Protein AF-A0A3R8QWD3-F1 (afdb_monomer)

Structure (mmCIF, N/CA/C/O backbone):
data_AF-A0A3R8QWD3-F1
#
_entry.id   AF-A0A3R8QWD3-F1
#
loop_
_atom_site.group_PDB
_atom_site.id
_atom_site.type_symbol
_atom_site.label_atom_id
_atom_site.label_alt_id
_atom_site.label_comp_id
_atom_site.label_asym_id
_atom_site.label_entity_id
_atom_site.label_seq_id
_atom_site.pdbx_PDB_ins_code
_atom_site.Cartn_x
_atom_site.Cartn_y
_atom_site.Cartn_z
_atom_site.occupancy
_atom_site.B_iso_or_equiv
_atom_site.auth_seq_id
_atom_site.auth_comp_id
_atom_site.auth_asym_id
_atom_site.auth_atom_id
_atom_site.pdbx_PDB_model_num
ATOM 1 N N . MET A 1 1 ? -27.410 17.628 16.481 1.00 37.88 1 MET A N 1
ATOM 2 C CA . MET A 1 1 ? -26.713 18.348 15.396 1.00 37.88 1 MET A CA 1
ATOM 3 C C . MET A 1 1 ? -25.545 17.469 14.973 1.00 37.88 1 MET A C 1
ATOM 5 O O . MET A 1 1 ? -24.601 17.346 15.736 1.00 37.88 1 MET A O 1
ATOM 9 N N . SER A 1 2 ? -25.669 16.734 13.866 1.00 39.56 2 SER A N 1
ATOM 10 C CA . SER A 1 2 ? -24.595 15.855 13.386 1.00 39.56 2 SER A CA 1
ATOM 11 C C . SER A 1 2 ? -23.488 16.720 12.789 1.00 39.56 2 SER A C 1
ATOM 13 O O . SER A 1 2 ? -23.710 17.340 11.748 1.00 39.56 2 SER A O 1
ATOM 15 N N . GLU A 1 3 ? -22.331 16.803 13.450 1.00 46.38 3 GLU A N 1
ATOM 16 C CA . GLU A 1 3 ? -21.135 17.422 12.872 1.00 46.38 3 GLU A CA 1
ATOM 17 C C . GLU A 1 3 ? -20.794 16.689 11.570 1.00 46.38 3 GLU A C 1
ATOM 19 O O . GLU A 1 3 ? -20.419 15.515 11.561 1.00 46.38 3 GLU A O 1
ATOM 24 N N . LYS A 1 4 ? -21.006 17.366 10.437 1.00 49.78 4 LYS A N 1
ATOM 25 C CA . LYS A 1 4 ? -20.623 16.860 9.121 1.00 49.78 4 LYS A CA 1
ATOM 26 C C . LYS A 1 4 ? -19.101 16.894 9.046 1.00 49.78 4 LYS A C 1
ATOM 28 O O . LYS A 1 4 ? -18.512 17.964 8.930 1.00 49.78 4 LYS A O 1
ATOM 33 N N . ILE A 1 5 ? -18.475 15.724 9.110 1.00 55.06 5 ILE A N 1
ATOM 34 C CA . ILE A 1 5 ? -17.041 15.576 8.864 1.00 55.06 5 ILE A CA 1
ATOM 35 C C . ILE A 1 5 ? -16.792 15.910 7.387 1.00 55.06 5 ILE A C 1
ATOM 37 O O . ILE A 1 5 ? -17.203 15.161 6.496 1.00 55.06 5 ILE A O 1
ATOM 41 N N . ASN A 1 6 ? -16.155 17.050 7.126 1.00 56.53 6 ASN A N 1
ATOM 42 C CA . ASN A 1 6 ? -15.721 17.444 5.790 1.00 56.53 6 ASN A CA 1
ATOM 43 C C . ASN A 1 6 ? -14.471 16.638 5.423 1.00 56.53 6 ASN A C 1
ATOM 45 O O . ASN A 1 6 ? -13.476 16.678 6.142 1.00 56.53 6 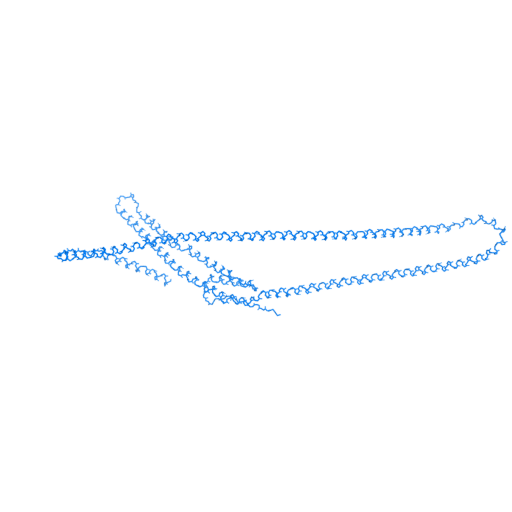ASN A O 1
ATOM 49 N N . ILE A 1 7 ? -14.519 15.901 4.313 1.00 62.47 7 ILE A N 1
ATOM 50 C CA . ILE A 1 7 ? -13.370 15.153 3.791 1.00 62.47 7 ILE A CA 1
ATOM 51 C C . ILE A 1 7 ? -12.936 15.798 2.491 1.00 62.47 7 ILE A C 1
ATOM 53 O O . ILE A 1 7 ? -13.730 15.917 1.559 1.00 62.47 7 ILE A O 1
ATOM 57 N N . SER A 1 8 ? -11.671 16.196 2.446 1.00 66.88 8 SER A N 1
ATOM 58 C CA . SER A 1 8 ? -11.039 16.704 1.238 1.00 66.88 8 SER A CA 1
ATOM 59 C C . SER A 1 8 ? -10.810 15.544 0.272 1.00 66.88 8 SER A C 1
ATOM 61 O O . SER A 1 8 ? -10.037 14.632 0.564 1.00 66.88 8 SER A O 1
ATOM 63 N N . LEU A 1 9 ? -11.512 15.570 -0.859 1.00 75.69 9 LEU A N 1
ATOM 64 C CA . LEU A 1 9 ? -11.272 14.666 -1.980 1.00 75.69 9 LEU A CA 1
ATOM 65 C C . LEU A 1 9 ? -10.290 15.309 -2.951 1.00 75.69 9 LEU A C 1
ATOM 67 O O . LEU A 1 9 ? -10.220 16.534 -3.059 1.00 75.69 9 LEU A O 1
ATOM 71 N N . ILE A 1 10 ? -9.541 14.471 -3.656 1.00 80.56 10 ILE A N 1
ATOM 72 C CA . ILE A 1 10 ? -8.599 14.917 -4.673 1.00 80.56 10 ILE A CA 1
ATOM 73 C C . ILE A 1 10 ? -9.356 15.042 -5.990 1.00 80.56 10 ILE A C 1
ATOM 75 O O . ILE A 1 10 ? -9.962 14.073 -6.454 1.00 80.56 10 ILE A O 1
ATOM 79 N N . ASP A 1 11 ? -9.286 16.212 -6.611 1.00 79.06 11 ASP A N 1
ATOM 80 C CA . ASP A 1 11 ? -9.734 16.409 -7.985 1.00 79.06 11 ASP A CA 1
ATOM 81 C C . ASP A 1 11 ? -8.614 17.017 -8.831 1.00 79.06 11 ASP A C 1
ATOM 83 O O . ASP A 1 11 ? -7.692 17.655 -8.320 1.00 79.06 11 ASP A O 1
ATOM 87 N N . TYR A 1 12 ? -8.683 16.771 -10.134 1.00 81.50 12 TYR A N 1
ATOM 88 C CA . TYR A 1 12 ? -7.717 17.237 -11.118 1.00 81.50 12 TYR A CA 1
ATOM 89 C C . TYR A 1 12 ? -8.445 17.993 -12.229 1.00 81.50 12 TYR A C 1
ATOM 91 O O . TYR A 1 12 ? -9.277 17.413 -12.920 1.00 81.50 12 TYR A O 1
ATOM 99 N N . ASP A 1 13 ? -8.106 19.266 -12.421 1.00 70.06 13 ASP A N 1
ATOM 100 C CA . ASP A 1 13 ? -8.791 20.179 -13.355 1.00 70.06 13 ASP A CA 1
ATOM 101 C C . ASP A 1 13 ? -8.291 20.065 -14.817 1.00 70.06 13 ASP A C 1
ATOM 103 O O . ASP A 1 13 ? -8.786 20.711 -15.735 1.00 70.06 13 ASP A O 1
ATOM 107 N N . GLY A 1 14 ? -7.280 19.227 -15.073 1.00 73.12 14 GLY A N 1
ATOM 108 C CA . GLY A 1 14 ? -6.708 19.031 -16.409 1.00 73.12 14 GLY A CA 1
ATOM 109 C C . GLY A 1 14 ? -7.304 17.855 -17.196 1.00 73.12 14 GLY A C 1
ATOM 110 O O . GLY A 1 14 ? -8.236 17.170 -16.771 1.00 73.12 14 GLY A O 1
ATOM 111 N N . LYS A 1 15 ? -6.706 17.551 -18.360 1.00 72.12 15 LYS A N 1
ATOM 112 C CA . LYS A 1 15 ? -7.054 16.356 -19.154 1.00 72.12 15 LYS A CA 1
ATOM 113 C C . LYS A 1 15 ? -6.765 15.079 -18.358 1.00 72.12 15 LYS A C 1
ATOM 115 O O . LYS A 1 15 ? -5.609 14.738 -18.119 1.00 72.12 15 LYS A O 1
ATOM 120 N N . LYS A 1 16 ? -7.824 14.352 -17.994 1.00 71.06 16 LYS A N 1
ATOM 121 C CA . LYS A 1 16 ? -7.737 13.084 -17.262 1.00 71.06 16 LYS A CA 1
ATOM 122 C C . LYS A 1 16 ? -7.499 11.920 -18.227 1.00 71.06 16 LYS A C 1
ATOM 124 O O . LYS A 1 16 ? -8.411 11.553 -18.966 1.00 71.06 16 LYS A O 1
ATOM 129 N N . ASN A 1 17 ? -6.297 11.341 -18.195 1.00 79.50 17 ASN A N 1
ATOM 130 C CA . ASN A 1 17 ? -6.043 10.024 -18.790 1.00 79.50 17 ASN A CA 1
ATOM 131 C C . ASN A 1 17 ? -6.867 8.949 -18.045 1.00 79.50 17 ASN A C 1
ATOM 133 O O . ASN A 1 17 ? -7.193 9.149 -16.873 1.00 79.50 17 ASN A O 1
ATOM 137 N N . GLU A 1 18 ? -7.204 7.831 -18.687 1.00 83.56 18 GLU A N 1
ATOM 138 C CA . GLU A 1 18 ? -7.970 6.735 -18.067 1.00 83.56 18 GLU A CA 1
ATOM 139 C C . GLU A 1 18 ? -7.281 6.222 -16.798 1.00 83.56 18 GLU A C 1
ATOM 141 O O . GLU A 1 18 ? -7.889 6.223 -15.731 1.00 83.56 18 GLU A O 1
ATOM 146 N N . THR A 1 19 ? -5.968 5.981 -16.863 1.00 83.94 19 THR A N 1
ATOM 147 C CA . THR A 1 19 ? -5.148 5.599 -15.700 1.00 83.94 19 THR A CA 1
ATOM 148 C C . THR A 1 19 ? -5.240 6.614 -14.556 1.00 83.94 19 THR A C 1
ATOM 150 O O . THR A 1 19 ? -5.299 6.240 -13.388 1.00 83.94 19 THR A O 1
ATOM 153 N N . LEU A 1 20 ? -5.299 7.916 -14.865 1.00 85.62 20 LEU A N 1
ATOM 154 C CA . LEU A 1 20 ? -5.424 8.957 -13.840 1.00 85.62 20 LEU A CA 1
ATOM 155 C C . LEU A 1 20 ? -6.810 8.933 -13.180 1.00 85.62 20 LEU A C 1
ATOM 157 O O . LEU A 1 20 ? -6.913 9.175 -11.979 1.00 85.62 20 LEU A O 1
ATOM 161 N N . LYS A 1 21 ? -7.875 8.628 -13.933 1.00 86.25 21 LYS A N 1
ATOM 162 C CA . LYS A 1 21 ? -9.224 8.467 -13.363 1.00 86.25 21 LYS A CA 1
ATOM 163 C C . LYS A 1 21 ? -9.279 7.273 -12.417 1.00 86.25 21 LYS A C 1
ATOM 165 O O . LYS A 1 21 ? -9.848 7.406 -11.335 1.00 86.25 21 LYS A O 1
ATOM 170 N N . ASP A 1 22 ? -8.656 6.160 -12.789 1.00 86.88 22 ASP A N 1
ATOM 171 C CA . ASP A 1 22 ? -8.615 4.948 -11.966 1.00 86.88 22 ASP A CA 1
ATOM 172 C C . ASP A 1 22 ? -7.825 5.166 -10.674 1.00 86.88 22 ASP A C 1
ATOM 174 O O . ASP A 1 22 ? -8.285 4.781 -9.592 1.00 86.88 22 ASP A O 1
ATOM 178 N N . ILE A 1 23 ? -6.685 5.861 -10.763 1.00 88.06 23 ILE A N 1
ATOM 179 C CA . ILE A 1 23 ? -5.898 6.278 -9.596 1.00 88.06 23 ILE A CA 1
ATOM 180 C C . ILE A 1 23 ? -6.734 7.190 -8.691 1.00 88.06 23 ILE A C 1
ATOM 182 O O . ILE A 1 23 ? -6.871 6.903 -7.503 1.00 88.06 23 ILE A O 1
ATOM 186 N N . LEU A 1 24 ? -7.340 8.254 -9.231 1.00 87.19 24 LEU A N 1
ATOM 187 C CA . LEU A 1 24 ? -8.145 9.195 -8.443 1.00 87.19 24 LEU A CA 1
ATOM 188 C C . LEU A 1 24 ? -9.355 8.514 -7.797 1.00 87.19 24 LEU A C 1
ATOM 190 O O . LEU A 1 24 ? -9.628 8.752 -6.625 1.00 87.19 24 LEU A O 1
ATOM 194 N N . SER A 1 25 ? -10.060 7.648 -8.526 1.00 87.50 25 SER A N 1
ATOM 195 C CA . SER A 1 25 ? -11.191 6.873 -8.003 1.00 87.50 25 SER A CA 1
ATOM 196 C C . SER A 1 25 ? -10.759 5.944 -6.865 1.00 87.50 25 SER A C 1
ATOM 198 O O . SER A 1 25 ? -11.381 5.933 -5.802 1.00 87.50 25 SER A O 1
ATOM 200 N N . SER A 1 26 ? -9.644 5.227 -7.039 1.00 86.81 26 SER A N 1
ATOM 201 C CA . SER A 1 26 ? -9.110 4.302 -6.031 1.00 86.81 26 SER A CA 1
ATOM 202 C C . SER A 1 26 ? -8.630 5.032 -4.774 1.00 86.81 26 SER A C 1
ATOM 204 O O . SER A 1 26 ? -8.964 4.630 -3.657 1.00 86.81 26 SER A O 1
ATOM 206 N N . VAL A 1 27 ? -7.895 6.136 -4.943 1.00 86.88 27 VAL A N 1
ATOM 207 C CA . VAL A 1 27 ? -7.398 6.957 -3.830 1.00 86.88 27 VAL A CA 1
ATOM 208 C C . VAL A 1 27 ? -8.557 7.652 -3.114 1.00 86.88 27 VAL A C 1
ATOM 210 O O . VAL A 1 27 ? -8.663 7.554 -1.894 1.00 86.88 27 VAL A O 1
ATOM 213 N N . ASN A 1 28 ? -9.489 8.280 -3.836 1.00 86.12 28 ASN A N 1
ATOM 214 C CA . ASN A 1 28 ? -10.659 8.915 -3.223 1.00 86.12 28 ASN A CA 1
ATOM 215 C C . ASN A 1 28 ? -11.575 7.895 -2.537 1.00 86.12 28 ASN A C 1
ATOM 217 O O . ASN A 1 28 ? -12.098 8.176 -1.460 1.00 86.12 28 ASN A O 1
ATOM 221 N N . GLY A 1 29 ? -11.740 6.699 -3.108 1.00 84.12 29 GLY A N 1
ATOM 222 C CA . GLY A 1 29 ? -12.458 5.593 -2.475 1.00 84.12 29 GLY A CA 1
ATOM 223 C C . GLY A 1 29 ? -11.803 5.155 -1.163 1.00 84.12 29 GLY A C 1
ATOM 224 O O . GLY A 1 29 ? -12.496 4.978 -0.158 1.00 84.12 29 GLY A O 1
ATOM 225 N N . TYR A 1 30 ? -10.471 5.053 -1.134 1.00 82.38 30 TYR A N 1
ATOM 226 C CA . TYR A 1 30 ? -9.716 4.779 0.090 1.00 82.38 30 TYR A CA 1
ATOM 227 C C . TYR A 1 30 ? -9.913 5.877 1.147 1.00 82.38 30 TYR A C 1
ATOM 229 O O . TYR A 1 30 ? -10.262 5.565 2.290 1.00 82.38 30 TYR A O 1
ATOM 237 N N . LEU A 1 31 ? -9.779 7.148 0.763 1.00 78.75 31 LEU A N 1
ATOM 238 C CA . LEU A 1 31 ? -9.976 8.296 1.657 1.00 78.75 31 LEU A CA 1
ATOM 239 C C . LEU A 1 31 ? -11.417 8.370 2.198 1.00 78.75 31 LEU A C 1
ATOM 241 O O . LEU A 1 31 ? -11.635 8.682 3.369 1.00 78.75 31 LEU A O 1
ATOM 245 N N . LEU A 1 32 ? -12.417 8.026 1.378 1.00 76.12 32 LEU A N 1
ATOM 246 C CA . LEU A 1 32 ? -13.829 7.973 1.773 1.00 76.12 32 LEU A CA 1
ATOM 247 C C . LEU A 1 32 ? -14.169 6.794 2.685 1.00 76.12 32 LEU A C 1
ATOM 249 O O . LEU A 1 32 ? -15.133 6.891 3.446 1.00 76.12 32 LEU A O 1
ATOM 253 N N . ARG A 1 33 ? -13.445 5.677 2.601 1.00 74.44 33 ARG A N 1
ATOM 254 C CA . ARG A 1 33 ? -13.712 4.505 3.447 1.00 74.44 33 ARG A CA 1
ATOM 255 C C . ARG A 1 33 ? -12.985 4.578 4.788 1.00 74.44 33 ARG A C 1
ATOM 257 O O . ARG A 1 33 ? -13.484 4.035 5.765 1.00 74.44 33 ARG A O 1
ATOM 264 N N . ASN A 1 34 ? -11.868 5.302 4.850 1.00 67.62 34 ASN A N 1
ATOM 265 C CA . ASN A 1 34 ? -11.041 5.466 6.051 1.00 67.62 34 ASN A CA 1
ATOM 266 C C . ASN A 1 34 ? -11.271 6.817 6.754 1.00 67.62 34 ASN A C 1
ATOM 268 O O . ASN A 1 34 ? -10.369 7.384 7.369 1.00 67.62 34 ASN A O 1
ATOM 272 N N . LYS A 1 35 ? -12.502 7.342 6.676 1.00 61.44 35 LYS A N 1
ATOM 273 C CA . LYS A 1 35 ? -12.907 8.586 7.348 1.00 61.44 35 LYS A CA 1
ATOM 274 C C . LYS A 1 35 ? -12.679 8.466 8.854 1.00 61.44 35 LYS A C 1
ATOM 276 O O . LYS A 1 35 ? -13.271 7.604 9.494 1.00 61.44 35 LYS A O 1
ATOM 281 N N . GLY A 1 36 ? -11.863 9.355 9.417 1.00 53.22 36 GLY A N 1
ATOM 282 C CA . GLY A 1 36 ? -11.575 9.358 10.853 1.00 53.22 36 GLY A CA 1
ATOM 283 C C . GLY A 1 36 ? -10.543 8.315 11.299 1.00 53.22 36 GLY A C 1
ATOM 284 O O . GLY A 1 36 ? -10.444 8.049 12.489 1.00 53.22 36 GLY A O 1
ATOM 285 N N . ALA A 1 37 ? -9.757 7.745 10.385 1.00 55.16 37 ALA A N 1
ATOM 286 C CA . ALA A 1 37 ? -8.545 6.995 10.711 1.00 55.16 37 ALA A CA 1
ATOM 287 C C . ALA A 1 37 ? -7.306 7.741 10.188 1.00 55.16 37 ALA A C 1
ATOM 289 O O . ALA A 1 37 ? -7.417 8.617 9.328 1.00 55.16 37 ALA A O 1
ATOM 290 N N . VAL A 1 38 ? -6.126 7.416 10.722 1.00 55.09 38 VAL A N 1
ATOM 291 C CA . VAL A 1 38 ? -4.853 7.913 10.180 1.00 55.09 38 VAL A CA 1
ATOM 292 C C . VAL A 1 38 ? -4.728 7.379 8.751 1.00 55.09 38 VAL A C 1
ATOM 294 O O . VAL A 1 38 ? -4.668 6.170 8.548 1.00 55.09 38 VAL A O 1
ATOM 297 N N . SER A 1 39 ? -4.737 8.266 7.757 1.00 65.12 39 SER A N 1
ATOM 298 C CA . SER A 1 39 ? -4.500 7.874 6.366 1.00 65.12 39 SER A CA 1
ATOM 299 C C . SER A 1 39 ? -3.052 7.420 6.215 1.00 65.12 39 SER A C 1
ATOM 301 O O . SER A 1 39 ? -2.137 8.203 6.473 1.00 65.12 39 SER A O 1
ATOM 303 N N . ASP A 1 40 ? -2.845 6.182 5.770 1.00 73.69 40 ASP A N 1
ATOM 304 C CA . ASP A 1 40 ? -1.510 5.640 5.529 1.00 73.69 40 ASP A CA 1
ATOM 305 C C . ASP A 1 40 ? -1.019 6.071 4.142 1.00 73.69 40 ASP A C 1
ATOM 307 O O . ASP A 1 40 ? -1.612 5.734 3.113 1.00 73.69 40 ASP A O 1
ATOM 311 N N . PHE A 1 41 ? 0.070 6.839 4.118 1.00 80.94 41 PHE A N 1
ATOM 312 C CA . PHE A 1 41 ? 0.729 7.240 2.879 1.00 80.94 41 PHE A CA 1
ATOM 313 C C . PHE A 1 41 ? 1.176 6.035 2.054 1.00 80.94 41 PHE A C 1
ATOM 315 O O . PHE A 1 41 ? 1.052 6.074 0.832 1.00 80.94 41 PHE A O 1
ATOM 322 N N . ASN A 1 42 ? 1.662 4.974 2.704 1.00 82.00 42 ASN A N 1
ATOM 323 C CA . ASN A 1 42 ? 2.177 3.801 2.006 1.00 82.00 42 ASN A CA 1
ATOM 324 C C . ASN A 1 42 ? 1.074 3.132 1.192 1.00 82.00 42 ASN A C 1
ATOM 326 O O . ASN A 1 42 ? 1.302 2.784 0.043 1.00 82.00 42 ASN A O 1
ATOM 330 N N . LEU A 1 43 ? -0.155 3.070 1.711 1.00 84.31 43 LEU A N 1
ATOM 331 C CA . LEU A 1 43 ? -1.258 2.489 0.953 1.00 84.31 43 LEU A CA 1
ATOM 332 C C . LEU A 1 43 ? -1.665 3.355 -0.249 1.00 84.31 43 LEU A C 1
ATOM 334 O O . LEU A 1 43 ? -1.955 2.830 -1.323 1.00 84.31 43 LEU A O 1
ATOM 338 N N . VAL A 1 44 ? -1.681 4.684 -0.095 1.00 86.00 44 VAL A N 1
ATOM 339 C CA . VAL A 1 44 ? -1.942 5.602 -1.221 1.00 86.00 44 VAL A CA 1
ATOM 340 C C . VAL A 1 44 ? -0.849 5.465 -2.280 1.00 86.00 44 VAL A C 1
ATOM 342 O O . VAL A 1 44 ? -1.157 5.390 -3.470 1.00 86.00 44 VAL A O 1
ATOM 345 N N . LYS A 1 45 ? 0.411 5.388 -1.846 1.00 89.56 45 LYS A N 1
ATOM 346 C CA . LYS A 1 45 ? 1.568 5.150 -2.705 1.00 89.56 45 LYS A CA 1
ATOM 347 C C . LYS A 1 45 ? 1.437 3.824 -3.454 1.00 89.56 45 LYS A C 1
ATOM 349 O O . LYS A 1 45 ? 1.526 3.834 -4.674 1.00 89.56 45 LYS A O 1
ATOM 354 N N . ASP A 1 46 ? 1.128 2.731 -2.764 1.00 89.88 46 ASP A N 1
ATOM 355 C CA . ASP A 1 46 ? 0.984 1.401 -3.363 1.00 89.88 46 ASP A CA 1
ATOM 356 C C . ASP A 1 46 ? -0.149 1.348 -4.396 1.00 89.88 46 ASP A C 1
ATOM 358 O O . ASP A 1 46 ? -0.009 0.731 -5.450 1.00 89.88 46 ASP A O 1
ATOM 362 N N . ILE A 1 47 ? -1.278 2.020 -4.133 1.00 87.56 47 ILE A N 1
ATOM 363 C CA . ILE A 1 47 ? -2.382 2.123 -5.102 1.00 87.56 47 ILE A CA 1
ATOM 364 C C . ILE A 1 47 ? -1.915 2.841 -6.373 1.00 87.56 47 ILE A C 1
ATOM 366 O O . ILE A 1 47 ? -2.256 2.414 -7.478 1.00 87.56 47 ILE A O 1
ATOM 370 N N . VAL A 1 48 ? -1.172 3.938 -6.230 1.00 90.31 48 VAL A N 1
ATOM 371 C CA . VAL A 1 48 ? -0.675 4.734 -7.361 1.00 90.31 48 VAL A CA 1
ATOM 372 C C . VAL A 1 48 ? 0.384 3.958 -8.137 1.00 90.31 48 VAL A C 1
ATOM 374 O O . VAL A 1 48 ? 0.235 3.809 -9.348 1.00 90.31 48 VAL A O 1
ATOM 377 N N . ASP A 1 49 ? 1.391 3.418 -7.445 1.00 91.75 49 ASP A N 1
ATOM 378 C CA . ASP A 1 49 ? 2.477 2.636 -8.041 1.00 91.75 49 ASP A CA 1
ATOM 379 C C . ASP A 1 49 ? 1.907 1.434 -8.801 1.00 91.75 49 ASP A C 1
ATOM 381 O O . ASP A 1 49 ? 2.155 1.307 -9.993 1.00 91.75 49 ASP A O 1
ATOM 385 N N . ARG A 1 50 ? 0.999 0.650 -8.203 1.00 91.25 50 ARG A N 1
ATOM 386 C CA . ARG A 1 50 ? 0.389 -0.508 -8.881 1.00 91.25 50 ARG A CA 1
ATOM 387 C C . ARG A 1 50 ? -0.343 -0.144 -10.177 1.00 91.25 50 ARG A C 1
ATOM 389 O O . ARG A 1 50 ? -0.342 -0.927 -11.123 1.00 91.25 50 ARG A O 1
ATOM 396 N N . ASN A 1 51 ? -1.029 0.999 -10.217 1.00 88.94 51 ASN A N 1
ATOM 397 C CA . ASN A 1 51 ? -1.728 1.436 -11.429 1.00 88.94 51 ASN A CA 1
ATOM 398 C C . ASN A 1 51 ? -0.757 1.930 -12.509 1.00 88.94 51 ASN A C 1
ATOM 400 O O . ASN A 1 51 ? -1.019 1.716 -13.691 1.00 88.94 51 ASN A O 1
ATOM 404 N N . ILE A 1 52 ? 0.342 2.579 -12.116 1.00 90.69 52 ILE A N 1
ATOM 405 C CA . ILE A 1 52 ? 1.383 3.034 -13.043 1.00 90.69 52 ILE A CA 1
ATOM 406 C C . ILE A 1 52 ? 2.169 1.835 -13.579 1.00 9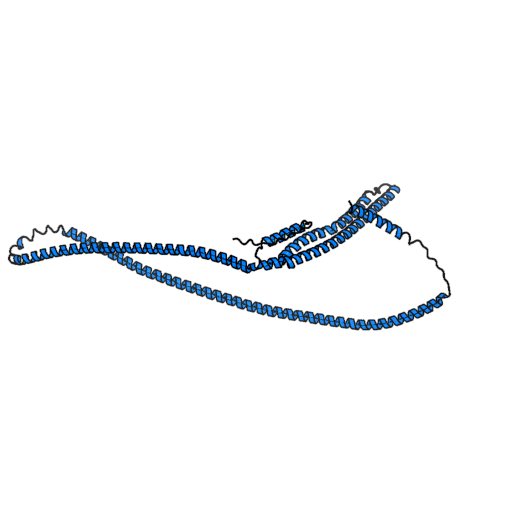0.69 52 ILE A C 1
ATOM 408 O O . ILE A 1 52 ? 2.276 1.696 -14.794 1.00 90.69 52 ILE A O 1
ATOM 412 N N . ASP A 1 53 ? 2.624 0.942 -12.700 1.00 91.62 53 ASP A N 1
ATOM 413 C CA . ASP A 1 53 ? 3.400 -0.253 -13.044 1.00 91.62 53 ASP A CA 1
ATOM 414 C C . ASP A 1 53 ? 2.627 -1.157 -14.006 1.00 91.62 53 ASP A C 1
ATOM 416 O O . ASP A 1 53 ? 3.173 -1.596 -15.010 1.00 91.62 53 ASP A O 1
ATOM 420 N N . LYS A 1 54 ? 1.316 -1.344 -13.787 1.00 91.19 54 LYS A N 1
ATOM 421 C CA . LYS A 1 54 ? 0.463 -2.116 -14.706 1.00 91.19 54 LYS A CA 1
ATOM 422 C C . LYS A 1 54 ? 0.517 -1.583 -16.145 1.00 91.19 54 LYS A C 1
ATOM 424 O O . LYS A 1 54 ? 0.543 -2.370 -17.087 1.00 91.19 54 LYS A O 1
ATOM 429 N N . VAL A 1 55 ? 0.492 -0.261 -16.316 1.00 88.56 55 VAL A N 1
ATOM 430 C CA . VAL A 1 55 ? 0.535 0.378 -17.641 1.00 88.56 55 VAL A CA 1
ATOM 431 C C . VAL A 1 55 ? 1.961 0.381 -18.199 1.00 88.56 55 VAL A C 1
ATOM 433 O O . VAL A 1 55 ? 2.143 0.174 -19.398 1.00 88.56 55 VAL A O 1
ATOM 436 N N . ASP A 1 56 ? 2.971 0.584 -17.350 1.00 90.12 56 ASP A N 1
ATOM 437 C CA . ASP A 1 56 ? 4.386 0.544 -17.743 1.00 90.12 56 ASP A CA 1
ATOM 438 C C . ASP A 1 56 ? 4.766 -0.856 -18.257 1.00 90.12 56 ASP A C 1
ATOM 440 O O . ASP A 1 56 ? 5.380 -0.979 -19.318 1.00 90.12 56 ASP A O 1
ATOM 444 N N . ASP A 1 57 ? 4.304 -1.909 -17.577 1.00 90.19 57 ASP A N 1
ATOM 445 C CA . ASP A 1 57 ? 4.480 -3.307 -17.977 1.00 90.19 57 ASP A CA 1
ATOM 446 C C . ASP A 1 57 ? 3.780 -3.616 -19.307 1.00 90.19 57 ASP A C 1
ATOM 448 O O . ASP A 1 57 ? 4.361 -4.253 -20.189 1.00 90.19 57 ASP A O 1
ATOM 452 N N . GLU A 1 58 ? 2.544 -3.143 -19.495 1.00 88.69 58 GLU A N 1
ATOM 453 C CA . GLU A 1 58 ? 1.804 -3.323 -20.749 1.00 88.69 58 GLU A CA 1
ATOM 454 C C . GLU A 1 58 ? 2.526 -2.666 -21.936 1.00 88.69 58 GLU A C 1
ATOM 456 O O . GLU A 1 58 ? 2.650 -3.267 -23.008 1.00 88.69 58 GLU A O 1
ATOM 461 N N . ILE A 1 59 ? 3.052 -1.452 -21.755 1.00 86.56 59 ILE A N 1
ATOM 462 C CA . ILE A 1 59 ? 3.802 -0.751 -22.804 1.00 86.56 59 ILE A CA 1
ATOM 463 C C . ILE A 1 59 ? 5.157 -1.429 -23.049 1.00 86.56 59 ILE A C 1
ATOM 465 O O . ILE A 1 59 ? 5.545 -1.619 -24.205 1.00 86.56 59 ILE A O 1
ATOM 469 N N . SER A 1 60 ? 5.856 -1.836 -21.988 1.00 88.31 60 SER A N 1
ATOM 470 C CA . SER A 1 60 ? 7.147 -2.532 -22.064 1.00 88.31 60 SER A CA 1
ATOM 471 C C . SER A 1 60 ? 7.040 -3.847 -22.845 1.00 88.31 60 SER A C 1
ATOM 473 O O . SER A 1 60 ? 7.862 -4.120 -23.722 1.00 88.31 60 SER A O 1
ATOM 475 N N . ASN A 1 61 ? 5.966 -4.612 -22.626 1.00 88.44 61 ASN A N 1
ATOM 476 C CA . ASN A 1 61 ? 5.694 -5.852 -23.359 1.00 88.44 61 ASN A CA 1
ATOM 477 C C . ASN A 1 61 ? 5.421 -5.627 -24.856 1.00 88.44 61 ASN A C 1
ATOM 479 O O . ASN A 1 61 ? 5.698 -6.505 -25.671 1.00 88.44 61 ASN A O 1
ATOM 483 N N . ASN A 1 62 ? 4.911 -4.453 -25.236 1.00 85.50 62 ASN A N 1
ATOM 484 C CA . ASN A 1 62 ? 4.613 -4.101 -26.628 1.00 85.50 62 ASN A CA 1
ATOM 485 C C . ASN A 1 62 ? 5.782 -3.416 -27.359 1.00 85.50 62 ASN A C 1
ATOM 487 O O . ASN A 1 62 ? 5.743 -3.248 -28.581 1.00 85.50 62 ASN A O 1
ATOM 491 N N . LEU A 1 63 ? 6.836 -3.029 -26.639 1.00 86.88 63 LEU A N 1
ATOM 492 C CA . LEU A 1 63 ? 8.006 -2.344 -27.190 1.00 86.88 63 LEU A CA 1
ATOM 493 C C . LEU A 1 63 ? 8.766 -3.162 -28.262 1.00 86.88 63 LEU A C 1
ATOM 495 O O . LEU A 1 63 ? 9.226 -2.555 -29.233 1.00 86.88 63 LEU A O 1
ATOM 499 N N . PRO A 1 64 ? 8.888 -4.506 -28.153 1.00 86.25 64 PRO A N 1
ATOM 500 C CA . PRO A 1 64 ? 9.533 -5.346 -29.169 1.00 86.25 64 PRO A CA 1
ATOM 501 C C . PRO A 1 64 ? 8.675 -5.632 -30.412 1.00 86.25 64 PRO A C 1
ATOM 503 O O . PRO A 1 64 ? 9.194 -6.145 -31.404 1.00 86.25 64 PRO A O 1
ATOM 506 N N . THR A 1 65 ? 7.378 -5.310 -30.410 1.00 84.81 65 THR A N 1
ATOM 507 C CA . THR A 1 65 ? 6.452 -5.647 -31.510 1.00 84.81 65 THR A CA 1
ATOM 508 C C . THR A 1 65 ? 6.908 -5.134 -32.889 1.00 84.81 65 THR A C 1
ATOM 510 O O . THR A 1 65 ? 6.874 -5.913 -33.846 1.00 84.81 65 THR A O 1
ATOM 513 N N . PRO A 1 66 ? 7.413 -3.890 -33.044 1.00 85.31 66 PRO A N 1
ATOM 514 C CA . PRO A 1 66 ? 7.982 -3.413 -34.309 1.00 85.31 66 PRO A CA 1
ATOM 515 C C . PRO A 1 66 ? 9.173 -4.235 -34.818 1.00 85.31 66 PRO A C 1
ATOM 517 O O . PRO A 1 66 ? 9.331 -4.410 -36.027 1.00 85.31 66 PRO A O 1
ATOM 520 N N . LEU A 1 67 ? 9.998 -4.762 -33.910 1.00 85.44 67 LEU A N 1
ATOM 521 C CA . LEU A 1 67 ? 11.129 -5.619 -34.258 1.00 85.44 67 LEU A CA 1
ATOM 522 C C . LEU A 1 67 ? 10.640 -6.969 -34.793 1.00 85.44 67 LEU A C 1
ATOM 524 O O . LEU A 1 67 ? 11.146 -7.440 -35.811 1.00 85.44 67 LEU A O 1
ATOM 528 N N . TYR A 1 68 ? 9.624 -7.559 -34.156 1.00 87.88 68 TYR A N 1
ATOM 529 C CA . TYR A 1 68 ? 9.005 -8.801 -34.630 1.00 87.88 68 TYR A CA 1
ATOM 530 C C . TYR A 1 68 ? 8.307 -8.625 -35.982 1.00 87.88 68 TYR A C 1
ATOM 532 O O . TYR A 1 68 ? 8.452 -9.480 -36.853 1.00 87.88 68 TYR A O 1
ATOM 540 N N . LEU A 1 69 ? 7.635 -7.492 -36.206 1.00 82.31 69 LEU A N 1
ATOM 541 C CA . LEU A 1 69 ? 7.085 -7.118 -37.516 1.00 82.31 69 LEU A CA 1
ATOM 542 C C . LEU A 1 69 ? 8.183 -6.971 -38.582 1.00 82.31 69 LEU A C 1
ATOM 544 O O . LEU A 1 69 ? 8.012 -7.447 -39.703 1.00 82.31 69 LEU A O 1
ATOM 548 N N . GLY A 1 70 ? 9.323 -6.366 -38.234 1.00 84.44 70 GLY A N 1
ATOM 549 C CA . GLY A 1 70 ? 10.486 -6.264 -39.120 1.00 84.44 70 GLY A CA 1
ATOM 550 C C . GLY A 1 70 ? 11.064 -7.632 -39.493 1.00 84.44 70 GLY A C 1
ATOM 551 O O . GLY A 1 70 ? 11.31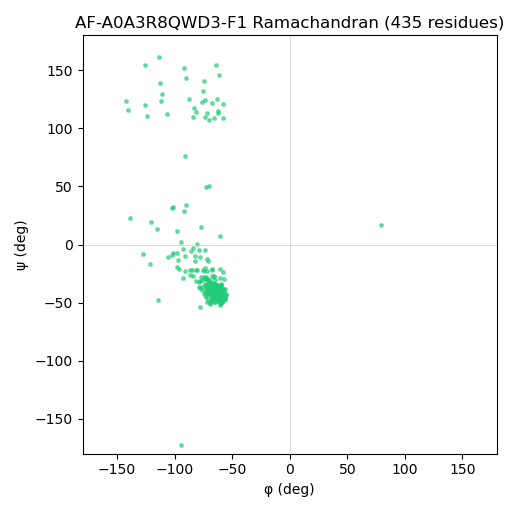2 -7.890 -40.669 1.00 84.44 70 GLY A O 1
ATOM 552 N N . LEU A 1 71 ? 11.208 -8.529 -38.512 1.00 86.31 71 LEU A N 1
ATOM 553 C CA . LEU A 1 71 ? 11.686 -9.903 -38.709 1.00 86.31 71 LEU A CA 1
ATOM 554 C C . LEU A 1 71 ? 10.708 -10.738 -39.548 1.00 86.31 71 LEU A C 1
ATOM 556 O O . LEU A 1 71 ? 11.119 -11.464 -40.449 1.00 86.31 71 LEU A O 1
ATOM 560 N N . MET A 1 72 ? 9.405 -10.603 -39.315 1.00 86.88 72 MET A N 1
ATOM 561 C CA . MET A 1 72 ? 8.393 -11.247 -40.154 1.00 86.88 72 MET A CA 1
ATOM 562 C C . MET A 1 72 ? 8.438 -10.704 -41.592 1.00 86.88 72 MET A C 1
ATOM 564 O O . MET A 1 72 ? 8.327 -11.468 -42.552 1.00 86.88 72 MET A O 1
ATOM 568 N N . GLY A 1 73 ? 8.677 -9.399 -41.753 1.00 81.88 73 GLY A N 1
ATOM 569 C CA . GLY A 1 73 ? 8.891 -8.763 -43.052 1.00 81.88 73 GLY A CA 1
ATOM 570 C C . GLY A 1 73 ? 10.116 -9.301 -43.797 1.00 81.88 73 GLY A C 1
ATOM 571 O O . GLY A 1 73 ? 10.048 -9.479 -45.014 1.00 81.88 73 GLY A O 1
ATOM 572 N N . THR A 1 74 ? 11.211 -9.626 -43.097 1.00 88.38 74 THR A N 1
ATOM 573 C CA . THR A 1 74 ? 12.384 -10.241 -43.741 1.00 88.38 74 THR A CA 1
ATOM 574 C C . THR A 1 74 ? 12.086 -11.652 -44.233 1.00 88.38 74 THR A C 1
ATOM 576 O O . THR A 1 74 ? 12.414 -11.979 -45.374 1.00 88.38 74 THR A O 1
ATOM 579 N N . MET A 1 75 ? 11.405 -12.462 -43.415 1.00 86.69 75 MET A N 1
ATOM 580 C CA . MET A 1 75 ? 10.995 -13.815 -43.793 1.00 86.69 75 MET A CA 1
ATOM 581 C C . MET A 1 75 ? 10.072 -13.797 -45.014 1.00 86.69 75 MET A C 1
ATOM 583 O O . MET A 1 75 ? 10.300 -14.548 -45.960 1.00 86.69 75 MET A O 1
ATOM 587 N N . LEU A 1 76 ? 9.082 -12.900 -45.042 1.00 82.25 76 LEU A N 1
ATOM 588 C CA . LEU A 1 76 ? 8.173 -12.757 -46.183 1.00 82.25 76 LEU A CA 1
ATOM 589 C C . LEU A 1 76 ? 8.880 -12.242 -47.442 1.00 82.25 76 LEU A C 1
ATOM 591 O O . LEU A 1 76 ? 8.586 -12.721 -48.534 1.00 82.25 76 LEU A O 1
ATOM 595 N N . GLY A 1 77 ? 9.828 -11.310 -47.309 1.00 82.19 77 GLY A N 1
ATOM 596 C CA . GLY A 1 77 ? 10.614 -10.809 -48.441 1.00 82.19 77 GLY A CA 1
ATOM 597 C C . GLY A 1 77 ? 11.473 -11.895 -49.094 1.00 82.19 77 GLY A C 1
ATOM 598 O O . GLY A 1 77 ? 11.539 -11.976 -50.320 1.00 82.19 77 GLY A O 1
ATOM 599 N N . ILE A 1 78 ? 12.070 -12.777 -48.285 1.00 84.88 78 ILE A N 1
ATOM 600 C CA . ILE A 1 78 ? 12.859 -13.917 -48.772 1.00 84.88 78 ILE A CA 1
ATOM 601 C C . ILE A 1 78 ? 11.953 -14.980 -49.407 1.00 84.88 78 ILE A C 1
ATOM 603 O O . ILE A 1 78 ? 12.229 -15.425 -50.519 1.00 84.88 78 ILE A O 1
ATOM 607 N N . VAL A 1 79 ? 10.857 -15.364 -48.740 1.00 85.06 79 VAL A N 1
ATOM 608 C CA . VAL A 1 79 ? 9.900 -16.357 -49.267 1.00 85.06 79 VAL A CA 1
ATOM 609 C C . VAL A 1 79 ? 9.265 -15.872 -50.571 1.00 85.06 79 VAL A C 1
ATOM 611 O O . VAL A 1 79 ? 9.179 -16.636 -51.529 1.00 85.06 79 VAL A O 1
ATOM 614 N N . GLY A 1 80 ? 8.884 -14.595 -50.646 1.00 81.00 80 GLY A N 1
ATOM 615 C CA . GLY A 1 80 ? 8.395 -13.980 -51.877 1.00 81.00 80 GLY A CA 1
ATOM 616 C C . GLY A 1 80 ? 9.448 -14.000 -52.987 1.00 81.00 80 GLY A C 1
ATOM 617 O O . GLY A 1 80 ? 9.144 -14.419 -54.098 1.00 81.00 80 GLY A O 1
ATOM 618 N N . GLY A 1 81 ? 10.697 -13.629 -52.680 1.00 79.31 81 GLY A N 1
ATOM 619 C CA . GLY A 1 81 ? 11.807 -13.672 -53.641 1.00 79.31 81 GLY A CA 1
ATOM 620 C C . GLY A 1 81 ? 12.087 -15.072 -54.200 1.00 79.31 81 GLY A C 1
ATOM 621 O O . GLY A 1 81 ? 12.405 -15.201 -55.377 1.00 79.31 81 GLY A O 1
ATOM 622 N N . LEU A 1 82 ? 11.913 -16.117 -53.384 1.00 80.69 82 LEU A N 1
ATOM 623 C CA . LEU A 1 82 ? 12.031 -17.515 -53.816 1.00 80.69 82 LEU A CA 1
ATOM 624 C C . LEU A 1 82 ? 10.839 -17.974 -54.669 1.00 80.69 82 LEU A C 1
ATOM 626 O O . LEU A 1 82 ? 11.023 -18.762 -55.587 1.00 80.69 82 LEU A O 1
ATOM 630 N N . PHE A 1 83 ? 9.627 -17.480 -54.398 1.00 76.88 83 PHE A N 1
ATOM 631 C CA . PHE A 1 83 ? 8.423 -17.855 -55.149 1.00 76.88 83 PHE A CA 1
ATOM 632 C C . PHE A 1 83 ? 8.388 -17.264 -56.567 1.00 76.88 83 PHE A C 1
ATOM 634 O O . PHE A 1 83 ? 7.826 -17.868 -57.476 1.00 76.88 83 PHE A O 1
ATOM 641 N N . PHE A 1 84 ? 9.000 -16.094 -56.770 1.00 70.88 84 PHE A N 1
ATOM 642 C CA . PHE A 1 84 ? 9.140 -15.474 -58.094 1.00 70.88 84 PHE A CA 1
ATOM 643 C C . PHE A 1 84 ? 10.298 -16.051 -58.924 1.00 70.88 84 PHE A C 1
ATOM 645 O O . PHE A 1 84 ? 10.516 -15.607 -60.052 1.00 70.88 84 PHE A O 1
ATOM 652 N N . MET A 1 85 ? 11.035 -17.034 -58.397 1.00 68.62 85 MET A N 1
ATOM 653 C CA . MET A 1 85 ? 12.084 -17.723 -59.141 1.00 68.62 85 MET A CA 1
ATOM 654 C C . MET A 1 85 ? 11.452 -18.678 -60.176 1.00 68.62 85 MET A C 1
ATOM 656 O O . MET A 1 85 ? 10.660 -19.539 -59.790 1.00 68.62 85 MET A O 1
ATOM 660 N N . PRO A 1 86 ? 11.775 -18.562 -61.480 1.00 65.19 86 PRO A N 1
ATOM 661 C CA . PRO A 1 86 ? 11.324 -19.512 -62.495 1.00 65.19 86 PRO A CA 1
ATOM 662 C C . PRO A 1 86 ? 11.856 -20.920 -62.206 1.00 65.19 86 PRO A C 1
ATOM 664 O O . PRO A 1 86 ? 12.974 -21.072 -61.711 1.00 65.19 86 PRO A O 1
ATOM 667 N N . ASP A 1 87 ? 11.070 -21.947 -62.537 1.00 61.34 87 ASP A N 1
ATOM 668 C CA . ASP A 1 87 ? 11.472 -23.342 -62.354 1.00 61.34 87 ASP A CA 1
ATOM 669 C C . ASP A 1 87 ? 12.704 -23.654 -63.222 1.00 61.34 87 ASP A C 1
ATOM 671 O O . ASP A 1 87 ? 12.712 -23.430 -64.434 1.00 61.34 87 ASP A O 1
ATOM 675 N N . VAL A 1 88 ? 13.771 -24.161 -62.601 1.00 58.03 88 VAL A N 1
ATOM 676 C CA . VAL A 1 88 ? 15.101 -24.360 -63.222 1.00 58.03 88 VAL A CA 1
ATOM 677 C C . VAL A 1 88 ? 15.115 -25.602 -64.141 1.00 58.03 88 VAL A C 1
ATOM 679 O O . VAL A 1 88 ? 16.164 -26.105 -64.533 1.00 58.03 88 VAL A O 1
ATOM 682 N N . SER A 1 89 ? 13.939 -26.125 -64.497 1.00 54.34 89 SER A N 1
ATOM 683 C CA . SER A 1 89 ? 13.742 -27.346 -65.283 1.00 54.34 89 SER A CA 1
ATOM 684 C C . SER A 1 89 ? 13.771 -27.129 -66.808 1.00 54.34 89 SER A C 1
ATOM 686 O O . SER A 1 89 ? 13.778 -28.106 -67.557 1.00 54.34 89 SER A O 1
ATOM 688 N N . GLY A 1 90 ? 13.848 -25.880 -67.290 1.00 50.88 90 GLY A N 1
ATOM 689 C CA . GLY A 1 90 ? 13.920 -25.531 -68.716 1.00 50.88 90 GLY A CA 1
ATOM 690 C C . GLY A 1 90 ? 15.276 -24.952 -69.128 1.00 50.88 90 GLY A C 1
ATOM 691 O O . GLY A 1 90 ? 15.782 -24.021 -68.510 1.00 50.88 90 GLY A O 1
ATOM 692 N N . SER A 1 91 ? 15.859 -25.493 -70.195 1.00 50.75 91 SER A N 1
ATOM 693 C CA . SER A 1 91 ? 17.172 -25.173 -70.772 1.00 50.75 91 SER A CA 1
ATOM 694 C C . SER A 1 91 ? 17.263 -23.792 -71.450 1.00 50.75 91 SER A C 1
ATOM 696 O O . SER A 1 91 ? 17.717 -23.698 -72.590 1.00 50.75 91 SER A O 1
ATOM 698 N N . GLU A 1 92 ? 16.834 -22.723 -70.780 1.00 57.25 92 GLU A N 1
ATOM 699 C CA . GLU A 1 92 ? 16.936 -21.347 -71.277 1.00 57.25 92 GLU A CA 1
ATOM 700 C C . GLU A 1 92 ? 17.693 -20.463 -70.278 1.00 57.25 92 GLU A C 1
ATOM 702 O O . GLU A 1 92 ? 17.219 -20.141 -69.188 1.00 57.25 92 GLU A O 1
ATOM 707 N N . THR A 1 93 ? 18.902 -20.049 -70.664 1.00 58.94 93 THR A N 1
ATOM 708 C CA . THR A 1 93 ? 19.811 -19.211 -69.863 1.00 58.94 93 THR A CA 1
ATOM 709 C C . THR A 1 93 ? 19.188 -17.863 -69.460 1.00 58.94 93 THR A C 1
ATOM 711 O O . THR A 1 93 ? 19.581 -17.287 -68.447 1.00 58.94 93 THR A O 1
ATOM 714 N N . GLU A 1 94 ? 18.190 -17.368 -70.202 1.00 59.44 94 GLU A N 1
ATOM 715 C CA . GLU A 1 94 ? 17.475 -16.119 -69.894 1.00 59.44 94 GLU A CA 1
ATOM 716 C C . GLU A 1 94 ? 16.554 -16.241 -68.663 1.00 59.44 94 GLU A C 1
ATOM 718 O O . GLU A 1 94 ? 16.475 -15.305 -67.863 1.00 59.44 94 GLU A O 1
ATOM 723 N N . GLY A 1 95 ? 15.936 -17.407 -68.429 1.00 61.59 95 GLY A N 1
ATOM 724 C CA . GLY A 1 95 ? 15.077 -17.646 -67.260 1.00 61.59 95 GLY A CA 1
ATOM 725 C C . GLY A 1 95 ? 15.853 -17.720 -65.939 1.00 61.59 95 GLY A C 1
ATOM 726 O O . GLY A 1 95 ? 15.386 -17.242 -64.903 1.00 61.59 95 GLY A O 1
ATOM 727 N N . ALA A 1 96 ? 17.082 -18.243 -65.976 1.00 63.94 96 ALA A N 1
ATOM 728 C CA . ALA A 1 96 ? 17.947 -18.344 -64.799 1.00 63.94 96 ALA A CA 1
ATOM 729 C C . ALA A 1 96 ? 18.431 -16.970 -64.295 1.00 63.94 96 ALA A C 1
ATOM 731 O O . ALA A 1 96 ? 18.504 -16.744 -63.086 1.00 63.94 96 ALA A O 1
ATOM 732 N N . ILE A 1 97 ? 18.721 -16.033 -65.206 1.00 67.44 97 ILE A N 1
ATOM 733 C CA . ILE A 1 97 ? 19.154 -14.670 -64.851 1.00 67.44 97 ILE A CA 1
ATOM 734 C C . ILE A 1 97 ? 17.986 -13.876 -64.241 1.00 67.44 97 ILE A C 1
ATOM 736 O O . ILE A 1 97 ? 18.178 -13.192 -63.235 1.00 67.44 97 ILE A O 1
ATOM 740 N N . GLY A 1 98 ? 16.768 -14.028 -64.777 1.00 69.75 98 GLY A N 1
ATOM 741 C CA . GLY A 1 98 ? 15.563 -13.401 -64.218 1.00 69.75 98 GLY A CA 1
ATOM 742 C C . GLY A 1 98 ? 15.207 -13.897 -62.809 1.00 69.75 98 GLY A C 1
ATOM 743 O O . GLY A 1 98 ? 14.817 -13.101 -61.956 1.00 69.75 98 GLY A O 1
ATOM 744 N N . GLY A 1 99 ? 15.411 -15.189 -62.526 1.00 73.19 99 GLY A N 1
ATOM 745 C CA . GLY A 1 99 ? 15.210 -15.754 -61.186 1.00 73.19 99 GLY A CA 1
ATOM 746 C C . GLY A 1 99 ? 16.187 -15.227 -60.135 1.00 73.19 99 GLY A C 1
ATOM 747 O O . GLY A 1 99 ? 15.796 -14.971 -58.996 1.00 73.19 99 GLY A O 1
ATOM 748 N N . ILE A 1 100 ? 17.447 -15.009 -60.520 1.00 79.00 100 ILE A N 1
ATOM 749 C CA . ILE A 1 100 ? 18.461 -14.422 -59.632 1.00 79.00 100 ILE A CA 1
ATOM 750 C C . ILE A 1 100 ? 18.133 -12.956 -59.323 1.00 79.00 100 ILE A C 1
ATOM 752 O O . ILE A 1 100 ? 18.262 -12.539 -58.170 1.00 79.00 100 ILE A O 1
ATOM 756 N N . ASP A 1 101 ? 17.674 -12.185 -60.313 1.00 80.81 101 ASP A N 1
ATOM 757 C CA . ASP A 1 101 ? 17.292 -10.780 -60.119 1.00 80.81 101 ASP A CA 1
ATOM 758 C C . ASP A 1 101 ? 16.040 -10.646 -59.226 1.00 80.81 101 ASP A C 1
ATOM 760 O O . ASP A 1 101 ? 15.997 -9.810 -58.319 1.00 80.81 101 ASP A O 1
ATOM 764 N N . ALA A 1 102 ? 15.062 -11.550 -59.378 1.00 78.12 102 ALA A N 1
ATOM 765 C CA . ALA A 1 102 ? 13.893 -11.635 -58.498 1.00 78.12 102 ALA A CA 1
ATOM 766 C C . ALA A 1 102 ? 14.272 -11.965 -57.038 1.00 78.12 102 ALA A C 1
ATOM 768 O O . ALA A 1 102 ? 13.756 -11.345 -56.099 1.00 78.12 102 ALA A O 1
ATOM 769 N N . LEU A 1 103 ? 15.224 -12.882 -56.835 1.00 80.81 103 LEU A N 1
ATOM 770 C CA . LEU A 1 103 ? 15.722 -13.249 -55.507 1.00 80.81 103 LEU A CA 1
ATOM 771 C C . LEU A 1 103 ? 16.514 -12.104 -54.854 1.00 80.81 103 LEU A C 1
ATOM 773 O O . LEU A 1 103 ? 16.295 -11.790 -53.681 1.00 80.81 103 LEU A O 1
ATOM 777 N N . LEU A 1 104 ? 17.378 -11.422 -55.614 1.00 86.00 104 LEU A N 1
ATOM 778 C CA . LEU A 1 104 ? 18.085 -10.211 -55.171 1.00 86.00 104 LEU A CA 1
ATOM 779 C C . LEU A 1 104 ? 17.113 -9.076 -54.816 1.00 86.00 104 LEU A C 1
ATOM 781 O O . LEU A 1 104 ? 17.310 -8.387 -53.809 1.00 86.00 104 LEU A O 1
ATOM 785 N N . GLY A 1 105 ? 16.037 -8.914 -55.590 1.00 82.19 105 GLY A N 1
ATOM 786 C CA . GLY A 1 105 ? 14.948 -7.984 -55.300 1.00 82.19 105 GLY A CA 1
ATOM 787 C C . GLY A 1 105 ? 14.246 -8.288 -53.972 1.00 82.19 105 GLY A C 1
ATOM 788 O O . GLY A 1 105 ? 14.086 -7.387 -53.141 1.00 82.19 105 GLY A O 1
ATOM 789 N N . GLY A 1 106 ? 13.900 -9.557 -53.727 1.00 80.44 106 GLY A N 1
ATOM 790 C CA . GLY A 1 106 ? 13.289 -10.012 -52.471 1.00 80.44 106 GLY A CA 1
ATOM 791 C C . GLY A 1 106 ? 14.188 -9.799 -51.248 1.00 80.44 106 GLY A C 1
ATOM 792 O O . GLY A 1 106 ? 13.742 -9.269 -50.227 1.00 80.44 106 GLY A O 1
ATOM 793 N N . VAL A 1 107 ? 15.486 -10.104 -51.370 1.00 86.56 107 VAL A N 1
ATOM 794 C CA . VAL A 1 107 ? 16.478 -9.873 -50.302 1.00 86.56 107 VAL A CA 1
ATOM 795 C C . VAL A 1 107 ? 16.671 -8.381 -50.025 1.00 86.56 107 VAL A C 1
ATOM 797 O O . VAL A 1 107 ? 16.758 -7.976 -48.864 1.00 86.56 107 VAL A O 1
ATOM 800 N N . LYS A 1 108 ? 16.686 -7.531 -51.058 1.00 85.31 108 LYS A N 1
ATOM 801 C CA . LYS A 1 108 ? 16.768 -6.074 -50.882 1.00 85.31 108 LYS A CA 1
ATOM 802 C C . LYS A 1 108 ? 15.578 -5.549 -50.076 1.00 85.31 108 LYS A C 1
ATOM 804 O O . LYS A 1 108 ? 15.779 -4.792 -49.127 1.00 85.31 108 LYS A O 1
ATOM 809 N N . ILE A 1 109 ? 14.359 -5.971 -50.413 1.00 80.88 109 ILE A N 1
ATOM 810 C CA . ILE A 1 109 ? 13.138 -5.584 -49.685 1.00 80.88 109 ILE A CA 1
ATOM 811 C C . ILE A 1 109 ? 13.187 -6.092 -48.234 1.00 80.88 109 ILE A C 1
ATOM 813 O O . ILE A 1 109 ? 12.881 -5.331 -47.315 1.00 80.88 109 ILE A O 1
ATOM 817 N N . ALA A 1 110 ? 13.654 -7.325 -48.012 1.00 86.56 110 ALA A N 1
ATOM 818 C CA . ALA A 1 110 ? 13.843 -7.889 -46.675 1.00 86.56 110 ALA A CA 1
ATOM 819 C C . ALA A 1 110 ? 14.834 -7.069 -45.823 1.00 86.56 110 ALA A C 1
ATOM 821 O O . ALA A 1 110 ? 14.550 -6.759 -44.666 1.00 86.56 110 ALA A O 1
ATOM 822 N N . MET A 1 111 ? 15.966 -6.649 -46.394 1.00 88.44 111 MET A N 1
ATOM 823 C CA . MET A 1 111 ? 16.950 -5.816 -45.689 1.00 88.44 111 MET A CA 1
ATOM 824 C C . MET A 1 111 ? 16.370 -4.451 -45.294 1.00 88.44 111 MET A C 1
ATOM 826 O O . MET A 1 111 ? 16.580 -3.998 -44.167 1.00 88.44 111 MET A O 1
ATOM 830 N N . PHE A 1 112 ? 15.580 -3.820 -46.171 1.00 85.38 112 PHE A N 1
ATOM 831 C CA . PHE A 1 112 ? 14.878 -2.576 -45.834 1.00 85.38 112 PHE A CA 1
ATOM 832 C C . PHE A 1 112 ? 13.840 -2.778 -44.723 1.00 85.38 112 PHE A C 1
ATOM 834 O O . PHE A 1 112 ? 13.802 -1.975 -43.792 1.00 85.38 112 PHE A O 1
ATOM 841 N N . ALA A 1 113 ? 13.062 -3.865 -44.757 1.00 82.38 113 ALA A N 1
ATOM 842 C CA . ALA A 1 113 ? 12.091 -4.184 -43.707 1.00 82.38 113 ALA A CA 1
ATOM 843 C C . ALA A 1 113 ? 12.757 -4.349 -42.326 1.00 82.38 113 ALA A C 1
ATOM 845 O O . ALA A 1 113 ? 12.253 -3.822 -41.331 1.00 82.38 113 ALA A O 1
ATOM 846 N N . SER A 1 114 ? 13.927 -4.997 -42.267 1.00 86.56 114 SER A N 1
ATOM 847 C CA . SER A 1 114 ? 14.694 -5.151 -41.022 1.00 86.56 114 SER A CA 1
ATOM 848 C C . SER A 1 114 ? 15.196 -3.816 -40.475 1.00 86.56 114 SER A C 1
ATOM 850 O O . SER A 1 114 ? 15.093 -3.557 -39.274 1.00 86.56 114 SER A O 1
ATOM 852 N N . VAL A 1 115 ? 15.748 -2.964 -41.344 1.00 87.81 115 VAL A N 1
ATOM 853 C CA . VAL A 1 115 ? 16.271 -1.648 -40.949 1.00 87.81 115 VAL A CA 1
ATOM 854 C C . VAL A 1 115 ? 15.136 -0.743 -40.475 1.00 87.81 115 VAL A C 1
ATOM 856 O O . VAL A 1 115 ? 15.274 -0.084 -39.445 1.00 87.81 115 VAL A O 1
ATOM 859 N N . SER A 1 116 ? 13.993 -0.750 -41.166 1.00 84.62 116 SER A N 1
ATOM 860 C CA . SER A 1 116 ? 12.803 -0.003 -40.751 1.00 84.62 116 SER A CA 1
ATOM 861 C C . SER A 1 116 ? 12.239 -0.503 -39.417 1.00 84.62 116 SER A C 1
ATOM 863 O O . SER A 1 116 ? 11.921 0.320 -38.560 1.00 84.62 116 SER A O 1
ATOM 865 N N . GLY A 1 117 ? 12.171 -1.821 -39.198 1.00 85.12 117 GLY A N 1
ATOM 866 C CA . GLY A 1 117 ? 11.730 -2.399 -37.922 1.00 85.12 117 GLY A CA 1
ATOM 867 C C . GLY A 1 117 ? 12.641 -2.017 -36.752 1.00 85.12 117 GLY A C 1
ATOM 868 O O . GLY A 1 117 ? 12.161 -1.606 -35.692 1.00 85.12 117 GLY A O 1
ATOM 869 N N . LEU A 1 118 ? 13.962 -2.058 -36.956 1.00 88.88 118 LEU A N 1
ATOM 870 C CA . LEU A 1 118 ? 14.938 -1.634 -35.949 1.00 88.88 118 LEU A CA 1
ATOM 871 C C . LEU A 1 118 ? 14.851 -0.126 -35.668 1.00 88.88 118 LEU A C 1
ATOM 873 O O . LEU A 1 118 ? 14.813 0.282 -34.507 1.00 88.88 118 LEU A O 1
ATOM 877 N N . ALA A 1 119 ? 14.770 0.703 -36.710 1.00 87.31 119 ALA A N 1
ATOM 878 C CA . ALA A 1 119 ? 14.644 2.152 -36.565 1.00 87.31 119 ALA A CA 1
ATOM 879 C C . ALA A 1 119 ? 13.368 2.539 -35.799 1.00 87.31 119 ALA A C 1
ATOM 881 O O . ALA A 1 119 ? 13.419 3.377 -34.895 1.00 87.31 119 ALA A O 1
ATOM 882 N N . LEU A 1 120 ? 12.240 1.889 -36.104 1.00 86.75 120 LEU A N 1
ATOM 883 C CA . LEU A 1 120 ? 10.973 2.113 -35.408 1.00 86.75 120 LEU A CA 1
ATOM 884 C C . LEU A 1 120 ? 11.039 1.652 -33.944 1.00 86.75 120 LEU A C 1
ATOM 886 O O . LEU A 1 120 ? 10.515 2.330 -33.063 1.00 86.75 120 LEU A O 1
ATOM 890 N N . THR A 1 121 ? 11.749 0.554 -33.669 1.00 89.50 121 THR A N 1
ATOM 891 C CA . THR A 1 121 ? 11.997 0.066 -32.302 1.00 89.50 121 THR A CA 1
ATOM 892 C C . THR A 1 121 ? 12.812 1.073 -31.490 1.00 89.50 121 THR A C 1
ATOM 894 O O . THR A 1 121 ? 12.434 1.400 -30.365 1.00 89.50 121 THR A O 1
ATOM 897 N N . ILE A 1 122 ? 13.894 1.619 -32.057 1.00 89.75 122 ILE A N 1
ATOM 898 C CA . ILE A 1 122 ? 14.732 2.637 -31.399 1.00 89.75 122 ILE A CA 1
ATOM 899 C C . ILE A 1 122 ? 13.917 3.905 -31.115 1.00 89.75 122 ILE A C 1
ATOM 901 O O . ILE A 1 122 ? 13.989 4.455 -30.014 1.00 89.75 122 ILE A O 1
ATOM 905 N N . LEU A 1 123 ? 13.107 4.349 -32.079 1.00 88.31 123 LEU A N 1
ATOM 906 C CA . LEU A 1 123 ? 12.265 5.532 -31.917 1.00 88.31 123 LEU A CA 1
ATOM 907 C C . LEU A 1 123 ? 11.191 5.322 -30.837 1.00 88.31 123 LEU A C 1
ATOM 909 O O . LEU A 1 123 ? 11.013 6.187 -29.980 1.00 88.31 123 LEU A O 1
ATOM 913 N N . SER A 1 124 ? 10.528 4.161 -30.835 1.00 86.62 124 SER A N 1
ATOM 914 C CA . SER A 1 124 ? 9.544 3.775 -29.814 1.00 86.62 124 SER A CA 1
ATOM 915 C C . SER A 1 124 ? 10.163 3.762 -28.413 1.00 86.62 124 SER A C 1
ATOM 917 O O . SER A 1 124 ? 9.645 4.408 -27.501 1.00 86.62 124 SER A O 1
ATOM 919 N N . ASN A 1 125 ? 11.337 3.137 -28.265 1.00 88.56 125 ASN A N 1
ATOM 920 C CA . ASN A 1 125 ? 12.102 3.138 -27.016 1.00 88.56 125 ASN A CA 1
ATOM 921 C C . ASN A 1 125 ? 12.406 4.566 -26.546 1.00 88.56 125 ASN A C 1
ATOM 923 O O . ASN A 1 125 ? 12.179 4.901 -25.385 1.00 88.56 125 ASN A O 1
ATOM 927 N N . TYR A 1 126 ? 12.879 5.434 -27.442 1.00 90.50 126 TYR A N 1
ATOM 928 C CA . TYR A 1 126 ? 13.193 6.820 -27.099 1.00 90.50 126 TYR A CA 1
ATOM 929 C C . TYR A 1 126 ? 11.963 7.597 -26.596 1.00 90.50 126 TYR A C 1
ATOM 931 O O . TYR A 1 126 ? 12.034 8.279 -25.566 1.00 90.50 126 TYR A O 1
ATOM 939 N N . PHE A 1 127 ? 10.823 7.478 -27.284 1.00 89.31 127 PHE A N 1
ATOM 940 C CA . PHE A 1 127 ? 9.571 8.099 -26.840 1.00 89.31 127 PHE A CA 1
ATOM 941 C C . PHE A 1 127 ? 9.091 7.531 -25.504 1.00 89.31 127 PHE A C 1
ATOM 943 O O . PHE A 1 127 ? 8.690 8.310 -24.635 1.00 89.31 127 PHE A O 1
ATOM 950 N N . PHE A 1 128 ? 9.194 6.214 -25.313 1.00 89.94 128 PHE A N 1
ATOM 951 C CA . PHE A 1 128 ? 8.850 5.548 -24.062 1.00 89.94 128 PHE A CA 1
ATOM 952 C C . PHE A 1 128 ? 9.700 6.059 -22.895 1.00 89.94 128 PHE A C 1
ATOM 954 O O . PHE A 1 128 ? 9.144 6.520 -21.904 1.00 89.94 128 PHE A O 1
ATOM 961 N N . PHE A 1 129 ? 11.030 6.110 -23.027 1.00 89.69 129 PHE A N 1
ATOM 962 C CA . PHE A 1 129 ? 11.904 6.650 -21.977 1.00 89.69 129 PHE A CA 1
ATOM 963 C C . PHE A 1 129 ? 11.573 8.105 -21.628 1.00 89.69 129 PHE A C 1
ATOM 965 O O . PHE A 1 129 ? 11.557 8.483 -20.452 1.00 89.69 129 PHE A O 1
ATOM 972 N N . LYS A 1 130 ? 11.274 8.932 -22.636 1.00 91.69 130 LYS A N 1
ATOM 973 C CA . LYS A 1 130 ? 10.870 10.327 -22.420 1.00 91.69 130 LYS A CA 1
ATOM 974 C C . LYS A 1 130 ? 9.531 10.424 -21.682 1.00 91.69 130 LYS A C 1
ATOM 976 O O . LYS A 1 130 ? 9.398 11.254 -20.781 1.00 91.69 130 LYS A O 1
ATOM 981 N N . ALA A 1 131 ? 8.556 9.596 -22.054 1.00 89.25 131 ALA A N 1
ATOM 982 C CA . ALA A 1 131 ? 7.255 9.532 -21.396 1.00 89.25 131 ALA A CA 1
ATOM 983 C C . ALA A 1 131 ? 7.385 9.024 -19.953 1.00 89.25 131 ALA A C 1
ATOM 985 O O . ALA A 1 131 ? 6.905 9.687 -19.037 1.00 89.25 131 ALA A O 1
ATOM 986 N N . ARG A 1 132 ? 8.124 7.933 -19.739 1.00 90.50 132 ARG A N 1
ATOM 987 C CA . ARG A 1 132 ? 8.399 7.340 -18.425 1.00 90.50 132 ARG A CA 1
ATOM 988 C C . ARG A 1 132 ? 9.047 8.339 -17.473 1.00 90.50 132 ARG A C 1
ATOM 990 O O . ARG A 1 132 ? 8.578 8.522 -16.357 1.00 90.50 132 ARG A O 1
ATOM 997 N N . LYS A 1 133 ? 10.048 9.093 -17.943 1.00 91.94 133 LYS A N 1
ATOM 998 C CA . LYS A 1 133 ? 10.667 10.171 -17.154 1.00 91.94 133 LYS A CA 1
ATOM 999 C C . LYS A 1 133 ? 9.657 11.246 -16.733 1.00 91.94 133 LYS A C 1
ATOM 1001 O O . LYS A 1 133 ? 9.733 11.754 -15.617 1.00 91.94 133 LYS A O 1
ATOM 1006 N N . LYS A 1 134 ? 8.720 11.608 -17.617 1.00 91.38 134 LYS A N 1
ATOM 1007 C CA . LYS A 1 134 ? 7.661 12.577 -17.301 1.00 91.38 134 LYS A CA 1
ATOM 1008 C C . LYS A 1 134 ? 6.670 12.014 -16.279 1.00 91.38 134 LYS A C 1
ATOM 1010 O O . LYS A 1 134 ? 6.289 12.745 -15.371 1.00 91.38 134 LYS A O 1
ATOM 1015 N N . VAL A 1 135 ? 6.283 10.745 -16.414 1.00 90.81 135 VAL A N 1
ATOM 1016 C CA . VAL A 1 135 ? 5.396 10.056 -15.464 1.00 90.81 135 VAL A CA 1
ATOM 1017 C C . VAL A 1 135 ? 6.038 9.982 -14.085 1.00 90.81 135 VAL A C 1
ATOM 1019 O O . VAL A 1 135 ? 5.392 10.356 -13.116 1.00 90.81 135 VAL A O 1
ATOM 1022 N N . GLU A 1 136 ? 7.314 9.610 -13.987 1.00 90.88 136 GLU A N 1
ATOM 1023 C CA . GLU A 1 136 ? 8.029 9.568 -12.705 1.00 90.88 136 GLU A CA 1
ATOM 1024 C C . GLU A 1 136 ? 8.099 10.943 -12.026 1.00 90.88 136 GLU A C 1
ATOM 1026 O O . GLU A 1 136 ? 7.871 11.049 -10.822 1.00 90.88 136 GLU A O 1
ATOM 1031 N N . HIS A 1 137 ? 8.321 12.017 -12.792 1.00 92.31 137 HIS A N 1
ATOM 1032 C CA . HIS A 1 137 ? 8.273 13.375 -12.242 1.00 92.31 137 HIS A CA 1
ATOM 1033 C C . HIS A 1 137 ? 6.874 13.728 -11.721 1.00 92.31 137 HIS A C 1
ATOM 1035 O O . HIS A 1 137 ? 6.732 14.210 -10.604 1.00 92.31 137 HIS A O 1
ATOM 1041 N N . GLN A 1 138 ? 5.826 13.443 -12.499 1.00 89.88 138 GLN A N 1
ATOM 1042 C CA . GLN A 1 138 ? 4.441 13.703 -12.092 1.00 89.88 138 GLN A CA 1
ATOM 1043 C C . GLN A 1 138 ? 4.015 12.850 -10.893 1.00 89.88 138 GLN A C 1
ATOM 1045 O O . GLN A 1 138 ? 3.268 13.322 -10.039 1.00 89.88 138 GLN A O 1
ATOM 1050 N N . LYS A 1 139 ? 4.498 11.607 -10.813 1.00 90.88 139 LYS A N 1
ATOM 1051 C CA . LYS A 1 139 ? 4.299 10.705 -9.678 1.00 90.88 139 LYS A CA 1
ATOM 1052 C C . LYS A 1 139 ? 4.939 11.280 -8.422 1.00 90.88 139 LYS A C 1
ATOM 1054 O O . LYS A 1 139 ? 4.295 11.326 -7.377 1.00 90.88 139 LYS A O 1
ATOM 1059 N N . HIS A 1 140 ? 6.174 11.767 -8.537 1.00 91.56 140 HIS A N 1
ATOM 1060 C CA . HIS A 1 140 ? 6.855 12.444 -7.443 1.00 91.56 140 HIS A CA 1
ATOM 1061 C C . HIS A 1 140 ? 6.079 13.685 -6.986 1.00 91.56 140 HIS A C 1
ATOM 1063 O O . HIS A 1 140 ? 5.750 13.777 -5.808 1.00 91.56 140 HIS A O 1
ATOM 1069 N N . ASP A 1 141 ? 5.693 14.569 -7.912 1.00 90.50 141 ASP A N 1
ATOM 1070 C CA . ASP A 1 141 ? 4.899 15.767 -7.605 1.00 90.50 141 ASP A CA 1
ATOM 1071 C C . ASP A 1 141 ? 3.572 15.410 -6.919 1.00 90.50 141 ASP A C 1
ATOM 1073 O O . ASP A 1 141 ? 3.157 16.065 -5.959 1.00 90.50 141 ASP A O 1
ATOM 1077 N N . PHE A 1 142 ? 2.912 14.341 -7.376 1.00 90.19 142 PHE A N 1
ATOM 1078 C CA . PHE A 1 142 ? 1.688 13.838 -6.765 1.00 90.19 142 PHE A CA 1
ATOM 1079 C C . PHE A 1 142 ? 1.935 13.347 -5.336 1.00 90.19 142 PHE A C 1
ATOM 1081 O O . PHE A 1 142 ? 1.206 13.732 -4.424 1.00 90.19 142 PHE A O 1
ATOM 1088 N N . PHE A 1 143 ? 2.980 12.554 -5.098 1.00 90.44 143 PHE A N 1
ATOM 1089 C CA . PHE A 1 143 ? 3.336 12.118 -3.747 1.00 90.44 143 PHE A CA 1
ATOM 1090 C C . PHE A 1 143 ? 3.725 13.285 -2.843 1.00 90.44 143 PHE A C 1
ATOM 1092 O O . PHE A 1 143 ? 3.282 13.324 -1.694 1.00 90.44 143 PHE A O 1
ATOM 1099 N N . THR A 1 144 ? 4.453 14.277 -3.355 1.00 89.06 144 THR A N 1
ATOM 1100 C CA . THR A 1 144 ? 4.736 15.516 -2.629 1.00 89.06 144 THR A CA 1
ATOM 1101 C C . THR A 1 144 ? 3.443 16.248 -2.282 1.00 89.06 144 THR A C 1
ATOM 1103 O O . THR A 1 144 ? 3.287 16.675 -1.141 1.00 89.06 144 THR A O 1
ATOM 1106 N N . PHE A 1 145 ? 2.480 16.354 -3.200 1.00 89.19 145 PHE A N 1
ATOM 1107 C CA . PHE A 1 145 ? 1.163 16.933 -2.916 1.00 89.19 145 PHE A CA 1
ATOM 1108 C C . PHE A 1 145 ? 0.430 16.167 -1.805 1.00 89.19 145 PHE A C 1
ATOM 1110 O O . PHE A 1 145 ? -0.051 16.781 -0.847 1.00 89.19 145 PHE A O 1
ATOM 1117 N N . ILE A 1 146 ? 0.401 14.831 -1.875 1.00 86.12 146 ILE A N 1
ATOM 1118 C CA . ILE A 1 146 ? -0.197 14.002 -0.824 1.00 86.12 146 ILE A CA 1
ATOM 1119 C C . ILE A 1 146 ? 0.485 14.281 0.520 1.00 86.12 146 ILE A C 1
ATOM 1121 O O . ILE A 1 146 ? -0.195 14.530 1.510 1.00 86.12 146 ILE A O 1
ATOM 1125 N N . GLN A 1 147 ? 1.813 14.294 0.574 1.00 83.94 147 GLN A N 1
ATOM 1126 C CA . GLN A 1 147 ? 2.555 14.444 1.826 1.00 83.94 147 GLN A CA 1
ATOM 1127 C C . GLN A 1 147 ? 2.516 15.858 2.411 1.00 83.94 147 GLN A C 1
ATOM 1129 O O . GLN A 1 147 ? 2.456 16.011 3.628 1.00 83.94 147 GLN A O 1
ATOM 1134 N N . THR A 1 148 ? 2.560 16.887 1.568 1.00 82.62 148 THR A N 1
ATOM 1135 C CA . THR A 1 148 ? 2.684 18.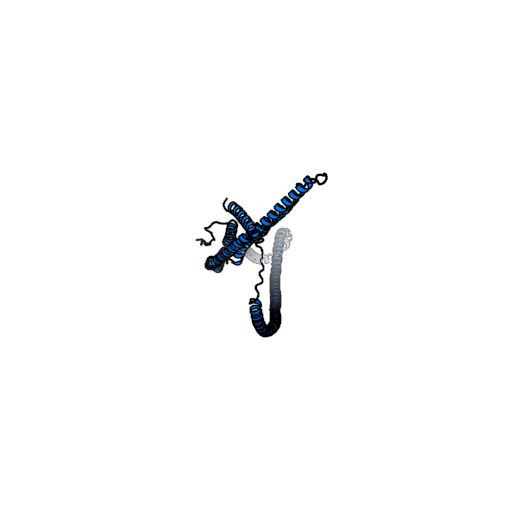286 2.009 1.00 82.62 148 THR A CA 1
ATOM 1136 C C . THR A 1 148 ? 1.340 18.980 2.180 1.00 82.62 148 THR A C 1
ATOM 1138 O O . THR A 1 148 ? 1.226 19.875 3.014 1.00 82.62 148 THR A O 1
ATOM 1141 N N . GLN A 1 149 ? 0.316 18.575 1.422 1.00 79.94 149 GLN A N 1
ATOM 1142 C CA . GLN A 1 149 ? -0.993 19.227 1.438 1.00 79.94 149 GLN A CA 1
ATOM 1143 C C . GLN A 1 149 ? -2.078 18.305 1.988 1.00 79.94 149 GLN A C 1
ATOM 1145 O O . GLN A 1 149 ? -2.824 18.714 2.872 1.00 79.94 149 GLN A O 1
ATOM 1150 N N . LEU A 1 150 ? -2.155 17.051 1.533 1.00 80.56 150 LEU A N 1
ATOM 1151 C CA . LEU A 1 150 ? -3.254 16.165 1.928 1.00 80.56 150 LEU A CA 1
ATOM 1152 C C . LEU A 1 150 ? -3.076 15.581 3.339 1.00 80.56 150 LEU A C 1
ATOM 1154 O O . LEU A 1 150 ? -3.965 15.729 4.178 1.00 80.56 150 LEU A O 1
ATOM 1158 N N . LEU A 1 151 ? -1.940 14.936 3.623 1.00 76.19 151 LEU A N 1
ATOM 1159 C CA . LEU A 1 151 ? -1.672 14.287 4.911 1.00 76.19 151 LEU A CA 1
ATOM 1160 C C . LEU A 1 151 ? -1.724 15.265 6.089 1.00 76.19 151 LEU A C 1
ATOM 1162 O O . LEU A 1 151 ? -2.287 14.875 7.104 1.00 76.19 151 LEU A O 1
ATOM 1166 N N . PRO A 1 152 ? -1.236 16.519 6.002 1.00 71.88 152 PRO A N 1
ATOM 1167 C CA . PRO A 1 152 ? -1.351 17.473 7.102 1.00 71.88 152 PRO A CA 1
ATOM 1168 C C . PRO A 1 152 ? -2.789 17.941 7.355 1.00 71.88 152 PRO A C 1
ATOM 1170 O O . PRO A 1 152 ? -3.158 18.236 8.490 1.00 71.88 152 PRO A O 1
ATOM 1173 N N . ILE A 1 153 ? -3.627 18.007 6.315 1.00 66.81 153 ILE A N 1
ATOM 1174 C CA . ILE A 1 153 ? -5.057 18.326 6.456 1.00 66.81 153 ILE A CA 1
ATOM 1175 C C . ILE A 1 153 ? -5.801 17.132 7.058 1.00 66.81 153 ILE A C 1
ATOM 1177 O O . ILE A 1 153 ? -6.644 17.306 7.939 1.00 66.81 153 ILE A O 1
ATOM 1181 N N . LEU A 1 154 ? -5.466 15.914 6.629 1.00 64.81 154 LEU A N 1
ATOM 1182 C CA . LEU A 1 154 ? -5.977 14.693 7.244 1.00 64.81 154 LEU A CA 1
ATOM 1183 C C . LEU A 1 154 ? -5.511 14.595 8.702 1.00 64.81 154 LEU A C 1
ATOM 1185 O O . LEU A 1 154 ? -6.348 14.354 9.562 1.00 64.81 154 LEU A O 1
ATOM 1189 N N . SER A 1 155 ? -4.240 14.885 9.006 1.00 57.66 155 SER A N 1
ATOM 1190 C CA . SER A 1 155 ? -3.646 14.837 10.351 1.00 57.66 155 SER A CA 1
ATOM 1191 C C . SER A 1 155 ? -4.176 15.924 11.290 1.00 57.66 155 SER A C 1
ATOM 1193 O O . SER A 1 155 ? -4.452 15.636 12.451 1.00 57.66 155 SER A O 1
ATOM 1195 N N . LYS A 1 156 ? -4.453 17.139 10.796 1.00 52.44 156 LYS A N 1
ATOM 1196 C CA . LYS A 1 156 ? -5.202 18.162 11.553 1.00 52.44 156 LYS A CA 1
ATOM 1197 C C . LYS A 1 156 ? -6.634 17.726 11.864 1.00 52.44 156 LYS A C 1
ATOM 1199 O O . LYS A 1 156 ? -7.133 18.014 12.945 1.00 52.44 156 LYS A O 1
ATOM 1204 N N . ASN A 1 157 ? -7.272 16.986 10.957 1.00 50.19 157 ASN A N 1
ATOM 1205 C CA . ASN A 1 157 ? -8.539 16.300 11.230 1.00 50.19 157 ASN A CA 1
ATOM 1206 C C . ASN A 1 157 ? -8.350 14.987 12.032 1.00 50.19 157 ASN A C 1
ATOM 1208 O O . ASN A 1 157 ? -9.323 14.373 12.463 1.00 50.19 157 ASN A O 1
ATOM 1212 N N . THR A 1 158 ? -7.102 14.571 12.291 1.00 47.47 158 THR A N 1
ATOM 1213 C CA . THR A 1 158 ? -6.695 13.403 13.096 1.00 47.47 158 THR A CA 1
ATOM 1214 C C . THR A 1 158 ? -6.512 13.776 14.577 1.00 47.47 158 THR A C 1
ATOM 1216 O O . THR A 1 158 ? -5.820 13.104 15.330 1.00 47.47 158 THR A O 1
ATOM 1219 N N . SER A 1 159 ? -7.333 14.710 15.068 1.00 50.34 159 SER A N 1
ATOM 1220 C CA . SER A 1 159 ? -7.952 14.547 16.397 1.00 50.34 159 SER A CA 1
ATOM 1221 C C . SER A 1 159 ? -8.838 13.284 16.462 1.00 50.34 159 SER A C 1
ATOM 1223 O O . SER A 1 159 ? -9.543 13.071 17.436 1.00 50.34 159 SER A O 1
ATOM 1225 N N . SER A 1 160 ? -8.824 12.435 15.431 1.00 52.03 160 SER A N 1
ATOM 1226 C CA . SER A 1 160 ? -9.601 11.221 15.237 1.00 52.03 160 SER A CA 1
ATOM 1227 C C . SER A 1 160 ? -9.444 10.165 16.327 1.00 52.03 160 SER A C 1
ATOM 1229 O O . SER A 1 160 ? -10.425 9.497 16.617 1.00 52.03 160 SER A O 1
ATOM 1231 N N . SER A 1 161 ? -8.303 10.054 17.015 1.00 53.59 161 SER A N 1
ATOM 1232 C CA . SER A 1 161 ? -8.226 9.221 18.226 1.00 53.59 161 SER A CA 1
ATOM 1233 C C . SER A 1 161 ? -9.086 9.800 19.350 1.00 53.59 161 SER A C 1
ATOM 1235 O O . SER A 1 161 ? -9.789 9.050 20.017 1.00 53.59 161 SER A O 1
ATOM 1237 N N . ILE A 1 162 ? -9.108 11.129 19.512 1.00 53.53 162 ILE A N 1
ATOM 1238 C CA . ILE A 1 162 ? -9.990 11.823 20.463 1.00 53.53 162 ILE A CA 1
ATOM 1239 C C . ILE A 1 162 ? -11.443 11.762 19.994 1.00 53.53 162 ILE A C 1
ATOM 1241 O O . ILE A 1 162 ? -12.309 11.503 20.813 1.00 53.53 162 ILE A O 1
ATOM 1245 N N . TYR A 1 163 ? -11.733 11.915 18.701 1.00 59.03 163 TYR A N 1
ATOM 1246 C CA . TYR A 1 163 ? -13.090 11.789 18.159 1.00 59.03 163 TYR A CA 1
ATOM 1247 C C . TYR A 1 163 ? -13.608 10.349 18.202 1.00 59.03 163 TYR A C 1
ATOM 1249 O O . TYR A 1 163 ? -14.789 10.136 18.449 1.00 59.03 163 TYR A O 1
ATOM 1257 N N . SER A 1 164 ? -12.750 9.352 17.990 1.00 57.72 164 SER A N 1
ATOM 1258 C CA . SER A 1 164 ? -13.076 7.930 18.115 1.00 57.72 164 SER A CA 1
ATOM 1259 C C . SER A 1 164 ? -13.278 7.569 19.583 1.00 57.72 164 SER A C 1
ATOM 1261 O O . SER A 1 164 ? -14.281 6.946 19.918 1.00 57.72 164 SER A O 1
ATOM 1263 N N . LEU A 1 165 ? -12.422 8.065 20.486 1.00 65.19 165 LEU A N 1
ATOM 1264 C CA . LEU A 1 165 ? -12.626 7.969 21.933 1.00 65.19 165 LEU A CA 1
ATOM 1265 C C . LEU A 1 165 ? -13.929 8.658 22.352 1.00 65.19 165 LEU A C 1
ATOM 1267 O O . LEU A 1 165 ? -14.727 8.060 23.055 1.00 65.19 165 LEU A O 1
ATOM 1271 N N . GLN A 1 166 ? -14.194 9.874 21.879 1.00 69.94 166 GLN A N 1
ATOM 1272 C CA . GLN A 1 166 ? -15.414 10.633 22.150 1.00 69.94 166 GLN A CA 1
ATOM 1273 C C . GLN A 1 166 ? -16.642 9.904 21.609 1.00 69.94 166 GLN A C 1
ATOM 1275 O O . GLN A 1 166 ? -17.644 9.801 22.304 1.00 69.94 166 GLN A O 1
ATOM 1280 N N . THR A 1 167 ? -16.574 9.358 20.397 1.00 74.56 167 THR A N 1
ATOM 1281 C CA . THR A 1 167 ? -17.665 8.589 19.786 1.00 74.56 167 THR A CA 1
ATOM 1282 C C . THR A 1 167 ? -17.916 7.303 20.564 1.00 74.56 167 THR A C 1
ATOM 1284 O O . THR A 1 167 ? -19.066 6.988 20.866 1.00 74.56 167 THR A O 1
ATOM 1287 N N . ASN A 1 168 ? -16.856 6.597 20.959 1.00 78.69 168 ASN A N 1
ATOM 1288 C CA . ASN A 1 168 ? -16.948 5.404 21.792 1.00 78.69 168 ASN A CA 1
ATOM 1289 C C . ASN A 1 168 ? -17.454 5.731 23.201 1.00 78.69 168 ASN A C 1
ATOM 1291 O O . ASN A 1 168 ? -18.253 4.969 23.726 1.00 78.69 168 ASN A O 1
ATOM 1295 N N . LEU A 1 169 ? -17.086 6.874 23.785 1.00 81.50 169 LEU A N 1
ATOM 1296 C CA . LEU A 1 169 ? -17.592 7.349 25.077 1.00 81.50 169 LEU A CA 1
ATOM 1297 C C . LEU A 1 169 ? -19.057 7.783 24.994 1.00 81.50 169 LEU A C 1
ATOM 1299 O O . LEU A 1 169 ? -19.831 7.500 25.900 1.00 81.50 169 LEU A O 1
ATOM 1303 N N . LEU A 1 170 ? -19.470 8.436 23.906 1.00 78.88 170 LEU A N 1
ATOM 1304 C CA . LEU A 1 170 ? -20.871 8.783 23.659 1.00 78.88 170 LEU A CA 1
ATOM 1305 C C . LEU A 1 170 ? -21.722 7.531 23.444 1.00 78.88 170 LEU A C 1
ATOM 1307 O O . LEU A 1 170 ? -22.852 7.470 23.929 1.00 78.88 170 LEU A O 1
ATOM 1311 N N . LYS A 1 171 ? -21.184 6.533 22.736 1.00 87.44 171 LYS A N 1
ATOM 1312 C CA . LYS A 1 171 ? -21.823 5.228 22.567 1.00 87.44 171 LYS A CA 1
ATOM 1313 C C . LYS A 1 171 ? -21.906 4.487 23.901 1.00 87.44 171 LYS A C 1
ATOM 1315 O O . LYS A 1 171 ? -22.999 4.114 24.291 1.00 87.44 171 LYS A O 1
ATOM 1320 N N . PHE A 1 172 ? -20.802 4.397 24.641 1.00 90.19 172 PHE A N 1
ATOM 1321 C CA . PHE A 1 172 ? -20.758 3.808 25.977 1.00 90.19 172 PHE A CA 1
ATOM 1322 C C . PHE A 1 172 ? -21.749 4.481 26.928 1.00 90.19 172 PHE A C 1
ATOM 1324 O O . PHE A 1 172 ? -22.504 3.788 27.589 1.00 90.19 172 PHE A O 1
ATOM 1331 N N . ASN A 1 173 ? -21.814 5.814 26.967 1.00 85.25 173 ASN A N 1
ATOM 1332 C CA . ASN A 1 173 ? -22.765 6.534 27.817 1.00 85.25 173 ASN A CA 1
ATOM 1333 C C . ASN A 1 173 ? -24.220 6.256 27.434 1.00 85.25 173 ASN A C 1
ATOM 1335 O O . ASN A 1 173 ? -25.079 6.190 28.310 1.00 85.25 173 ASN A O 1
ATOM 1339 N N . LYS A 1 174 ? -24.511 6.105 26.137 1.00 89.69 174 LYS A N 1
ATOM 1340 C CA . LYS A 1 174 ? -25.851 5.745 25.667 1.00 89.69 174 LYS A CA 1
ATOM 1341 C C . LYS A 1 174 ? -26.196 4.309 26.053 1.00 89.69 174 LYS A C 1
ATOM 1343 O O . LYS A 1 174 ? -27.210 4.105 26.707 1.00 89.69 174 LYS A O 1
ATOM 1348 N N . ASP A 1 175 ? -25.312 3.363 25.748 1.00 91.75 175 ASP A N 1
ATOM 1349 C CA . ASP A 1 175 ? -25.476 1.947 26.083 1.00 91.75 175 ASP A CA 1
ATOM 1350 C C . ASP A 1 175 ? -25.583 1.763 27.611 1.00 91.75 175 ASP A C 1
ATOM 1352 O O . ASP A 1 175 ? -26.408 0.998 28.100 1.00 91.75 175 ASP A O 1
ATOM 1356 N N . PHE A 1 176 ? -24.807 2.524 28.389 1.00 90.56 176 PHE A N 1
ATOM 1357 C CA . PHE A 1 176 ? -24.877 2.552 29.848 1.00 90.56 176 PHE A CA 1
ATOM 1358 C C . PHE A 1 176 ? -26.205 3.124 30.346 1.00 90.56 176 PHE A C 1
ATOM 1360 O O . PHE A 1 176 ? -26.797 2.560 31.260 1.00 90.56 176 PHE A O 1
ATOM 1367 N N . LYS A 1 177 ? -26.705 4.212 29.749 1.00 91.56 177 LYS A N 1
ATOM 1368 C CA . LYS A 1 177 ? -28.012 4.782 30.101 1.00 91.56 177 LYS A CA 1
ATOM 1369 C C . LYS A 1 177 ? -29.147 3.797 29.815 1.00 91.56 177 LYS A C 1
ATOM 1371 O O . LYS A 1 177 ? -30.018 3.631 30.666 1.00 91.56 177 LYS A O 1
ATOM 1376 N N . ASP A 1 178 ? -29.121 3.144 28.658 1.00 91.19 178 ASP A N 1
ATOM 1377 C CA . ASP A 1 178 ? -30.131 2.159 28.268 1.00 91.19 178 ASP A CA 1
ATOM 1378 C C . ASP A 1 178 ? -30.074 0.934 29.196 1.00 91.19 178 ASP A C 1
ATOM 1380 O O . ASP A 1 178 ? -31.098 0.513 29.738 1.00 91.19 178 ASP A O 1
ATOM 1384 N N . ASN A 1 179 ? -28.871 0.433 29.496 1.00 92.25 179 ASN A N 1
ATOM 1385 C CA . ASN A 1 179 ? -28.674 -0.649 30.461 1.00 92.25 179 ASN A CA 1
ATOM 1386 C C . ASN A 1 179 ? -29.117 -0.261 31.878 1.00 92.25 179 ASN A C 1
ATOM 1388 O O . ASN A 1 179 ? -29.753 -1.067 32.553 1.00 92.25 179 ASN A O 1
ATOM 1392 N N . MET A 1 180 ? -28.837 0.963 32.329 1.00 86.50 180 MET A N 1
ATOM 1393 C CA . MET A 1 180 ? -29.262 1.460 33.642 1.00 86.50 180 MET A CA 1
ATOM 1394 C C . MET A 1 180 ? -30.783 1.632 33.719 1.00 86.50 180 MET A C 1
ATOM 1396 O O . MET A 1 180 ? -31.386 1.349 34.753 1.00 86.50 180 MET A O 1
ATOM 1400 N N . SER A 1 181 ? -31.422 2.048 32.623 1.00 89.12 181 SER A N 1
ATOM 1401 C CA . SER A 1 181 ? -32.882 2.104 32.518 1.00 89.12 181 SER A CA 1
ATOM 1402 C C . SER A 1 181 ? -33.499 0.707 32.613 1.00 89.12 181 SER A C 1
ATOM 1404 O O . SER A 1 181 ? -34.434 0.500 33.385 1.00 89.12 181 SER A O 1
ATOM 1406 N N . ASN A 1 182 ? -32.945 -0.266 31.884 1.00 90.00 182 ASN A N 1
ATOM 1407 C CA . ASN A 1 182 ? -33.391 -1.659 31.946 1.00 90.00 182 ASN A CA 1
ATOM 1408 C C . ASN A 1 182 ? -33.183 -2.247 33.348 1.00 90.00 182 ASN A C 1
ATOM 1410 O O . ASN A 1 182 ? -34.106 -2.830 33.909 1.00 90.00 182 ASN A O 1
ATOM 1414 N N . PHE A 1 183 ? -32.018 -2.011 33.955 1.00 87.50 183 PHE A N 1
ATOM 1415 C CA . PHE A 1 183 ? -31.729 -2.411 35.330 1.00 87.50 183 PHE A CA 1
ATOM 1416 C C . PHE A 1 183 ? -32.719 -1.792 36.326 1.00 87.50 183 PHE A C 1
ATOM 1418 O O . PHE A 1 183 ? -33.267 -2.502 37.166 1.00 87.50 183 PHE A O 1
ATOM 1425 N N . SER A 1 184 ? -33.019 -0.494 36.205 1.00 84.44 184 SER A N 1
ATOM 1426 C CA . SER A 1 184 ? -34.023 0.167 37.046 1.00 84.44 184 SER A CA 1
ATOM 1427 C C . SER A 1 184 ? -35.417 -0.439 36.867 1.00 84.44 184 SER A C 1
ATOM 1429 O O . SER A 1 184 ? -36.161 -0.529 37.843 1.00 84.44 184 SER A O 1
ATOM 1431 N N . SER A 1 185 ? -35.777 -0.851 35.649 1.00 87.38 185 SER A N 1
ATOM 1432 C CA . SER A 1 185 ? -37.036 -1.552 35.382 1.00 87.38 185 SER A CA 1
ATOM 1433 C C . SER A 1 185 ? -37.072 -2.909 36.087 1.00 87.38 185 SER A C 1
ATOM 1435 O O . SER A 1 185 ? -38.032 -3.194 36.798 1.00 87.38 185 SER A O 1
ATOM 1437 N N . THR A 1 186 ? -36.002 -3.703 35.979 1.00 86.12 186 THR A N 1
ATOM 1438 C CA . THR A 1 186 ? -35.884 -4.995 36.673 1.00 86.12 186 THR A CA 1
ATOM 1439 C C . THR A 1 186 ? -35.947 -4.831 38.192 1.00 86.12 186 THR A C 1
ATOM 1441 O O . THR A 1 186 ? -36.645 -5.582 38.866 1.00 86.12 186 THR A O 1
ATOM 1444 N N . VAL A 1 187 ? -35.278 -3.821 38.757 1.00 81.88 187 VAL A N 1
ATOM 1445 C CA . VAL A 1 187 ? -35.344 -3.534 40.201 1.00 81.88 187 VAL A CA 1
ATOM 1446 C C . VAL A 1 187 ? -36.764 -3.150 40.630 1.00 81.88 187 VAL A C 1
ATOM 1448 O O . VAL A 1 187 ? -37.218 -3.576 41.692 1.00 81.88 187 VAL A O 1
ATOM 1451 N N . ASN A 1 188 ? -37.496 -2.392 39.809 1.00 85.75 188 ASN A N 1
ATOM 1452 C CA . ASN A 1 188 ? -38.891 -2.052 40.090 1.00 85.75 188 ASN A CA 1
ATOM 1453 C C . ASN A 1 188 ? -39.820 -3.276 40.039 1.00 85.75 188 ASN A C 1
ATOM 1455 O O . ASN A 1 188 ? -40.677 -3.399 40.915 1.00 85.75 188 ASN A O 1
ATOM 1459 N N . GLU A 1 189 ? -39.640 -4.194 39.084 1.00 88.75 189 GLU A N 1
ATOM 1460 C CA . GLU A 1 189 ? -40.377 -5.471 39.045 1.00 88.75 189 GLU A CA 1
ATOM 1461 C C . GLU A 1 189 ? -40.085 -6.337 40.276 1.00 88.75 189 GLU A C 1
ATOM 1463 O O . GLU A 1 189 ? -41.003 -6.892 40.886 1.00 88.75 189 GLU A O 1
ATOM 1468 N N . VAL A 1 190 ? -38.816 -6.412 40.693 1.00 78.81 190 VAL A N 1
ATOM 1469 C CA . VAL A 1 190 ? -38.423 -7.117 41.922 1.00 78.81 190 VAL A CA 1
ATOM 1470 C C . VAL A 1 190 ? -39.103 -6.488 43.137 1.00 78.81 190 VAL A C 1
ATOM 1472 O O . VAL A 1 190 ? -39.677 -7.209 43.952 1.00 78.81 190 VAL A O 1
ATOM 1475 N N . ARG A 1 191 ? -39.116 -5.152 43.242 1.00 84.12 191 ARG A N 1
ATOM 1476 C CA . ARG A 1 191 ? -39.809 -4.450 44.332 1.00 84.12 191 ARG A CA 1
ATOM 1477 C C . ARG A 1 191 ? -41.3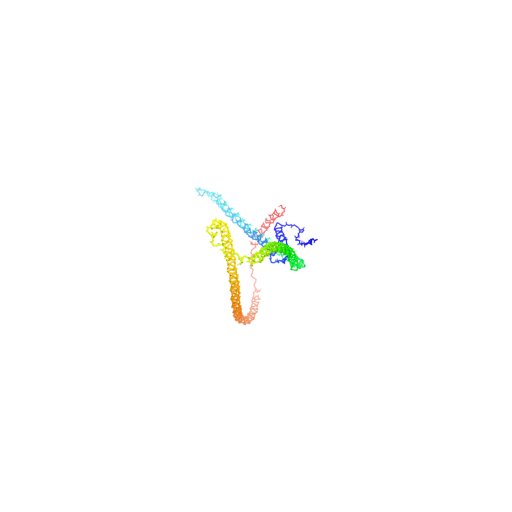10 -4.749 44.340 1.00 84.12 191 ARG A C 1
ATOM 1479 O O . ARG A 1 191 ? -41.835 -5.109 45.384 1.00 84.12 191 ARG A O 1
ATOM 1486 N N . GLN A 1 192 ? -41.984 -4.665 43.191 1.00 84.69 192 GLN A N 1
ATOM 1487 C CA . GLN A 1 192 ? -43.414 -4.992 43.077 1.00 84.69 192 GLN A CA 1
ATOM 1488 C C . GLN A 1 192 ? -43.715 -6.447 43.457 1.00 84.69 192 GLN A C 1
ATOM 1490 O O . GLN A 1 192 ? -44.734 -6.730 44.090 1.00 84.69 192 GLN A O 1
ATOM 1495 N N . THR A 1 193 ? -42.818 -7.368 43.102 1.00 84.69 193 THR A N 1
ATOM 1496 C CA . THR A 1 193 ? -42.930 -8.777 43.491 1.00 84.69 193 THR A CA 1
ATOM 1497 C C . THR A 1 193 ? -42.818 -8.933 45.008 1.00 84.69 193 THR A C 1
ATOM 1499 O O . THR A 1 193 ? -43.633 -9.632 45.605 1.00 84.69 193 THR A O 1
ATOM 1502 N N . PHE A 1 194 ? -41.862 -8.251 45.647 1.00 73.56 194 PHE A N 1
ATOM 1503 C CA . PHE A 1 194 ? -41.736 -8.238 47.107 1.00 73.56 194 PHE A CA 1
ATOM 1504 C C . PHE A 1 194 ? -42.954 -7.618 47.799 1.00 73.56 194 PHE A C 1
ATOM 1506 O O . PHE A 1 194 ? -43.438 -8.190 48.773 1.00 73.56 194 PHE A O 1
ATOM 1513 N N . ASP A 1 195 ? -43.480 -6.505 47.286 1.00 82.88 195 ASP A N 1
ATOM 1514 C CA . ASP A 1 195 ? -44.684 -5.865 47.829 1.00 82.88 195 ASP A CA 1
ATOM 1515 C C . ASP A 1 195 ? -45.888 -6.823 47.762 1.00 82.88 195 ASP A C 1
ATOM 1517 O O . ASP A 1 195 ? -46.582 -7.024 48.759 1.00 82.88 195 ASP A O 1
ATOM 1521 N N . SER A 1 196 ? -46.070 -7.505 46.625 1.00 80.06 196 SER A N 1
ATOM 1522 C CA . SER A 1 196 ? -47.129 -8.511 46.442 1.00 80.06 196 SER A CA 1
ATOM 1523 C C . SER A 1 196 ? -46.955 -9.709 47.384 1.00 80.06 196 SER A C 1
ATOM 1525 O O . SER A 1 196 ? -47.922 -10.211 47.954 1.00 80.06 196 SER A O 1
ATOM 1527 N N . GLN A 1 197 ? -45.719 -10.176 47.589 1.00 70.69 197 GLN A N 1
ATOM 1528 C CA . GLN A 1 197 ? -45.428 -11.245 48.551 1.00 70.69 197 GLN A CA 1
ATOM 1529 C C . GLN A 1 197 ? -45.728 -10.814 49.989 1.00 70.69 197 GLN A C 1
ATOM 1531 O O . GLN A 1 197 ? -46.236 -11.612 50.776 1.00 70.69 197 GLN A O 1
ATOM 1536 N N . LEU A 1 198 ? -45.445 -9.559 50.338 1.00 76.50 198 LEU A N 1
ATOM 1537 C CA . LEU A 1 198 ? -45.712 -9.016 51.664 1.00 76.50 198 LEU A CA 1
ATOM 1538 C C . LEU A 1 198 ? -47.222 -8.896 51.924 1.00 76.50 198 LEU A C 1
ATOM 1540 O O . LEU A 1 198 ? -47.674 -9.232 53.019 1.00 76.50 198 LEU A O 1
ATOM 1544 N N . GLU A 1 199 ? -48.003 -8.511 50.914 1.00 80.94 199 GLU A N 1
ATOM 1545 C CA . GLU A 1 199 ? -49.471 -8.514 50.961 1.00 80.94 199 GLU A CA 1
ATOM 1546 C C . GLU A 1 199 ? -50.035 -9.931 51.159 1.00 80.94 199 GLU A C 1
ATOM 1548 O O . GLU A 1 199 ? -50.845 -10.154 52.061 1.00 80.94 199 GLU A O 1
ATOM 1553 N N . VAL A 1 200 ? -49.534 -10.920 50.407 1.00 74.12 200 VAL A N 1
ATOM 1554 C CA . VAL A 1 200 ? -49.909 -12.336 50.585 1.00 74.12 200 VAL A CA 1
ATOM 1555 C C . VAL A 1 200 ? -49.596 -12.820 52.005 1.00 74.12 200 VAL A C 1
ATOM 1557 O O . VAL A 1 200 ? -50.424 -13.484 52.630 1.00 74.12 200 VAL A O 1
ATOM 1560 N N . VAL A 1 201 ? -48.430 -12.466 52.553 1.00 71.31 201 VAL A N 1
ATOM 1561 C CA . VAL A 1 201 ? -48.053 -12.812 53.935 1.00 71.31 201 VAL A CA 1
ATOM 1562 C C . VAL A 1 201 ? -48.975 -12.138 54.959 1.00 71.31 201 VAL A C 1
ATOM 1564 O O . VAL A 1 201 ? -49.339 -12.760 55.961 1.00 71.31 201 VAL A O 1
ATOM 1567 N N . GLN A 1 202 ? -49.385 -10.888 54.732 1.00 73.25 202 GLN A N 1
ATOM 1568 C CA . GLN A 1 202 ? -50.316 -10.183 55.618 1.00 73.25 202 GLN A CA 1
ATOM 1569 C C . GLN A 1 202 ? -51.724 -10.789 55.593 1.00 73.25 202 GLN A C 1
ATOM 1571 O O . GLN A 1 202 ? -52.323 -10.957 56.660 1.00 73.25 202 GLN A O 1
ATOM 1576 N N . GLU A 1 203 ? -52.236 -11.162 54.420 1.00 74.44 203 GLU A N 1
ATOM 1577 C CA . GLU A 1 203 ? -53.533 -11.836 54.309 1.00 74.44 203 GLU A CA 1
ATOM 1578 C C . GLU A 1 203 ? -53.501 -13.249 54.905 1.00 74.44 203 GLU A C 1
ATOM 1580 O O . GLU A 1 203 ? -54.405 -13.616 55.659 1.00 74.44 203 GLU A O 1
ATOM 1585 N N . LEU A 1 204 ? -52.414 -14.006 54.718 1.00 67.25 204 LEU A N 1
ATOM 1586 C CA . LEU A 1 204 ? -52.216 -15.278 55.426 1.00 67.25 204 LEU A CA 1
ATOM 1587 C C . LEU A 1 204 ? -52.252 -15.095 56.951 1.00 67.25 204 LEU A C 1
ATOM 1589 O O . LEU A 1 204 ? -52.931 -15.846 57.651 1.00 67.25 204 LEU A O 1
ATOM 1593 N N . LYS A 1 205 ? -51.590 -14.058 57.475 1.00 69.44 205 LYS A N 1
ATOM 1594 C CA . LYS A 1 205 ? -51.595 -13.748 58.913 1.00 69.44 205 LYS A CA 1
ATOM 1595 C C . LYS A 1 205 ? -52.988 -13.362 59.426 1.00 69.44 205 LYS A C 1
ATOM 1597 O O . LYS A 1 205 ? -53.339 -13.709 60.554 1.00 69.44 205 LYS A O 1
ATOM 1602 N N . ARG A 1 206 ? -53.796 -12.658 58.626 1.00 70.94 206 ARG A N 1
ATOM 1603 C CA . ARG A 1 206 ? -55.193 -12.329 58.965 1.00 70.94 206 ARG A CA 1
ATOM 1604 C C . ARG A 1 206 ? -56.081 -13.565 59.013 1.00 70.94 206 ARG A C 1
ATOM 1606 O O . ARG A 1 206 ? -56.868 -13.692 59.951 1.00 70.94 206 ARG A O 1
ATOM 1613 N N . ILE A 1 207 ? -55.933 -14.464 58.042 1.00 68.12 207 ILE A N 1
ATOM 1614 C CA . ILE A 1 207 ? -56.656 -15.740 57.996 1.00 68.12 207 ILE A CA 1
ATOM 1615 C C . ILE A 1 207 ? -56.353 -16.560 59.255 1.00 68.12 207 ILE A C 1
ATOM 1617 O O . ILE A 1 207 ? -57.278 -17.059 59.898 1.00 68.12 207 ILE A O 1
ATOM 1621 N N . ASP A 1 208 ? -55.086 -16.637 59.663 1.00 64.75 208 ASP A N 1
ATOM 1622 C CA . ASP A 1 208 ? -54.684 -17.421 60.834 1.00 64.75 208 ASP A CA 1
ATOM 1623 C C . ASP A 1 208 ? -55.221 -16.823 62.149 1.00 64.75 208 ASP A C 1
ATOM 1625 O O . ASP A 1 208 ? -55.813 -17.524 62.970 1.00 64.75 208 ASP A O 1
ATOM 1629 N N . VAL A 1 209 ? -55.141 -15.498 62.328 1.00 62.91 209 VAL A N 1
ATOM 1630 C CA . VAL A 1 209 ? -55.666 -14.825 63.534 1.00 62.91 209 VAL A CA 1
ATOM 1631 C C . VAL A 1 209 ? -57.195 -14.904 63.620 1.00 62.91 209 VAL A C 1
ATOM 1633 O O . VAL A 1 209 ? -57.734 -15.122 64.708 1.00 62.91 209 VAL A O 1
ATOM 1636 N N . ALA A 1 210 ? -57.912 -14.764 62.501 1.00 66.25 210 ALA A N 1
ATOM 1637 C CA . ALA A 1 210 ? -59.371 -14.885 62.474 1.00 66.25 210 ALA A CA 1
ATOM 1638 C C . ALA A 1 210 ? -59.834 -16.316 62.798 1.00 66.25 210 ALA A C 1
ATOM 1640 O O . ALA A 1 210 ? -60.795 -16.502 63.551 1.00 66.25 210 ALA A O 1
ATOM 1641 N N . ASN A 1 211 ? -59.121 -17.324 62.288 1.00 67.44 211 ASN A N 1
ATOM 1642 C CA . ASN A 1 211 ? -59.399 -18.724 62.592 1.00 67.44 211 ASN A CA 1
ATOM 1643 C C . ASN A 1 211 ? -59.092 -19.059 64.059 1.00 67.44 211 ASN A C 1
ATOM 1645 O O . ASN A 1 211 ? -59.929 -19.681 64.712 1.00 67.44 211 ASN A O 1
ATOM 1649 N N . ILE A 1 212 ? -57.975 -18.575 64.616 1.00 63.56 212 ILE A N 1
ATOM 1650 C CA . ILE A 1 212 ? -57.631 -18.743 66.040 1.00 63.56 212 ILE A CA 1
ATOM 1651 C C . ILE A 1 212 ? -58.657 -18.048 66.946 1.00 63.56 212 ILE A C 1
ATOM 1653 O O . ILE A 1 212 ? -59.084 -18.625 67.943 1.00 63.56 212 ILE A O 1
ATOM 1657 N N . ALA A 1 213 ? -59.108 -16.838 66.606 1.00 68.69 213 ALA A N 1
ATOM 1658 C CA . ALA A 1 213 ? -60.135 -16.132 67.374 1.00 68.69 213 ALA A CA 1
ATOM 1659 C C . ALA A 1 213 ? -61.481 -16.874 67.350 1.00 68.69 213 ALA A C 1
ATOM 1661 O O . ALA A 1 213 ? -62.116 -17.026 68.392 1.00 68.69 213 ALA A O 1
ATOM 1662 N N . LYS A 1 214 ? -61.893 -17.392 66.186 1.00 73.31 214 LYS A N 1
ATOM 1663 C CA . LYS A 1 214 ? -63.107 -18.209 66.054 1.00 73.31 214 LYS A CA 1
ATOM 1664 C C . LYS A 1 214 ? -63.005 -19.505 66.860 1.00 73.31 214 LYS A C 1
ATOM 1666 O O . LYS A 1 214 ? -63.956 -19.858 67.551 1.00 73.31 214 LYS A O 1
ATOM 1671 N N . TYR A 1 215 ? -61.851 -20.167 66.819 1.00 69.69 215 TYR A N 1
ATOM 1672 C CA . TYR A 1 215 ? -61.597 -21.382 67.591 1.00 69.69 215 TYR A CA 1
ATOM 1673 C C . TYR A 1 215 ? -61.579 -21.099 69.098 1.00 69.69 215 TYR A C 1
ATOM 1675 O O . TYR A 1 215 ? -62.178 -21.837 69.868 1.00 69.69 215 TYR A O 1
ATOM 1683 N N . ASN A 1 216 ? -60.981 -19.986 69.529 1.00 66.00 216 ASN A N 1
ATOM 1684 C CA . ASN A 1 216 ? -60.989 -19.562 70.930 1.00 66.00 216 ASN A CA 1
ATOM 1685 C C . ASN A 1 216 ? -62.391 -19.188 71.422 1.00 66.00 216 ASN A C 1
ATOM 1687 O O . ASN A 1 216 ? -62.719 -19.483 72.568 1.00 66.00 216 ASN A O 1
ATOM 1691 N N . ILE A 1 217 ? -63.228 -18.574 70.578 1.00 75.31 217 ILE A N 1
ATOM 1692 C CA . ILE A 1 217 ? -64.642 -18.321 70.893 1.00 75.31 217 ILE A CA 1
ATOM 1693 C C . ILE A 1 217 ? -65.399 -19.643 71.035 1.00 75.31 217 ILE A C 1
ATOM 1695 O O . ILE A 1 217 ? -66.150 -19.800 71.994 1.00 75.31 217 ILE A O 1
ATOM 1699 N N . ASP A 1 218 ? -65.181 -20.600 70.131 1.00 73.31 218 ASP A N 1
ATOM 1700 C CA . ASP A 1 218 ? -65.837 -21.911 70.183 1.00 73.31 218 ASP A CA 1
ATOM 1701 C C . ASP A 1 218 ? -65.394 -22.710 71.421 1.00 73.31 218 ASP A C 1
ATOM 1703 O O . ASP A 1 218 ? -66.222 -23.240 72.162 1.00 73.31 218 ASP A O 1
ATOM 1707 N N . VAL A 1 219 ? -64.096 -22.686 71.743 1.00 74.25 219 VAL A N 1
ATOM 1708 C CA . VAL A 1 219 ? -63.547 -23.255 72.982 1.00 74.25 219 VAL A CA 1
ATOM 1709 C C . VAL A 1 219 ? -64.124 -22.547 74.208 1.00 74.25 219 VAL A C 1
ATOM 1711 O O . VAL A 1 219 ? -64.572 -23.229 75.124 1.00 74.25 219 VAL A O 1
ATOM 1714 N N . MET A 1 220 ? -64.192 -21.210 74.243 1.00 67.81 220 MET A N 1
ATOM 1715 C CA . MET A 1 220 ? -64.817 -20.477 75.355 1.00 67.81 220 MET A CA 1
ATOM 1716 C C . MET A 1 220 ? -66.299 -20.827 75.519 1.00 67.81 220 MET A C 1
ATOM 1718 O O . MET A 1 220 ? -66.747 -21.021 76.647 1.00 67.81 220 MET A O 1
ATOM 1722 N N . GLN A 1 221 ? -67.056 -20.953 74.427 1.00 76.06 221 GLN A N 1
ATOM 1723 C CA . GLN A 1 221 ? -68.464 -21.357 74.472 1.00 76.06 221 GLN A CA 1
ATOM 1724 C C . GLN A 1 221 ? -68.624 -22.790 74.985 1.00 76.06 221 GLN A C 1
ATOM 1726 O O . GLN A 1 221 ? -69.480 -23.055 75.833 1.00 76.06 221 GLN A O 1
ATOM 1731 N N . GLN A 1 222 ? -67.784 -23.721 74.531 1.00 74.50 2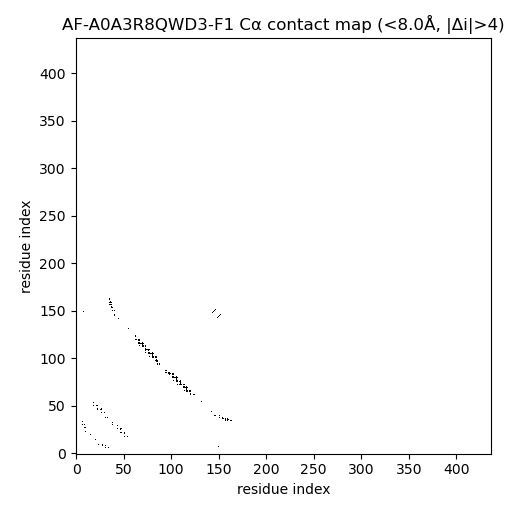22 GLN A N 1
ATOM 1732 C CA . GLN A 1 222 ? -67.782 -25.097 75.029 1.00 74.50 222 GLN A CA 1
ATOM 1733 C C . GLN A 1 222 ? -67.370 -25.174 76.504 1.00 74.50 222 GLN A C 1
ATOM 1735 O O . GLN A 1 222 ? -67.953 -25.948 77.267 1.00 74.50 222 GLN A O 1
ATOM 1740 N N . LEU A 1 223 ? -66.423 -24.342 76.934 1.00 69.31 223 LEU A N 1
ATOM 1741 C CA . LEU A 1 223 ? -65.943 -24.274 78.312 1.00 69.31 223 LEU A CA 1
ATOM 1742 C C . LEU A 1 223 ? -67.003 -23.640 79.230 1.00 69.31 223 LEU A C 1
ATOM 1744 O O . LEU A 1 223 ? -67.263 -24.160 80.312 1.00 69.31 223 LEU A O 1
ATOM 1748 N N . GLN A 1 224 ? -67.728 -22.618 78.765 1.00 70.56 224 GLN A N 1
ATOM 1749 C CA . GLN A 1 224 ? -68.883 -22.042 79.463 1.00 70.56 224 GLN A CA 1
ATOM 1750 C C . GLN A 1 224 ? -70.054 -23.034 79.564 1.00 70.56 224 GLN A C 1
ATOM 1752 O O . GLN A 1 224 ? -70.661 -23.180 80.627 1.00 70.56 224 GLN A O 1
ATOM 1757 N N . ASN A 1 225 ? -70.344 -23.775 78.491 1.00 72.19 225 ASN A N 1
ATOM 1758 C CA . ASN A 1 225 ? -71.338 -24.850 78.511 1.00 72.19 225 ASN A CA 1
ATOM 1759 C C . ASN A 1 225 ? -70.924 -25.989 79.456 1.00 72.19 225 ASN A C 1
ATOM 1761 O O . ASN A 1 225 ? -71.773 -26.576 80.127 1.00 72.19 225 ASN A O 1
ATOM 1765 N N . SER A 1 226 ? -69.626 -26.273 79.557 1.00 69.12 226 SER A N 1
ATOM 1766 C CA . SER A 1 226 ? -69.079 -27.249 80.503 1.00 69.12 226 SER A CA 1
ATOM 1767 C C . SER A 1 226 ? -69.149 -26.749 81.944 1.00 69.12 226 SER A C 1
ATOM 1769 O O . SER A 1 226 ? -69.487 -27.530 82.827 1.00 69.12 226 SER A O 1
ATOM 1771 N N . PHE A 1 227 ? -68.938 -25.452 82.192 1.00 69.19 227 PHE A N 1
ATOM 1772 C CA . PHE A 1 227 ? -69.190 -24.841 83.500 1.00 69.19 227 PHE A CA 1
ATOM 1773 C C . PHE A 1 227 ? -70.662 -24.922 83.896 1.00 69.19 227 PHE A C 1
ATOM 1775 O O . PHE A 1 227 ? -70.957 -25.243 85.042 1.00 69.19 227 PHE A O 1
ATOM 1782 N N . LYS A 1 228 ? -71.587 -24.719 82.951 1.00 71.56 228 LYS A N 1
ATOM 1783 C CA . LYS A 1 228 ? -73.021 -24.913 83.196 1.00 71.56 228 LYS A CA 1
ATOM 1784 C C . LYS A 1 228 ? -73.334 -26.365 83.568 1.00 71.56 228 LYS A C 1
ATOM 1786 O O . LYS A 1 228 ? -74.009 -26.600 84.561 1.00 71.56 228 LYS A O 1
ATOM 1791 N N . LYS A 1 229 ? -72.747 -27.336 82.859 1.00 72.19 229 LYS A N 1
ATOM 1792 C CA . LYS A 1 229 ? -72.859 -28.765 83.203 1.00 72.19 229 LYS A CA 1
ATOM 1793 C C . LYS A 1 229 ? -72.197 -29.123 84.537 1.00 72.19 229 LYS A C 1
ATOM 1795 O O . LYS A 1 229 ? -72.701 -29.988 85.240 1.00 72.19 229 LYS A O 1
ATOM 1800 N N . LEU A 1 230 ? -71.093 -28.472 84.905 1.00 66.69 230 LEU A N 1
ATOM 1801 C CA . LEU A 1 230 ? -70.457 -28.625 86.218 1.00 66.69 230 LEU A CA 1
ATOM 1802 C C . LEU A 1 230 ? -71.298 -28.005 87.333 1.00 66.69 230 LEU A C 1
ATOM 1804 O O . LEU A 1 230 ? -71.327 -28.544 88.431 1.00 66.69 230 LEU A O 1
ATOM 1808 N N . GLN A 1 231 ? -72.007 -26.913 87.061 1.00 66.44 231 GLN A N 1
ATOM 1809 C CA . GLN A 1 231 ? -72.956 -26.316 87.994 1.00 66.44 231 GLN A CA 1
ATOM 1810 C C . GLN A 1 231 ? -74.204 -27.194 88.155 1.00 66.44 231 GLN A C 1
ATOM 1812 O O . GLN A 1 231 ? -74.665 -27.400 89.277 1.00 66.44 231 GLN A O 1
ATOM 1817 N N . ASP A 1 232 ? -74.686 -27.791 87.063 1.00 70.75 232 ASP A N 1
ATOM 1818 C CA . ASP A 1 232 ? -75.734 -28.812 87.098 1.00 70.75 232 ASP A CA 1
ATOM 1819 C C . ASP A 1 232 ? -75.264 -30.046 87.880 1.00 70.75 232 ASP A C 1
ATOM 1821 O O . ASP A 1 232 ? -76.013 -30.553 88.709 1.00 70.75 232 ASP A O 1
ATOM 1825 N N . LEU A 1 233 ? -74.011 -30.482 87.696 1.00 63.81 233 LEU A N 1
ATOM 1826 C CA . LEU A 1 233 ? -73.387 -31.570 88.456 1.00 63.81 233 LEU A CA 1
ATOM 1827 C C . LEU A 1 233 ? -73.218 -31.212 89.935 1.00 63.81 233 LEU A C 1
ATOM 1829 O O . LEU A 1 233 ? -73.483 -32.052 90.784 1.00 63.81 233 LEU A O 1
ATOM 1833 N N . ALA A 1 234 ? -72.813 -29.986 90.262 1.00 60.19 234 ALA A N 1
ATOM 1834 C CA . ALA A 1 234 ? -72.709 -29.509 91.637 1.00 60.19 234 ALA A CA 1
ATOM 1835 C C . ALA A 1 234 ? -74.089 -29.479 92.310 1.00 60.19 234 ALA A C 1
ATOM 1837 O O . ALA A 1 234 ? -74.223 -29.942 93.437 1.00 60.19 234 ALA A O 1
ATOM 1838 N N . SER A 1 235 ? -75.134 -29.043 91.596 1.00 65.50 235 SER A N 1
ATOM 1839 C CA . SER A 1 235 ? -76.525 -29.144 92.060 1.00 65.50 235 SER A CA 1
ATOM 1840 C C . SER A 1 235 ? -76.989 -30.601 92.175 1.00 65.50 235 SER A C 1
ATOM 1842 O O . SER A 1 235 ? -77.758 -30.942 93.073 1.00 65.50 235 SER A O 1
ATOM 1844 N N . TYR A 1 236 ? -76.509 -31.484 91.298 1.00 56.41 236 TYR A N 1
ATOM 1845 C CA . TYR A 1 236 ? -76.772 -32.919 91.366 1.00 56.41 236 TYR A CA 1
ATOM 1846 C C . TYR A 1 236 ? -76.083 -33.570 92.571 1.00 56.41 236 TYR A C 1
ATOM 1848 O O . TYR A 1 236 ? -76.705 -34.389 93.231 1.00 56.41 236 TYR A O 1
ATOM 1856 N N . LEU A 1 237 ? -74.840 -33.187 92.888 1.00 54.91 237 LEU A N 1
ATOM 1857 C CA . LEU A 1 237 ? -74.066 -33.636 94.053 1.00 54.91 237 LEU A CA 1
ATOM 1858 C C . LEU A 1 237 ? -74.655 -33.103 95.366 1.00 54.91 237 LEU A C 1
ATOM 1860 O O . LEU A 1 237 ? -74.739 -33.846 96.340 1.00 54.91 237 LEU A O 1
ATOM 1864 N N . ASP A 1 238 ? -75.151 -31.866 95.369 1.00 60.09 238 ASP A N 1
ATOM 1865 C CA . ASP A 1 238 ? -75.903 -31.288 96.487 1.00 60.09 238 ASP A CA 1
ATOM 1866 C C . ASP A 1 238 ? -77.210 -32.066 96.743 1.00 60.09 238 ASP A C 1
ATOM 1868 O O . ASP A 1 238 ? -77.504 -32.470 97.868 1.00 60.09 238 ASP A O 1
ATOM 1872 N N . LYS A 1 239 ? -77.935 -32.433 95.675 1.00 58.56 239 LYS A N 1
ATOM 1873 C CA . LYS A 1 239 ? -79.091 -33.349 95.751 1.00 58.56 239 LYS A CA 1
ATOM 1874 C C . LYS A 1 239 ? -78.693 -34.786 96.124 1.00 58.56 239 LYS A C 1
ATOM 1876 O O . LYS A 1 239 ? -79.489 -35.498 96.736 1.00 58.56 239 LYS A O 1
ATOM 1881 N N . MET A 1 240 ? -77.470 -35.212 95.805 1.00 47.44 240 MET A N 1
ATOM 1882 C CA . MET A 1 240 ? -76.922 -36.535 96.127 1.00 47.44 240 MET A CA 1
ATOM 1883 C C . MET A 1 240 ? -76.579 -36.682 97.615 1.00 47.44 240 MET A C 1
ATOM 1885 O O . MET A 1 240 ? -76.745 -37.772 98.162 1.00 47.44 240 MET A O 1
ATOM 1889 N N . ASN A 1 241 ? -76.217 -35.593 98.305 1.00 49.69 241 ASN A N 1
ATOM 1890 C CA . ASN A 1 241 ? -76.128 -35.574 99.772 1.00 49.69 241 ASN A CA 1
ATOM 1891 C C . ASN A 1 241 ? -77.485 -35.881 100.435 1.00 49.69 241 ASN A C 1
ATOM 1893 O O . ASN A 1 241 ? -77.521 -36.502 101.494 1.00 49.69 241 ASN A O 1
ATOM 1897 N N . GLY A 1 242 ? -78.605 -35.547 99.782 1.00 54.34 242 GLY A N 1
ATOM 1898 C CA . GLY A 1 242 ? -79.942 -36.004 100.187 1.00 54.34 242 GLY A CA 1
ATOM 1899 C C . GLY A 1 242 ? -80.242 -37.470 99.834 1.00 54.34 242 GLY A C 1
ATOM 1900 O O . GLY A 1 242 ? -81.091 -38.100 100.460 1.00 54.34 242 GLY A O 1
ATOM 1901 N N . PHE A 1 243 ? -79.530 -38.043 98.861 1.00 45.44 243 PHE A N 1
ATOM 1902 C CA . PHE A 1 243 ? -79.756 -39.391 98.324 1.00 45.44 243 PHE A CA 1
ATOM 1903 C C . PHE A 1 243 ? -79.066 -40.497 99.146 1.00 45.44 243 PHE A C 1
ATOM 1905 O O . PHE A 1 243 ? -79.544 -41.629 99.158 1.00 45.44 243 PHE A O 1
ATOM 1912 N N . ILE A 1 244 ? -78.020 -40.166 99.920 1.00 47.84 244 ILE A N 1
ATOM 1913 C CA . ILE A 1 244 ? -77.361 -41.085 100.874 1.00 47.84 244 ILE A CA 1
ATOM 1914 C C . ILE A 1 244 ? -78.329 -41.578 101.974 1.00 47.84 244 ILE A C 1
ATOM 1916 O O . ILE A 1 244 ? -78.123 -42.653 102.534 1.00 47.84 244 ILE A O 1
ATOM 1920 N N . GLY A 1 245 ? -79.436 -40.866 102.223 1.00 50.09 245 GLY A N 1
ATOM 1921 C CA . GLY A 1 245 ? -80.507 -41.317 103.120 1.00 50.09 245 GLY A CA 1
ATOM 1922 C C . GLY A 1 245 ? -81.410 -42.427 102.557 1.00 50.09 245 GLY A C 1
ATOM 1923 O O . GLY A 1 245 ? -81.997 -43.170 103.337 1.00 50.09 245 GLY A O 1
ATOM 1924 N N . ASN A 1 246 ? -81.494 -42.592 101.230 1.00 49.41 246 ASN A N 1
ATOM 1925 C CA . ASN A 1 246 ? -82.453 -43.499 100.572 1.00 49.41 246 ASN A CA 1
ATOM 1926 C C . ASN A 1 246 ? -81.792 -44.673 99.821 1.00 49.41 246 ASN A C 1
ATOM 1928 O O . ASN A 1 246 ? -82.453 -45.417 99.091 1.00 49.41 246 ASN A O 1
ATOM 1932 N N . THR A 1 247 ? -80.499 -44.917 100.052 1.00 44.47 247 THR A N 1
ATOM 1933 C CA . THR A 1 247 ? -79.724 -46.069 99.546 1.00 44.47 247 THR A CA 1
ATOM 1934 C C . THR A 1 247 ? -80.093 -47.384 100.259 1.00 44.47 247 THR A C 1
ATOM 1936 O O . THR A 1 247 ? -79.234 -48.125 100.732 1.00 44.47 247 THR A O 1
ATOM 1939 N N . ARG A 1 248 ? -81.392 -47.687 100.358 1.00 43.38 248 ARG A N 1
ATOM 1940 C CA . ARG A 1 248 ? -81.920 -49.005 100.753 1.00 43.38 248 ARG A CA 1
ATOM 1941 C C . ARG A 1 248 ? -82.828 -49.619 99.677 1.00 43.38 248 ARG A C 1
ATOM 1943 O O . ARG A 1 248 ? -82.994 -50.831 99.672 1.00 43.38 248 ARG A O 1
ATOM 1950 N N . GLU A 1 249 ? -83.315 -48.831 98.712 1.00 48.50 249 GLU A N 1
ATOM 1951 C CA . GLU A 1 249 ? -84.204 -49.309 97.631 1.00 48.50 249 GLU A CA 1
ATOM 1952 C C . GLU A 1 249 ? -83.538 -49.438 96.244 1.00 48.50 249 GLU A C 1
ATOM 1954 O O . GLU A 1 249 ? -84.083 -50.084 95.353 1.00 48.50 249 GLU A O 1
ATOM 1959 N N . LEU A 1 250 ? -82.319 -48.916 96.047 1.00 45.56 250 LEU A N 1
ATOM 1960 C CA . LEU A 1 250 ? -81.632 -48.912 94.740 1.00 45.56 250 LEU A CA 1
ATOM 1961 C C . LEU A 1 250 ? -81.126 -50.297 94.277 1.00 45.56 250 LEU A C 1
ATOM 1963 O O . LEU A 1 250 ? -80.769 -50.470 93.114 1.00 45.56 250 LEU A O 1
ATOM 1967 N N . ASN A 1 251 ? -81.104 -51.306 95.154 1.00 42.72 251 ASN A N 1
ATOM 1968 C CA . ASN A 1 251 ? -80.544 -52.624 94.827 1.00 42.72 251 ASN A CA 1
ATOM 1969 C C . ASN A 1 251 ? -81.380 -53.389 93.771 1.00 42.72 251 ASN A C 1
ATOM 1971 O O . ASN A 1 251 ? -80.850 -54.239 93.067 1.00 42.72 251 ASN A O 1
ATOM 1975 N N . LEU A 1 252 ? -82.664 -53.050 93.592 1.00 44.62 252 LEU A N 1
ATOM 1976 C CA . LEU A 1 252 ? -83.571 -53.798 92.707 1.00 44.62 252 LEU A CA 1
ATOM 1977 C C . LEU A 1 252 ? -83.737 -53.219 91.290 1.00 44.62 252 LEU A C 1
ATOM 1979 O O . LEU A 1 252 ? -84.215 -53.926 90.408 1.00 44.62 252 LEU A O 1
ATOM 1983 N N . ALA A 1 253 ? -83.305 -51.984 91.022 1.00 48.47 253 ALA A N 1
ATOM 1984 C CA . ALA A 1 253 ? -83.530 -51.329 89.722 1.00 48.47 253 ALA A CA 1
ATOM 1985 C C . ALA A 1 253 ? -82.331 -51.406 88.749 1.00 48.47 253 ALA A C 1
ATOM 1987 O O . ALA A 1 253 ? -82.450 -51.039 87.580 1.00 48.47 253 ALA A O 1
ATOM 1988 N N . ILE A 1 254 ? -81.176 -51.908 89.205 1.00 44.38 254 ILE A N 1
ATOM 1989 C CA . ILE A 1 254 ? -79.908 -51.916 88.446 1.00 44.38 254 ILE A CA 1
ATOM 1990 C C . ILE A 1 254 ? -79.947 -52.837 87.209 1.00 44.38 254 ILE A C 1
ATOM 1992 O O . ILE A 1 254 ? -79.221 -52.598 86.247 1.00 44.38 254 ILE A O 1
ATOM 1996 N N . ASN A 1 255 ? -80.836 -53.831 87.161 1.00 44.62 255 ASN A N 1
ATOM 1997 C CA . ASN A 1 255 ? -80.857 -54.808 86.064 1.00 44.62 255 ASN A CA 1
ATOM 1998 C C . ASN A 1 255 ? -81.594 -54.354 84.791 1.00 44.62 255 ASN A C 1
ATOM 2000 O O . ASN A 1 255 ? -81.407 -54.974 83.749 1.00 44.62 255 ASN A O 1
ATOM 2004 N N . GLN A 1 256 ? -82.395 -53.283 84.827 1.00 46.28 256 GLN A N 1
ATOM 2005 C CA . GLN A 1 256 ? -83.188 -52.849 83.661 1.00 46.28 256 GLN A CA 1
ATOM 2006 C C . GLN A 1 256 ? -82.609 -51.649 82.899 1.00 46.28 256 GLN A C 1
ATOM 2008 O O . GLN A 1 256 ? -83.057 -51.357 81.794 1.00 46.28 256 GLN A O 1
ATOM 2013 N N . GLN A 1 257 ? -81.580 -50.978 83.425 1.00 44.38 257 GLN A N 1
ATOM 2014 C CA . GLN A 1 257 ? -80.991 -49.803 82.768 1.00 44.38 257 GLN A CA 1
ATOM 2015 C C . GLN A 1 257 ? -79.766 -50.126 81.888 1.00 44.38 257 GLN A C 1
ATOM 2017 O O . GLN A 1 257 ? -79.180 -49.220 81.297 1.00 44.38 257 GLN A O 1
ATOM 2022 N N . LEU A 1 258 ? -79.385 -51.404 81.768 1.00 45.72 258 LEU A N 1
ATOM 2023 C CA . LEU A 1 258 ? -78.256 -51.859 80.941 1.00 45.72 258 LEU A CA 1
ATOM 2024 C C . LEU A 1 258 ? -78.533 -51.821 79.426 1.00 45.72 258 LEU A C 1
ATOM 2026 O O . LEU A 1 258 ? -77.620 -52.028 78.634 1.00 45.72 258 LEU A O 1
ATOM 2030 N N . GLU A 1 259 ? -79.752 -51.483 79.004 1.00 45.47 259 GLU A N 1
ATOM 2031 C CA . GLU A 1 259 ? -80.132 -51.430 77.584 1.00 45.47 259 GLU A CA 1
ATOM 2032 C C . GLU A 1 259 ? -79.962 -50.040 76.935 1.00 45.47 259 GLU A C 1
ATOM 2034 O O . GLU A 1 259 ? -80.120 -49.886 75.727 1.00 45.47 259 GLU A O 1
ATOM 2039 N N . LYS A 1 260 ? -79.574 -49.006 77.699 1.00 46.12 260 LYS A N 1
ATOM 2040 C CA . LYS A 1 260 ? -79.338 -47.638 77.183 1.00 46.12 260 LYS A CA 1
ATOM 2041 C C . LYS A 1 260 ? -77.856 -47.285 76.999 1.00 46.12 260 LYS A C 1
ATOM 2043 O O . LYS A 1 260 ? -77.474 -46.122 77.077 1.00 46.12 260 LYS A O 1
ATOM 2048 N N . VAL A 1 261 ? -77.021 -48.275 76.682 1.00 50.41 261 VAL A N 1
ATOM 2049 C CA . VAL A 1 261 ? -75.612 -48.102 76.258 1.00 50.41 261 VAL A CA 1
ATOM 2050 C C . VAL A 1 261 ? -75.510 -47.995 74.718 1.00 50.41 261 VAL A C 1
ATOM 2052 O O . VAL A 1 261 ? -74.514 -48.355 74.107 1.00 50.41 261 VAL A O 1
ATOM 2055 N N . GLY A 1 262 ? -76.555 -47.490 74.052 1.00 50.34 262 GLY A N 1
ATOM 2056 C CA . GLY A 1 262 ? -76.592 -47.331 72.590 1.00 50.34 262 GLY A CA 1
ATOM 2057 C C . GLY A 1 262 ? -75.865 -46.089 72.056 1.00 50.34 262 GLY A C 1
ATOM 2058 O O . GLY A 1 262 ? -75.448 -46.070 70.903 1.00 50.34 262 GLY A O 1
ATOM 2059 N N . GLU A 1 263 ? -75.654 -45.056 72.878 1.00 54.19 263 GLU A N 1
ATOM 2060 C CA . GLU A 1 263 ? -75.102 -43.766 72.415 1.00 54.19 263 GLU A CA 1
ATOM 2061 C C . GLU A 1 263 ? -73.611 -43.559 72.727 1.00 54.19 263 GLU A C 1
ATOM 2063 O O . GLU A 1 263 ? -72.989 -42.623 72.222 1.00 54.19 263 GLU A O 1
ATOM 2068 N N . LEU A 1 264 ? -72.994 -44.463 73.495 1.00 51.62 264 LEU A N 1
ATOM 2069 C CA . LEU A 1 264 ? -71.546 -44.457 73.730 1.00 51.62 264 LEU A CA 1
ATOM 2070 C C . LEU A 1 264 ? -70.760 -44.890 72.483 1.00 51.62 264 LEU A C 1
ATOM 2072 O O . LEU A 1 264 ? -69.666 -44.385 72.257 1.00 51.62 264 LEU A O 1
ATOM 2076 N N . SER A 1 265 ? -71.333 -45.743 71.626 1.00 50.50 265 SER A N 1
ATOM 2077 C CA . SER A 1 265 ? -70.683 -46.199 70.386 1.00 50.50 265 SER A CA 1
ATOM 2078 C C . SER A 1 265 ? -70.456 -45.055 69.388 1.00 50.50 265 SER A C 1
ATOM 2080 O O . SER A 1 265 ? -69.393 -44.956 68.780 1.00 50.50 265 SER A O 1
ATOM 2082 N N . THR A 1 266 ? -71.407 -44.126 69.269 1.00 56.78 266 THR A N 1
ATOM 2083 C CA . THR A 1 266 ? -71.301 -42.971 68.363 1.00 56.78 266 THR A CA 1
ATOM 2084 C C . THR A 1 266 ? -70.274 -41.950 68.851 1.00 56.78 266 THR A C 1
ATOM 2086 O O . THR A 1 266 ? -69.599 -41.313 68.042 1.00 56.78 266 THR A O 1
ATOM 2089 N N . ILE A 1 267 ? -70.135 -41.796 70.172 1.00 55.50 267 ILE A N 1
ATOM 2090 C CA . ILE A 1 267 ? -69.132 -40.918 70.785 1.00 55.50 267 ILE A CA 1
ATOM 2091 C C . ILE A 1 267 ? -67.743 -41.551 70.685 1.00 55.50 267 ILE A C 1
ATOM 2093 O O . ILE A 1 267 ? -66.817 -40.851 70.294 1.00 55.50 267 ILE A O 1
ATOM 2097 N N . ILE A 1 268 ? -67.606 -42.855 70.943 1.00 58.56 268 ILE A N 1
ATOM 2098 C CA . ILE A 1 268 ? -66.341 -43.592 70.791 1.00 58.56 268 ILE A CA 1
ATOM 2099 C C . ILE A 1 268 ? -65.874 -43.561 69.330 1.00 58.56 268 ILE A C 1
ATOM 2101 O O . ILE A 1 268 ? -64.741 -43.170 69.082 1.00 58.56 268 ILE A O 1
ATOM 2105 N N . ASN A 1 269 ? -66.755 -43.813 68.354 1.00 62.72 269 ASN A N 1
ATOM 2106 C CA . ASN A 1 269 ? -66.405 -43.712 66.929 1.00 62.72 269 ASN A CA 1
ATOM 2107 C C . ASN A 1 269 ? -65.970 -42.294 66.521 1.00 62.72 269 ASN A C 1
ATOM 2109 O O . ASN A 1 269 ? -65.032 -42.131 65.742 1.00 62.72 269 ASN A O 1
ATOM 2113 N N . ARG A 1 270 ? -66.622 -41.246 67.047 1.00 64.75 270 ARG A N 1
ATOM 2114 C CA . ARG A 1 270 ? -66.207 -39.853 66.796 1.00 64.75 270 ARG A CA 1
ATOM 2115 C C . ARG A 1 270 ? -64.888 -39.517 67.481 1.00 64.75 270 ARG A C 1
ATOM 2117 O O . ARG A 1 270 ? -64.101 -38.777 66.902 1.00 64.75 270 ARG A O 1
ATOM 2124 N N . PHE A 1 271 ? -64.642 -40.057 68.671 1.00 64.62 271 PHE A N 1
ATOM 2125 C CA . PHE A 1 271 ? -63.390 -39.864 69.394 1.00 64.62 271 PHE A CA 1
ATOM 2126 C C . PHE A 1 271 ? -62.230 -40.583 68.700 1.00 64.62 271 PHE A C 1
ATOM 2128 O O . PHE A 1 271 ? -61.187 -39.967 68.523 1.00 64.62 271 PHE A O 1
ATOM 2135 N N . ASP A 1 272 ? -62.434 -41.806 68.205 1.00 66.56 272 ASP A N 1
ATOM 2136 C CA . ASP A 1 272 ? -61.450 -42.545 67.401 1.00 66.56 272 ASP A CA 1
ATOM 2137 C C . ASP A 1 272 ? -61.177 -41.855 66.061 1.00 66.56 272 ASP A C 1
ATOM 2139 O O . ASP A 1 272 ? -60.024 -41.726 65.654 1.00 66.56 272 ASP A O 1
ATOM 2143 N N . THR A 1 273 ? -62.210 -41.324 65.398 1.00 70.00 273 THR A N 1
ATOM 2144 C CA . THR A 1 273 ? -62.042 -40.570 64.141 1.00 70.00 273 THR A CA 1
ATOM 2145 C C . THR A 1 273 ? -61.271 -39.264 64.373 1.00 70.00 273 THR A C 1
ATOM 2147 O O . THR A 1 273 ? -60.365 -38.928 63.606 1.00 70.00 273 THR A O 1
ATOM 2150 N N . ASN A 1 274 ? -61.571 -38.534 65.454 1.00 68.75 274 ASN A N 1
ATOM 2151 C CA . ASN A 1 274 ? -60.831 -37.318 65.809 1.00 68.75 274 ASN A CA 1
ATOM 2152 C C . ASN A 1 274 ? -59.402 -37.630 66.268 1.00 68.75 274 ASN A C 1
ATOM 2154 O O . ASN A 1 274 ? -58.478 -36.918 65.887 1.00 68.75 274 ASN A O 1
ATOM 2158 N N . ALA A 1 275 ? -59.200 -38.689 67.052 1.00 64.38 275 ALA A N 1
ATOM 2159 C CA . ALA A 1 275 ? -57.876 -39.138 67.470 1.00 64.38 275 ALA A CA 1
ATOM 2160 C C . ALA A 1 275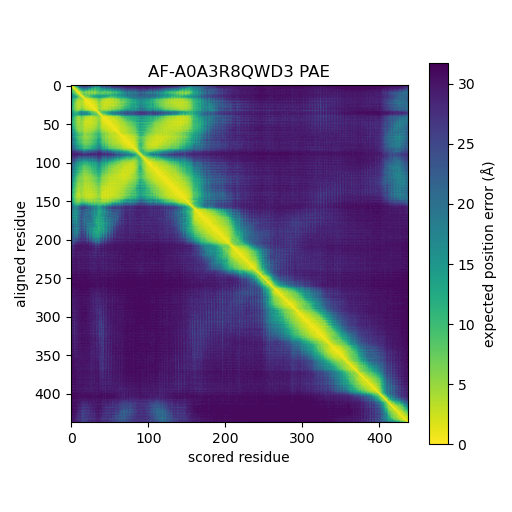 ? -57.032 -39.582 66.265 1.00 64.38 275 ALA A C 1
ATOM 2162 O O . ALA A 1 275 ? -55.859 -39.218 66.184 1.00 64.38 275 ALA A O 1
ATOM 2163 N N . GLY A 1 276 ? -57.639 -40.266 65.289 1.00 70.81 276 GLY A N 1
ATOM 2164 C CA . GLY A 1 276 ? -57.026 -40.582 63.998 1.00 70.81 276 GLY A CA 1
ATOM 2165 C C . GLY A 1 276 ? -56.626 -39.323 63.228 1.00 70.81 276 GLY A C 1
ATOM 2166 O O . GLY A 1 276 ? -55.472 -39.177 62.849 1.00 70.81 276 GLY A O 1
ATOM 2167 N N . THR A 1 277 ? -57.526 -38.344 63.116 1.00 71.25 277 THR A N 1
ATOM 2168 C CA . THR A 1 277 ? -57.258 -37.075 62.408 1.00 71.25 277 THR A CA 1
ATOM 2169 C C . THR A 1 277 ? -56.151 -36.243 63.079 1.00 71.25 277 THR A C 1
ATOM 2171 O O . THR A 1 277 ? -55.325 -35.621 62.404 1.00 71.25 277 THR A O 1
ATOM 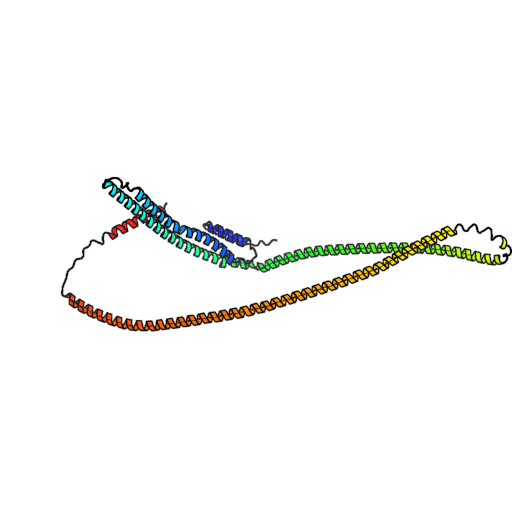2174 N N . ILE A 1 278 ? -56.095 -36.244 64.416 1.00 66.06 278 ILE A N 1
ATOM 2175 C CA . ILE A 1 278 ? -55.029 -35.592 65.196 1.00 66.06 278 ILE A CA 1
ATOM 2176 C C . ILE A 1 278 ? -53.698 -36.336 65.020 1.00 66.06 278 ILE A C 1
ATOM 2178 O O . ILE A 1 278 ? -52.654 -35.699 64.862 1.00 66.06 278 ILE A O 1
ATOM 2182 N N . SER A 1 279 ? -53.724 -37.669 64.998 1.00 71.69 279 SER A N 1
ATOM 2183 C CA . SER A 1 279 ? -52.554 -38.504 64.709 1.00 71.69 279 SER A CA 1
ATOM 2184 C C . SER A 1 279 ? -52.019 -38.260 63.294 1.00 71.69 279 SER A C 1
ATOM 2186 O O . SER A 1 279 ? -50.811 -38.086 63.113 1.00 71.69 279 SER A O 1
ATOM 2188 N N . ASP A 1 280 ? -52.899 -38.156 62.299 1.00 75.75 280 ASP A N 1
ATOM 2189 C CA . ASP A 1 280 ? -52.534 -37.883 60.907 1.00 75.75 280 ASP A CA 1
ATOM 2190 C C . ASP A 1 280 ? -51.949 -36.476 60.746 1.00 75.75 280 ASP A C 1
ATOM 2192 O O . ASP A 1 280 ? -50.914 -36.300 60.103 1.00 75.75 280 ASP A O 1
ATOM 2196 N N . SER A 1 281 ? -52.536 -35.479 61.412 1.00 62.59 281 SER A N 1
ATOM 2197 C CA . SER A 1 281 ? -52.026 -34.099 61.415 1.00 62.59 281 SER A CA 1
ATOM 2198 C C . SER A 1 281 ? -50.662 -33.985 62.108 1.00 62.59 281 SER A C 1
ATOM 2200 O O . SER A 1 281 ? -49.770 -33.285 61.626 1.00 62.59 281 SER A O 1
ATOM 2202 N N . SER A 1 282 ? -50.463 -34.717 63.209 1.00 64.75 282 SER A N 1
ATOM 2203 C CA . SER A 1 282 ? -49.173 -34.824 63.906 1.00 64.75 282 SER A CA 1
ATOM 2204 C C . SER A 1 282 ? -48.118 -35.519 63.038 1.00 64.75 282 SER A C 1
ATOM 2206 O O . SER A 1 282 ? -46.971 -35.073 62.956 1.00 64.75 282 SER A O 1
ATOM 2208 N N . THR A 1 283 ? -48.514 -36.564 62.311 1.00 73.00 283 THR A N 1
ATOM 2209 C CA . THR A 1 283 ? -47.642 -37.283 61.372 1.00 73.00 283 THR A CA 1
ATOM 2210 C C . THR A 1 283 ? -47.256 -36.406 60.183 1.00 73.00 283 THR A C 1
ATOM 2212 O O . THR A 1 283 ? -46.084 -36.366 59.801 1.00 73.00 283 THR A O 1
ATOM 2215 N N . TYR A 1 284 ? -48.204 -35.638 59.645 1.00 74.31 284 TYR A N 1
ATOM 2216 C CA . TYR A 1 284 ? -47.967 -34.667 58.582 1.00 74.31 284 TYR A CA 1
ATOM 2217 C C . TYR A 1 284 ? -47.004 -33.556 59.022 1.00 74.31 284 TYR A C 1
ATOM 2219 O O . TYR A 1 284 ? -46.010 -33.307 58.341 1.00 74.31 284 TYR A O 1
ATOM 2227 N N . LEU A 1 285 ? -47.223 -32.944 60.193 1.00 69.88 285 LEU A N 1
ATOM 2228 C CA . LEU A 1 285 ? -46.320 -31.928 60.749 1.00 69.88 285 LEU A CA 1
ATOM 2229 C C . LEU A 1 285 ? -44.921 -32.492 61.010 1.00 69.88 285 LEU A C 1
ATOM 2231 O O . LEU A 1 285 ? -43.931 -31.874 60.623 1.00 69.88 285 LEU A O 1
ATOM 2235 N N . LYS A 1 286 ? -44.817 -33.696 61.583 1.00 71.12 286 LYS A N 1
ATOM 2236 C CA . LYS A 1 286 ? -43.532 -34.381 61.791 1.00 71.12 286 LYS A CA 1
ATOM 2237 C C . LYS A 1 286 ? -42.811 -34.658 60.469 1.00 71.12 286 LYS A C 1
ATOM 2239 O O . LYS A 1 286 ? -41.595 -34.496 60.392 1.00 71.12 286 LYS A O 1
ATOM 2244 N N . SER A 1 287 ? -43.546 -35.030 59.420 1.00 74.06 287 SER A N 1
ATOM 2245 C CA . SER A 1 287 ? -42.993 -35.173 58.070 1.00 74.06 287 SER A CA 1
ATOM 2246 C C . SER A 1 287 ? -42.530 -33.832 57.498 1.00 74.06 287 SER A C 1
ATOM 2248 O O . SER A 1 287 ? -41.498 -33.780 56.835 1.00 74.06 287 SER A O 1
ATOM 2250 N N . HIS A 1 288 ? -43.260 -32.747 57.754 1.00 66.56 288 HIS A N 1
ATOM 2251 C CA . HIS A 1 288 ? -42.910 -31.411 57.279 1.00 66.56 288 HIS A CA 1
ATOM 2252 C C . HIS A 1 288 ? -41.657 -30.853 57.968 1.00 66.56 288 HIS A C 1
ATOM 2254 O O . HIS A 1 288 ? -40.801 -30.293 57.288 1.00 66.56 288 HIS A O 1
ATOM 2260 N N . PHE A 1 289 ? -41.505 -31.069 59.280 1.00 66.75 289 PHE A N 1
ATOM 2261 C CA . PHE A 1 289 ? -40.285 -30.717 60.016 1.00 66.75 289 PHE A CA 1
ATOM 2262 C C . PHE A 1 289 ? -39.084 -31.544 59.552 1.00 66.75 289 PHE A C 1
ATOM 2264 O O . PHE A 1 289 ? -38.037 -30.980 59.254 1.00 66.75 289 PHE A O 1
ATOM 2271 N N . LYS A 1 290 ? -39.260 -32.856 59.353 1.00 71.38 290 LYS A N 1
ATOM 2272 C CA . LYS A 1 290 ? -38.204 -33.715 58.796 1.00 71.38 290 LYS A CA 1
ATOM 2273 C C . LYS A 1 290 ? -37.768 -33.269 57.392 1.00 71.38 290 LYS A C 1
ATOM 2275 O O . LYS A 1 290 ? -36.590 -33.330 57.060 1.00 71.38 290 LYS A O 1
ATOM 2280 N N . ASN A 1 291 ? -38.706 -32.803 56.568 1.00 72.06 291 ASN A N 1
ATOM 2281 C CA . ASN A 1 291 ? -38.399 -32.262 55.242 1.00 72.06 291 ASN A CA 1
ATOM 2282 C C . ASN A 1 291 ? -37.701 -30.893 55.303 1.00 72.06 291 ASN A C 1
ATOM 2284 O O . ASN A 1 291 ? -37.023 -30.524 54.343 1.00 72.06 291 ASN A O 1
ATOM 2288 N N . PHE A 1 292 ? -37.856 -30.146 56.399 1.00 68.44 292 PHE A N 1
ATOM 2289 C CA . PHE A 1 292 ? -37.161 -28.880 56.620 1.00 68.44 292 PHE A CA 1
ATOM 2290 C C . PHE A 1 292 ? -35.677 -29.116 56.923 1.00 68.44 292 PHE A C 1
ATOM 2292 O O . PHE A 1 292 ? -34.840 -28.506 56.264 1.00 68.44 292 PHE A O 1
ATOM 2299 N N . ASP A 1 293 ? -35.359 -30.089 57.782 1.00 67.50 293 ASP A N 1
ATOM 2300 C CA . ASP A 1 293 ? -33.973 -30.495 58.076 1.00 67.50 293 ASP A CA 1
ATOM 2301 C C . ASP A 1 293 ? -33.250 -30.991 56.811 1.00 67.50 293 ASP A C 1
ATOM 2303 O O . ASP A 1 293 ? -32.112 -30.617 56.534 1.00 67.50 293 ASP A O 1
ATOM 2307 N N . VAL A 1 294 ? -33.939 -31.779 55.974 1.00 73.50 294 VAL A N 1
ATOM 2308 C CA . VAL A 1 294 ? -33.398 -32.240 54.680 1.00 73.50 294 VAL A CA 1
ATOM 2309 C C . VAL A 1 294 ? -33.156 -31.068 53.721 1.00 73.50 294 VAL A C 1
ATOM 2311 O O . VAL A 1 294 ? -32.199 -31.090 52.947 1.00 73.50 294 VAL A O 1
ATOM 2314 N N . ARG A 1 295 ? -33.999 -30.029 53.755 1.00 69.81 295 ARG A N 1
ATOM 2315 C CA . ARG A 1 295 ? -33.816 -28.817 52.941 1.00 69.81 295 ARG A CA 1
ATOM 2316 C C . ARG A 1 295 ? -32.666 -27.955 53.436 1.00 69.81 295 ARG A C 1
ATOM 2318 O O . ARG A 1 295 ? -31.931 -27.435 52.605 1.00 69.81 295 ARG A O 1
ATOM 2325 N N . GLU A 1 296 ? -32.514 -27.806 54.745 1.00 70.19 296 GLU A N 1
ATOM 2326 C CA . GLU A 1 296 ? -31.383 -27.102 55.348 1.00 70.19 296 GLU A CA 1
ATOM 2327 C C . GLU A 1 296 ? -30.069 -27.798 54.985 1.00 70.19 296 GLU A C 1
ATOM 2329 O O . GLU A 1 296 ? -29.140 -27.154 54.499 1.00 70.19 296 GLU A O 1
ATOM 2334 N N . GLN A 1 297 ? -30.033 -29.127 55.091 1.00 76.12 297 GLN A N 1
ATOM 2335 C CA . GLN A 1 297 ? -28.877 -29.919 54.693 1.00 76.12 297 GLN A CA 1
ATOM 2336 C C . GLN A 1 297 ? -28.587 -29.796 53.188 1.00 76.12 297 GLN A C 1
ATOM 2338 O O . GLN A 1 297 ? -27.455 -29.523 52.811 1.00 76.12 297 GLN A O 1
ATOM 2343 N N . ALA A 1 298 ? -29.606 -29.870 52.325 1.00 73.62 298 ALA A N 1
ATOM 2344 C CA . ALA A 1 298 ? -29.431 -29.693 50.881 1.00 73.62 298 ALA A CA 1
ATOM 2345 C C . ALA A 1 298 ? -28.975 -28.274 50.483 1.00 73.62 298 ALA A C 1
ATOM 2347 O O . ALA A 1 298 ? -28.295 -28.106 49.469 1.00 73.62 298 ALA A O 1
ATOM 2348 N N . ILE A 1 299 ? -29.361 -27.244 51.242 1.00 70.00 299 ILE A N 1
ATOM 2349 C CA . ILE A 1 299 ? -28.887 -25.869 51.037 1.00 70.00 299 ILE A CA 1
ATOM 2350 C C . ILE A 1 299 ? -27.430 -25.745 51.490 1.00 70.00 299 ILE A C 1
ATOM 2352 O O . ILE A 1 299 ? -26.622 -25.196 50.744 1.00 70.00 299 ILE A O 1
ATOM 2356 N N . ASN A 1 300 ? -27.081 -26.299 52.651 1.00 75.50 300 ASN A N 1
ATOM 2357 C CA . ASN A 1 300 ? -25.709 -26.302 53.155 1.00 75.50 300 ASN A CA 1
ATOM 2358 C C . ASN A 1 300 ? -24.761 -27.082 52.233 1.00 75.50 300 ASN A C 1
ATOM 2360 O O . ASN A 1 300 ? -23.684 -26.581 51.923 1.00 75.50 300 ASN A O 1
ATOM 2364 N N . ASP A 1 301 ? -25.187 -28.235 51.710 1.00 81.00 301 ASP A N 1
ATOM 2365 C CA . ASP A 1 301 ? -24.417 -29.017 50.737 1.00 81.00 301 ASP A CA 1
ATOM 2366 C C . ASP A 1 301 ? -24.200 -28.228 49.436 1.00 81.00 301 ASP A C 1
ATOM 2368 O O . ASP A 1 301 ? -23.093 -28.190 48.906 1.00 81.00 301 ASP A O 1
ATOM 2372 N N . ARG A 1 302 ? -25.220 -27.506 48.945 1.00 72.38 302 ARG A N 1
ATOM 2373 C CA . ARG A 1 302 ? -25.074 -26.644 47.758 1.00 72.38 302 ARG A CA 1
ATOM 2374 C C . ARG A 1 302 ? -24.172 -25.437 47.991 1.00 72.38 302 ARG A C 1
ATOM 2376 O O . ARG A 1 302 ? -23.493 -25.018 47.057 1.00 72.38 302 ARG A O 1
ATOM 2383 N N . ILE A 1 303 ? -24.178 -24.865 49.192 1.00 71.50 303 ILE A N 1
ATOM 2384 C CA . ILE A 1 303 ? -23.265 -23.776 49.565 1.00 71.50 303 ILE A CA 1
ATOM 2385 C C . ILE A 1 303 ? -21.831 -24.315 49.659 1.00 71.50 303 ILE A C 1
ATOM 2387 O O . ILE A 1 303 ? -20.921 -23.694 49.118 1.00 71.50 303 ILE A O 1
ATOM 2391 N N . ALA A 1 304 ? -21.634 -25.502 50.238 1.00 78.81 304 ALA A N 1
ATOM 2392 C CA . ALA A 1 304 ? -20.333 -26.165 50.288 1.00 78.81 304 ALA A CA 1
ATOM 2393 C C . ALA A 1 304 ? -19.805 -26.524 48.885 1.00 78.81 304 ALA A C 1
ATOM 2395 O O . ALA A 1 304 ? -18.629 -26.302 48.590 1.00 78.81 304 ALA A O 1
ATOM 2396 N N . ASP A 1 305 ? -20.670 -27.011 47.991 1.00 82.06 305 ASP A N 1
ATOM 2397 C CA . ASP A 1 305 ? -20.331 -27.266 46.587 1.00 82.06 305 ASP A CA 1
ATOM 2398 C C . ASP A 1 305 ? -19.996 -25.970 45.839 1.00 82.06 305 ASP A C 1
ATOM 2400 O O . ASP A 1 305 ? -19.056 -25.941 45.041 1.00 82.06 305 ASP A O 1
ATOM 2404 N N . PHE A 1 306 ? -20.734 -24.886 46.099 1.00 74.88 306 PHE A N 1
ATOM 2405 C CA . PHE A 1 306 ? -20.472 -23.571 45.517 1.00 74.88 306 PHE A CA 1
ATOM 2406 C C . PHE A 1 306 ? -19.123 -23.002 45.973 1.00 74.88 306 PHE A C 1
ATOM 2408 O O . PHE A 1 306 ? -18.347 -22.546 45.129 1.00 74.88 306 PHE A O 1
ATOM 2415 N N . ASP A 1 307 ? -18.804 -23.088 47.265 1.00 77.38 307 ASP A N 1
ATOM 2416 C CA . ASP A 1 307 ? -17.505 -22.679 47.812 1.00 77.38 307 ASP A CA 1
ATOM 2417 C C . ASP A 1 307 ? -16.372 -23.554 47.267 1.00 77.38 307 ASP A C 1
ATOM 2419 O O . ASP A 1 307 ? -15.329 -23.038 46.860 1.00 77.38 307 ASP A O 1
ATOM 2423 N N . SER A 1 308 ? -16.585 -24.870 47.162 1.00 84.06 308 SER A N 1
ATOM 2424 C CA . SER A 1 308 ? -15.606 -25.793 46.579 1.00 84.06 308 SER A CA 1
ATOM 2425 C C . SER A 1 308 ? -15.338 -25.486 45.104 1.00 84.06 308 SER A C 1
ATOM 2427 O O . SER A 1 308 ? -14.180 -25.426 44.681 1.00 84.06 308 SER A O 1
ATOM 2429 N N . ASN A 1 309 ? -16.385 -25.256 44.307 1.00 80.69 309 ASN A N 1
ATOM 2430 C CA . ASN A 1 309 ? -16.233 -24.909 42.894 1.00 80.69 309 ASN A CA 1
ATOM 2431 C C . ASN A 1 309 ? -15.604 -23.530 42.706 1.00 80.69 309 ASN A C 1
ATOM 2433 O O . ASN A 1 309 ? -14.750 -23.375 41.834 1.00 80.69 309 ASN A O 1
ATOM 2437 N N . THR A 1 310 ? -15.984 -22.548 43.521 1.00 75.88 310 THR A N 1
ATOM 2438 C CA . THR A 1 310 ? -15.391 -21.206 43.481 1.00 75.88 310 THR A CA 1
ATOM 2439 C C . THR A 1 310 ? -13.913 -21.267 43.859 1.00 75.88 310 THR A C 1
ATOM 2441 O O . THR A 1 310 ? -13.082 -20.707 43.146 1.00 75.88 310 THR A O 1
ATOM 2444 N N . GLY A 1 311 ? -13.560 -22.037 44.894 1.00 85.12 311 GLY A N 1
ATOM 2445 C CA . GLY A 1 311 ? -12.176 -22.306 45.282 1.00 85.12 311 GLY A CA 1
ATOM 2446 C C . GLY A 1 311 ? -11.372 -22.959 44.158 1.00 85.12 311 GLY A C 1
ATOM 2447 O O . GLY A 1 311 ? -10.329 -22.438 43.776 1.00 85.12 311 GLY A O 1
ATOM 2448 N N . LYS A 1 312 ? -11.890 -24.029 43.538 1.00 85.56 312 LYS A N 1
ATOM 2449 C CA . LYS A 1 312 ? -11.251 -24.678 42.373 1.00 85.56 312 LYS A CA 1
ATOM 2450 C C . LYS A 1 312 ? -11.112 -23.737 41.177 1.00 85.56 312 LYS A C 1
ATOM 2452 O O . LYS A 1 312 ? -10.147 -23.840 40.424 1.00 85.56 312 LYS A O 1
ATOM 2457 N N . MET A 1 313 ? -12.075 -22.844 40.958 1.00 75.25 313 MET A N 1
ATOM 2458 C CA . MET A 1 313 ? -12.021 -21.878 39.862 1.00 75.25 313 MET A CA 1
ATOM 2459 C C . MET A 1 313 ? -10.933 -20.827 40.101 1.00 75.25 313 MET A C 1
ATOM 2461 O O . MET A 1 313 ? -10.196 -20.505 39.170 1.00 75.25 313 MET A O 1
ATOM 2465 N N . ILE A 1 314 ? -10.800 -20.343 41.338 1.00 78.62 314 ILE A N 1
ATOM 2466 C CA . ILE A 1 314 ? -9.721 -19.439 41.754 1.00 78.62 314 ILE A CA 1
ATOM 2467 C C . ILE A 1 314 ? -8.362 -20.134 41.619 1.00 78.62 314 ILE A C 1
ATOM 2469 O O . ILE A 1 314 ? -7.458 -19.567 41.016 1.00 78.62 314 ILE A O 1
ATOM 2473 N N . ASP A 1 315 ? -8.245 -21.382 42.067 1.00 86.56 315 ASP A N 1
ATOM 2474 C CA . ASP A 1 315 ? -7.001 -22.162 42.010 1.00 86.56 315 ASP A CA 1
ATOM 2475 C C . ASP A 1 315 ? -6.570 -22.462 40.556 1.00 86.56 315 ASP A C 1
ATOM 2477 O O . ASP A 1 315 ? -5.406 -22.325 40.168 1.00 86.56 315 ASP A O 1
ATOM 2481 N N . ASN A 1 316 ? -7.537 -22.767 39.682 1.00 85.50 316 ASN A N 1
ATOM 2482 C CA . ASN A 1 316 ? -7.300 -22.921 38.244 1.00 85.50 316 ASN A CA 1
ATOM 2483 C C . ASN A 1 316 ? -6.912 -21.600 37.562 1.00 85.50 316 ASN A C 1
ATOM 2485 O O . ASN A 1 316 ? -6.095 -21.604 36.632 1.00 85.50 316 ASN A O 1
ATOM 2489 N N . LEU A 1 317 ? -7.491 -20.474 37.993 1.00 75.56 317 LEU A N 1
ATOM 2490 C CA . LEU A 1 317 ? -7.125 -19.141 37.510 1.00 75.56 317 LEU A CA 1
ATOM 2491 C C . LEU A 1 317 ? -5.710 -18.768 37.952 1.00 75.56 317 LEU A C 1
ATOM 2493 O O . LEU A 1 317 ? -4.925 -18.329 37.113 1.00 75.56 317 LEU A O 1
ATOM 2497 N N . GLU A 1 318 ? -5.363 -19.002 39.215 1.00 82.75 318 GLU A N 1
ATOM 2498 C CA . GLU A 1 318 ? -4.024 -18.782 39.763 1.00 82.75 318 GLU A CA 1
ATOM 2499 C C . GLU A 1 318 ? -2.985 -19.642 39.034 1.00 82.75 318 GLU A C 1
ATOM 2501 O O . GLU A 1 318 ? -1.985 -19.126 38.531 1.00 82.75 318 GLU A O 1
ATOM 2506 N N . THR A 1 319 ? -3.262 -20.934 38.859 1.00 88.81 319 THR A N 1
ATOM 2507 C CA . THR A 1 319 ? -2.389 -21.851 38.112 1.00 88.81 319 THR A CA 1
ATOM 2508 C C . THR A 1 319 ? -2.217 -21.408 36.656 1.00 88.81 319 THR A C 1
ATOM 2510 O O . THR A 1 319 ? -1.106 -21.407 36.120 1.00 88.81 319 THR A O 1
ATOM 2513 N N . SER A 1 320 ? -3.300 -20.982 36.001 1.00 81.75 320 SER A N 1
ATOM 2514 C CA . SER A 1 320 ? -3.254 -20.491 34.617 1.00 81.75 320 SER A CA 1
ATOM 2515 C C . SER A 1 320 ? -2.486 -19.179 34.489 1.00 81.75 320 SER A C 1
ATOM 2517 O O . SER A 1 320 ? -1.753 -18.990 33.514 1.00 81.75 320 SER A O 1
ATOM 2519 N N . PHE A 1 321 ? -2.640 -18.281 35.461 1.00 78.75 321 PHE A N 1
ATOM 2520 C CA . PHE A 1 321 ? -1.934 -17.008 35.512 1.00 78.75 321 PHE A CA 1
ATOM 2521 C C . PHE A 1 321 ? -0.438 -17.223 35.751 1.00 78.75 321 PHE A C 1
ATOM 2523 O O . PHE A 1 321 ? 0.375 -16.718 34.980 1.00 78.75 321 PHE A O 1
ATOM 2530 N N . ASN A 1 322 ? -0.074 -18.066 36.718 1.00 82.44 322 ASN A N 1
ATOM 2531 C CA . ASN A 1 322 ? 1.314 -18.430 37.002 1.00 82.44 322 ASN A CA 1
ATOM 2532 C C . ASN A 1 322 ? 1.981 -19.139 35.814 1.00 82.44 322 ASN A C 1
ATOM 2534 O O . ASN A 1 322 ? 3.127 -18.833 35.480 1.00 82.44 322 ASN A O 1
ATOM 2538 N N . ARG A 1 323 ? 1.264 -20.027 35.110 1.00 85.75 323 ARG A N 1
ATOM 2539 C CA . ARG A 1 323 ? 1.771 -20.655 33.878 1.00 85.75 323 ARG A CA 1
ATOM 2540 C C . ARG A 1 323 ? 2.036 -19.625 32.781 1.00 85.75 323 ARG A C 1
ATOM 2542 O O . ARG A 1 323 ? 3.095 -19.666 32.165 1.00 85.75 323 ARG A O 1
ATOM 2549 N N . ARG A 1 324 ? 1.109 -18.690 32.553 1.00 71.19 324 ARG A N 1
ATOM 2550 C CA . ARG A 1 324 ? 1.288 -17.617 31.559 1.00 71.19 324 ARG A CA 1
ATOM 2551 C C . ARG A 1 324 ? 2.413 -16.661 31.934 1.00 71.19 324 ARG A C 1
ATOM 2553 O O . ARG A 1 324 ? 3.149 -16.247 31.050 1.00 71.19 324 ARG A O 1
ATOM 2560 N N . LEU A 1 325 ? 2.562 -16.332 33.216 1.00 74.00 325 LEU A N 1
ATOM 2561 C CA . LEU A 1 325 ? 3.657 -15.497 33.707 1.00 74.00 325 LEU A CA 1
ATOM 2562 C C . LEU A 1 325 ? 5.012 -16.182 33.488 1.00 74.00 325 LEU A C 1
ATOM 2564 O O . LEU A 1 325 ? 5.966 -15.538 33.064 1.00 74.00 325 LEU A O 1
ATOM 2568 N N . LYS A 1 326 ? 5.082 -17.499 33.707 1.00 80.62 326 LYS A N 1
ATOM 2569 C CA . LYS A 1 326 ? 6.279 -18.292 33.422 1.00 80.62 326 LYS A CA 1
ATOM 2570 C C . LYS A 1 326 ? 6.581 -18.371 31.923 1.00 80.62 326 LYS A C 1
ATOM 2572 O O . LYS A 1 326 ? 7.698 -18.077 31.533 1.00 80.62 326 LYS A O 1
ATOM 2577 N N . GLU A 1 327 ? 5.587 -18.673 31.084 1.00 79.19 327 GLU A N 1
ATOM 2578 C CA . GLU A 1 327 ? 5.738 -18.664 29.617 1.00 79.19 327 GLU A CA 1
ATOM 2579 C C . GLU A 1 327 ? 6.148 -17.283 29.082 1.00 79.19 327 GLU A C 1
ATOM 2581 O O . GLU A 1 327 ? 6.902 -17.191 28.116 1.00 79.19 327 GLU A O 1
ATOM 2586 N N . PHE A 1 328 ? 5.657 -16.208 29.701 1.00 71.44 328 PHE A N 1
ATOM 2587 C CA . PHE A 1 328 ? 6.042 -14.842 29.368 1.00 71.44 328 PHE A CA 1
ATOM 2588 C C . PHE A 1 328 ? 7.496 -14.559 29.752 1.00 71.44 328 PHE A C 1
ATOM 2590 O O . PHE A 1 328 ? 8.246 -14.087 28.907 1.00 71.44 328 PHE A O 1
ATOM 2597 N N . ASN A 1 329 ? 7.912 -14.902 30.974 1.00 74.81 329 ASN A N 1
ATOM 2598 C CA . ASN A 1 329 ? 9.299 -14.741 31.416 1.00 74.81 329 ASN A CA 1
ATOM 2599 C C . ASN A 1 329 ? 10.271 -15.596 30.589 1.00 74.81 329 ASN A C 1
ATOM 2601 O O . ASN A 1 329 ? 11.329 -15.109 30.207 1.00 74.81 329 ASN A O 1
ATOM 2605 N N . ASP A 1 330 ? 9.910 -16.839 30.264 1.00 78.50 330 ASP A N 1
ATOM 2606 C CA . ASP A 1 330 ? 10.738 -17.715 29.429 1.00 78.50 330 ASP A CA 1
ATOM 2607 C C . ASP A 1 330 ? 10.894 -17.131 28.012 1.00 78.50 330 ASP A C 1
ATOM 2609 O O . ASP A 1 330 ? 11.999 -17.116 27.470 1.00 78.50 330 ASP A O 1
ATOM 2613 N N . LYS A 1 331 ? 9.821 -16.568 27.434 1.00 71.56 331 LYS A N 1
ATOM 2614 C CA . LYS A 1 331 ? 9.886 -15.856 26.147 1.00 71.56 331 LYS A CA 1
ATOM 2615 C C . LYS A 1 331 ? 10.655 -14.541 26.222 1.00 71.56 331 LYS A C 1
ATOM 2617 O O . LYS A 1 331 ? 11.324 -14.197 25.257 1.00 71.56 331 LYS A O 1
ATOM 2622 N N . ASP A 1 332 ? 10.572 -13.807 27.324 1.00 67.62 332 ASP A N 1
ATOM 2623 C CA . ASP A 1 332 ? 11.327 -12.566 27.530 1.00 67.62 332 ASP A CA 1
ATOM 2624 C C . ASP A 1 332 ? 12.837 -12.846 27.637 1.00 67.62 332 ASP A C 1
ATOM 2626 O O . ASP A 1 332 ? 13.657 -12.156 27.025 1.00 67.62 332 ASP A O 1
ATOM 2630 N N . VAL A 1 333 ? 13.205 -13.942 28.312 1.00 72.62 333 VAL A N 1
ATOM 2631 C CA . VAL A 1 333 ? 14.578 -14.468 28.344 1.00 72.62 333 VAL A CA 1
ATOM 2632 C C . VAL A 1 333 ? 15.013 -14.955 26.959 1.00 72.62 333 VAL A C 1
ATOM 2634 O O . VAL A 1 333 ? 16.129 -14.654 26.534 1.00 72.62 333 VAL A O 1
ATOM 2637 N N . GLU A 1 334 ? 14.150 -15.656 26.218 1.00 74.50 334 GLU A N 1
ATOM 2638 C CA . GLU A 1 334 ? 14.437 -16.099 24.848 1.00 74.50 334 GLU A CA 1
ATOM 2639 C C . GLU A 1 334 ? 14.669 -14.904 23.911 1.00 74.50 334 GLU A C 1
ATOM 2641 O O . GLU A 1 334 ? 15.681 -14.873 23.211 1.00 74.50 334 GLU A O 1
ATOM 2646 N N . ILE A 1 335 ? 13.803 -13.888 23.957 1.00 64.19 335 ILE A N 1
ATOM 2647 C CA . ILE A 1 335 ? 13.921 -12.648 23.177 1.00 64.19 335 ILE A CA 1
ATOM 2648 C C . ILE A 1 335 ? 15.198 -11.895 23.548 1.00 64.19 335 ILE A C 1
ATOM 2650 O O . ILE A 1 335 ? 15.936 -11.489 22.652 1.00 64.19 335 ILE A O 1
ATOM 2654 N N . SER A 1 336 ? 15.501 -11.755 24.839 1.00 63.56 336 SER A N 1
ATOM 2655 C CA . SER A 1 336 ? 16.725 -11.094 25.306 1.00 63.56 336 SER A CA 1
ATOM 2656 C C . SER A 1 336 ? 17.977 -11.848 24.853 1.00 63.56 336 SER A C 1
ATOM 2658 O O . SER A 1 336 ? 18.906 -11.245 24.322 1.00 63.56 336 SER A O 1
ATOM 2660 N N . SER A 1 337 ? 17.981 -13.181 24.955 1.00 71.62 337 SER A N 1
ATOM 2661 C CA . SER A 1 337 ? 19.089 -14.016 24.474 1.00 71.62 337 SER A CA 1
ATOM 2662 C C . SER A 1 337 ? 19.230 -13.991 22.946 1.00 71.62 337 SER A C 1
ATOM 2664 O O . SER A 1 337 ? 20.342 -14.015 22.418 1.00 71.62 337 SER A O 1
ATOM 2666 N N . GLY A 1 338 ? 18.109 -13.912 22.225 1.00 72.62 338 GLY A N 1
ATOM 2667 C CA . GLY A 1 338 ? 18.068 -13.764 20.776 1.00 72.62 338 GLY A CA 1
ATOM 2668 C C . GLY A 1 338 ? 18.592 -12.401 20.342 1.00 72.62 338 GLY A C 1
ATOM 2669 O O . GLY A 1 338 ? 19.336 -12.321 19.370 1.00 72.62 338 GLY A O 1
ATOM 2670 N N . PHE A 1 339 ? 18.278 -11.346 21.093 1.00 66.56 339 PHE A N 1
ATOM 2671 C CA . PHE A 1 339 ? 18.809 -10.007 20.868 1.00 66.56 339 PHE A CA 1
ATOM 2672 C C . PHE A 1 339 ? 20.320 -9.953 21.118 1.00 66.56 339 PHE A C 1
ATOM 2674 O O . PHE A 1 339 ? 21.046 -9.418 20.285 1.00 66.56 339 PHE A O 1
ATOM 2681 N N . GLU A 1 340 ? 20.808 -10.579 22.194 1.00 72.25 340 GLU A N 1
ATOM 2682 C CA . GLU A 1 340 ? 22.243 -10.702 22.489 1.00 72.25 340 GLU A CA 1
ATOM 2683 C C . GLU A 1 340 ? 22.982 -11.446 21.361 1.00 72.25 340 GLU A C 1
ATOM 2685 O O . GLU A 1 340 ? 24.010 -10.977 20.875 1.00 72.25 340 GLU A O 1
ATOM 2690 N N . LYS A 1 341 ? 22.417 -12.563 20.872 1.00 76.62 341 LYS A N 1
ATOM 2691 C CA . LYS A 1 341 ? 22.966 -13.323 19.734 1.00 76.62 341 LYS A CA 1
ATOM 2692 C C . LYS A 1 341 ? 22.951 -12.529 18.434 1.00 76.62 341 LYS A C 1
ATOM 2694 O O . LYS A 1 341 ? 23.949 -12.522 17.725 1.00 76.62 341 LYS A O 1
ATOM 2699 N N . LEU A 1 342 ? 21.849 -11.845 18.122 1.00 71.38 342 LEU A N 1
ATOM 2700 C CA . LEU A 1 342 ? 21.761 -10.980 16.943 1.00 71.38 342 LEU A CA 1
ATOM 2701 C C . LEU A 1 342 ? 22.773 -9.836 17.024 1.00 71.38 342 LEU A C 1
ATOM 2703 O O . LEU A 1 342 ? 23.371 -9.474 16.013 1.00 71.38 342 LEU A O 1
ATOM 2707 N N . PHE A 1 343 ? 22.988 -9.284 18.217 1.00 73.94 343 PHE A N 1
ATOM 2708 C CA . PHE A 1 343 ? 23.978 -8.244 18.452 1.00 73.94 343 PHE A CA 1
ATOM 2709 C C . PHE A 1 343 ? 25.412 -8.776 18.308 1.00 73.94 343 PHE A C 1
ATOM 2711 O O . PHE A 1 343 ? 26.243 -8.118 17.678 1.00 73.94 343 PHE A O 1
ATOM 2718 N N . GLU A 1 344 ? 25.707 -9.976 18.815 1.00 78.94 344 GLU A N 1
ATOM 2719 C CA . GLU A 1 344 ? 26.991 -10.649 18.590 1.00 78.94 344 GLU A CA 1
ATOM 2720 C C . GLU A 1 344 ? 27.232 -10.965 17.111 1.00 78.94 344 GLU A C 1
ATOM 2722 O O . GLU A 1 344 ? 28.307 -10.650 16.595 1.00 78.94 344 GLU A O 1
ATOM 2727 N N . ASP A 1 345 ? 26.240 -11.518 16.413 1.00 80.75 345 ASP A N 1
ATOM 2728 C CA . ASP A 1 345 ? 26.330 -11.831 14.985 1.00 80.75 345 ASP A CA 1
ATOM 2729 C C . ASP A 1 345 ? 26.526 -10.559 14.160 1.00 80.75 345 ASP A C 1
ATOM 2731 O O . ASP A 1 345 ? 27.395 -10.516 13.287 1.00 80.75 345 ASP A O 1
ATOM 2735 N N . LEU A 1 346 ? 25.794 -9.483 14.471 1.00 70.94 346 LEU A N 1
ATOM 2736 C CA . LEU A 1 346 ? 26.003 -8.174 13.853 1.00 70.94 346 LEU A CA 1
ATOM 2737 C C . LEU A 1 346 ? 27.416 -7.658 14.112 1.00 70.94 346 LEU A C 1
ATOM 2739 O O . LEU A 1 346 ? 28.075 -7.192 13.182 1.00 70.94 346 LEU A O 1
ATOM 2743 N N . ARG A 1 347 ? 27.918 -7.760 15.345 1.00 75.06 347 ARG A N 1
ATOM 2744 C CA . ARG A 1 347 ? 29.268 -7.311 15.703 1.00 75.06 347 ARG A CA 1
ATOM 2745 C C . ARG A 1 347 ? 30.345 -8.120 14.983 1.00 75.06 347 ARG A C 1
ATOM 2747 O O . ARG A 1 347 ? 31.323 -7.539 14.511 1.00 75.06 347 ARG A O 1
ATOM 2754 N N . LYS A 1 348 ? 30.168 -9.437 14.882 1.00 81.94 348 LYS A N 1
ATOM 2755 C CA . LYS A 1 348 ? 31.074 -10.342 14.173 1.00 81.94 348 LYS A CA 1
ATOM 2756 C C . LYS A 1 348 ? 31.084 -10.040 12.680 1.00 81.94 348 LYS A C 1
ATOM 2758 O O . LYS A 1 348 ? 32.151 -9.807 12.126 1.00 81.94 348 LYS A O 1
ATOM 2763 N N . LYS A 1 349 ? 29.908 -9.928 12.062 1.00 75.12 349 LYS A N 1
ATOM 2764 C CA . LYS A 1 349 ? 29.766 -9.608 10.637 1.00 75.12 349 LYS A CA 1
ATOM 2765 C C . LYS A 1 349 ? 30.303 -8.214 10.309 1.00 75.12 349 LYS A C 1
ATOM 2767 O O . LYS A 1 349 ? 30.937 -8.023 9.281 1.00 75.12 349 LYS A O 1
ATOM 2772 N N . THR A 1 350 ? 30.121 -7.253 11.217 1.00 70.19 350 THR A N 1
ATOM 2773 C CA . THR A 1 350 ? 30.710 -5.912 11.091 1.00 70.19 350 THR A CA 1
ATOM 2774 C C . THR A 1 350 ? 32.235 -5.969 11.151 1.00 70.19 350 THR A C 1
ATOM 2776 O O . THR A 1 350 ? 32.883 -5.301 10.356 1.00 70.19 350 THR A O 1
ATOM 2779 N N . ARG A 1 351 ? 32.828 -6.778 12.044 1.00 75.00 351 ARG A N 1
ATOM 2780 C CA . ARG A 1 351 ? 34.287 -6.984 12.079 1.00 75.00 351 ARG A CA 1
ATOM 2781 C C . ARG A 1 351 ? 34.810 -7.679 10.829 1.00 75.00 351 ARG A C 1
ATOM 2783 O O . ARG A 1 351 ? 35.809 -7.228 10.298 1.00 75.00 351 ARG A O 1
ATOM 2790 N N . GLU A 1 352 ? 34.131 -8.718 10.349 1.00 76.06 352 GLU A N 1
ATOM 2791 C CA . GLU A 1 352 ? 34.513 -9.426 9.120 1.00 76.06 352 GLU A CA 1
ATOM 2792 C C . GLU A 1 352 ? 34.512 -8.484 7.910 1.00 76.06 352 GLU A C 1
ATOM 2794 O O . GLU A 1 352 ? 35.484 -8.462 7.164 1.00 76.06 352 GLU A O 1
ATOM 2799 N N . VAL A 1 353 ? 33.479 -7.645 7.759 1.00 72.31 353 VAL A N 1
ATOM 2800 C CA . VAL A 1 353 ? 33.433 -6.616 6.704 1.00 72.31 353 VAL A CA 1
ATOM 2801 C C . VAL A 1 353 ? 34.547 -5.585 6.888 1.00 72.31 353 VAL A C 1
ATOM 2803 O O . VAL A 1 353 ? 35.180 -5.195 5.915 1.00 72.31 353 VAL A O 1
ATOM 2806 N N . PHE A 1 354 ? 34.822 -5.156 8.122 1.00 71.00 354 PHE A N 1
ATOM 2807 C CA . PHE A 1 354 ? 35.867 -4.166 8.390 1.00 71.00 354 PHE A CA 1
ATOM 2808 C C . PHE A 1 354 ? 37.279 -4.717 8.138 1.00 71.00 354 PHE A C 1
ATOM 2810 O O . PHE A 1 354 ? 38.135 -3.992 7.634 1.00 71.00 354 PHE A O 1
ATOM 2817 N N . ASP A 1 355 ? 37.528 -5.987 8.459 1.00 74.44 355 ASP A N 1
ATOM 2818 C CA . ASP A 1 355 ? 38.799 -6.668 8.202 1.00 74.44 355 ASP A CA 1
ATOM 2819 C C . ASP A 1 355 ? 38.986 -6.958 6.702 1.00 74.44 355 ASP A C 1
ATOM 2821 O O . ASP A 1 355 ? 40.088 -6.765 6.181 1.00 74.44 355 ASP A O 1
ATOM 2825 N N . ASP A 1 356 ? 37.920 -7.340 5.990 1.00 74.00 356 ASP A N 1
ATOM 2826 C CA . ASP A 1 356 ? 37.933 -7.545 4.534 1.00 74.00 356 ASP A CA 1
ATOM 2827 C C . ASP A 1 356 ? 38.141 -6.219 3.780 1.00 74.00 356 ASP A C 1
ATOM 2829 O O . ASP A 1 356 ? 39.010 -6.112 2.909 1.00 74.00 356 ASP A O 1
ATOM 2833 N N . GLU A 1 357 ? 37.447 -5.148 4.184 1.00 66.19 357 GLU A N 1
ATOM 2834 C CA . GLU A 1 357 ? 37.690 -3.805 3.648 1.00 66.19 357 GLU A CA 1
ATOM 2835 C C . GLU A 1 357 ? 39.083 -3.280 4.015 1.00 66.19 357 GLU A C 1
ATOM 2837 O O . GLU A 1 357 ? 39.732 -2.656 3.179 1.00 66.19 357 GLU A O 1
ATOM 2842 N N . SER A 1 358 ? 39.605 -3.563 5.212 1.00 64.62 358 SER A N 1
ATOM 2843 C CA . SER A 1 358 ? 40.978 -3.192 5.585 1.00 64.62 358 SER A CA 1
ATOM 2844 C C . SER A 1 358 ? 42.020 -3.933 4.741 1.00 64.62 358 SER A C 1
ATOM 2846 O O . SER A 1 358 ? 43.004 -3.330 4.294 1.00 64.62 358 SER A O 1
ATOM 2848 N N . GLY A 1 359 ? 41.788 -5.219 4.461 1.00 70.06 359 GLY A N 1
ATOM 2849 C CA . GLY A 1 359 ? 42.589 -6.025 3.540 1.00 70.06 359 GLY A CA 1
ATOM 2850 C C . GLY A 1 359 ? 42.575 -5.462 2.118 1.00 70.06 359 GLY A C 1
ATOM 2851 O O . GLY A 1 359 ? 43.642 -5.263 1.529 1.00 70.06 359 GLY A O 1
ATOM 2852 N N . ASN A 1 360 ? 41.392 -5.105 1.616 1.00 69.50 360 ASN A N 1
ATOM 2853 C CA . ASN A 1 360 ? 41.212 -4.485 0.302 1.00 69.50 360 ASN A CA 1
ATOM 2854 C C . ASN A 1 360 ? 41.812 -3.071 0.226 1.00 69.50 360 ASN A C 1
ATOM 2856 O O . ASN A 1 360 ? 42.433 -2.702 -0.766 1.00 69.50 360 ASN A O 1
ATOM 2860 N N . ILE A 1 361 ? 41.732 -2.273 1.289 1.00 65.31 361 ILE A N 1
ATOM 2861 C CA . ILE A 1 361 ? 42.401 -0.966 1.358 1.00 65.31 361 ILE A CA 1
ATOM 2862 C C . ILE A 1 361 ? 43.925 -1.140 1.338 1.00 65.31 361 ILE A C 1
ATOM 2864 O O . ILE A 1 361 ? 44.639 -0.325 0.749 1.00 65.31 361 ILE A O 1
ATOM 2868 N N . LYS A 1 362 ? 44.452 -2.206 1.949 1.00 66.88 362 LYS A N 1
ATOM 2869 C CA . LYS A 1 362 ? 45.889 -2.504 1.954 1.00 66.88 362 LYS A CA 1
ATOM 2870 C C . LYS A 1 362 ? 46.387 -2.981 0.585 1.00 66.88 362 LYS A C 1
ATOM 2872 O O . LYS A 1 362 ? 47.483 -2.578 0.188 1.00 66.88 362 LYS A O 1
ATOM 2877 N N . SER A 1 363 ? 45.599 -3.771 -0.149 1.00 66.25 363 SER A N 1
ATOM 2878 C CA . SER A 1 363 ? 45.916 -4.158 -1.533 1.00 66.25 363 SER A CA 1
ATOM 2879 C C . SER A 1 363 ? 45.828 -2.963 -2.485 1.00 66.25 363 SER A C 1
ATOM 2881 O O . SER A 1 363 ? 46.783 -2.719 -3.220 1.00 66.25 363 SER A O 1
ATOM 2883 N N . ILE A 1 364 ? 44.786 -2.131 -2.370 1.00 63.00 364 ILE A N 1
ATOM 2884 C CA . ILE A 1 364 ? 44.658 -0.872 -3.122 1.00 63.00 364 ILE A CA 1
ATOM 2885 C C . ILE A 1 364 ? 45.840 0.056 -2.826 1.00 63.00 364 ILE A C 1
ATOM 2887 O O . ILE A 1 364 ? 46.417 0.636 -3.740 1.00 63.00 364 ILE A O 1
ATOM 2891 N N . LYS A 1 365 ? 46.268 0.179 -1.564 1.00 66.12 365 LYS A N 1
ATOM 2892 C CA . LYS A 1 365 ? 47.452 0.978 -1.210 1.00 66.12 365 LYS A CA 1
ATOM 2893 C C . LYS A 1 365 ? 48.729 0.430 -1.858 1.00 66.12 365 LYS A C 1
ATOM 2895 O O . LYS A 1 365 ? 49.543 1.217 -2.333 1.00 66.12 365 LYS A O 1
ATOM 2900 N N . SER A 1 366 ? 48.884 -0.893 -1.920 1.00 65.88 366 SER A N 1
ATOM 2901 C CA . SER A 1 366 ? 50.007 -1.535 -2.612 1.00 65.88 366 SER A CA 1
ATOM 2902 C C . SER A 1 366 ? 49.968 -1.299 -4.128 1.00 65.88 366 SER A C 1
ATOM 2904 O O . SER A 1 366 ? 51.011 -1.062 -4.733 1.00 65.88 366 SER A O 1
ATOM 2906 N N . GLU A 1 367 ? 48.788 -1.321 -4.751 1.00 65.19 367 GLU A N 1
ATOM 2907 C CA . GLU A 1 367 ? 48.615 -0.984 -6.172 1.00 65.19 367 GLU A CA 1
ATOM 2908 C C . GLU A 1 367 ? 48.866 0.506 -6.451 1.00 65.19 367 GLU A C 1
ATOM 2910 O O . GLU A 1 367 ? 49.494 0.855 -7.451 1.00 65.19 367 GLU A O 1
ATOM 2915 N N . VAL A 1 368 ? 48.464 1.394 -5.539 1.00 64.94 368 VAL A N 1
ATOM 2916 C CA . VAL A 1 368 ? 48.726 2.840 -5.622 1.00 64.94 368 VAL A CA 1
ATOM 2917 C C . VAL A 1 368 ? 50.216 3.161 -5.458 1.00 64.94 368 VAL A C 1
ATOM 2919 O O . VAL A 1 368 ? 50.733 4.035 -6.158 1.00 64.94 368 VAL A O 1
ATOM 2922 N N . ASP A 1 369 ? 50.939 2.455 -4.587 1.00 67.19 369 ASP A N 1
ATOM 2923 C CA . ASP A 1 369 ? 52.395 2.612 -4.487 1.00 67.19 369 ASP A CA 1
ATOM 2924 C C . ASP A 1 369 ? 53.118 2.033 -5.722 1.00 67.19 369 ASP A C 1
ATOM 2926 O O . ASP A 1 369 ? 54.088 2.635 -6.190 1.00 67.19 369 ASP A O 1
ATOM 2930 N N . ASN A 1 370 ? 52.590 0.974 -6.349 1.00 64.00 370 ASN A N 1
ATOM 2931 C CA . ASN A 1 370 ? 53.073 0.495 -7.652 1.00 64.00 370 ASN A CA 1
ATOM 2932 C C . ASN A 1 370 ? 52.812 1.510 -8.789 1.00 64.00 370 ASN A C 1
ATOM 2934 O O . ASN A 1 370 ? 53.667 1.694 -9.658 1.00 64.00 370 ASN A O 1
ATOM 2938 N N . LEU A 1 371 ? 51.696 2.250 -8.760 1.00 56.66 371 LEU A N 1
ATOM 2939 C CA . LEU A 1 371 ? 51.405 3.332 -9.717 1.00 56.66 371 LEU A CA 1
ATOM 2940 C C . LEU A 1 371 ? 52.369 4.527 -9.599 1.00 56.66 371 LEU A C 1
ATOM 2942 O O . LEU A 1 371 ? 52.658 5.187 -10.600 1.00 56.66 371 LEU A O 1
ATOM 2946 N N . LYS A 1 372 ? 52.940 4.793 -8.415 1.00 60.53 372 LYS A N 1
ATOM 2947 C CA . LYS A 1 372 ? 54.033 5.779 -8.285 1.00 60.53 372 LYS A CA 1
ATOM 2948 C C . LYS A 1 372 ? 55.298 5.332 -9.024 1.00 60.53 372 LYS A C 1
ATOM 2950 O O . LYS A 1 372 ? 55.990 6.179 -9.589 1.00 60.53 372 LYS A O 1
ATOM 2955 N N . GLY A 1 373 ? 55.570 4.026 -9.078 1.00 62.59 373 GLY A N 1
ATOM 2956 C CA . GLY A 1 373 ? 56.637 3.449 -9.903 1.00 62.59 373 GLY A CA 1
ATOM 2957 C C . GLY A 1 373 ? 56.417 3.701 -11.398 1.00 62.59 373 GLY A C 1
ATOM 2958 O O . GLY A 1 373 ? 57.333 4.142 -12.090 1.00 62.59 373 GLY A O 1
ATOM 2959 N N . VAL A 1 374 ? 55.174 3.560 -11.870 1.00 59.12 374 VAL A N 1
ATOM 2960 C CA . VAL A 1 374 ? 54.784 3.858 -13.262 1.00 59.12 374 VAL A CA 1
ATOM 2961 C C . VAL A 1 374 ? 54.979 5.341 -13.606 1.00 59.12 374 VAL A C 1
ATOM 2963 O O . VAL A 1 374 ? 55.399 5.661 -14.712 1.00 59.12 374 VAL A O 1
ATOM 2966 N N . SER A 1 375 ? 54.757 6.264 -12.664 1.00 57.19 375 SER A N 1
ATOM 2967 C CA . SER A 1 375 ? 55.030 7.701 -12.863 1.00 57.19 375 SER A CA 1
ATOM 2968 C C . SER A 1 375 ? 56.526 8.005 -13.075 1.00 57.19 375 SER A C 1
ATOM 2970 O O . SER A 1 375 ? 56.900 8.841 -13.908 1.00 57.19 375 SER A O 1
ATOM 2972 N N . SER A 1 376 ? 57.400 7.277 -12.371 1.00 59.91 376 SER A N 1
ATOM 2973 C CA . SER A 1 376 ? 58.856 7.339 -12.561 1.00 59.91 376 SER A CA 1
ATOM 2974 C C . SER A 1 376 ? 59.267 6.800 -13.939 1.00 59.91 376 SER A C 1
ATOM 2976 O O . SER A 1 376 ? 60.021 7.450 -14.669 1.00 59.91 376 SER A O 1
ATOM 2978 N N . GLU A 1 377 ? 58.698 5.666 -14.359 1.00 62.09 377 GLU A N 1
ATOM 2979 C CA . GLU A 1 377 ? 58.946 5.092 -15.689 1.00 62.09 377 GLU A CA 1
ATOM 2980 C C . GLU A 1 377 ? 58.396 5.964 -16.827 1.00 62.09 377 GLU A C 1
ATOM 2982 O O . GLU A 1 377 ? 59.058 6.124 -17.853 1.00 62.09 377 GLU A O 1
ATOM 2987 N N . LEU A 1 378 ? 57.236 6.600 -16.635 1.00 55.97 378 LEU A N 1
ATOM 2988 C CA . LEU A 1 378 ? 56.629 7.515 -17.604 1.00 55.97 378 LEU A CA 1
ATOM 2989 C C . LEU A 1 378 ? 57.471 8.786 -17.785 1.00 55.97 378 LEU A C 1
ATOM 2991 O O . LEU A 1 378 ? 57.595 9.293 -18.901 1.00 55.97 378 LEU A O 1
ATOM 2995 N N . SER A 1 379 ? 58.115 9.261 -16.715 1.00 63.84 379 SER A N 1
ATOM 2996 C CA . SER A 1 379 ? 59.068 10.376 -16.779 1.00 63.84 379 SER A CA 1
ATOM 2997 C C . SER A 1 379 ? 60.319 9.999 -17.585 1.00 63.84 379 SER A C 1
ATOM 2999 O O . SER A 1 379 ? 60.766 10.774 -18.435 1.00 63.84 379 SER A O 1
ATOM 3001 N N . GLY A 1 380 ? 60.834 8.776 -17.403 1.00 68.38 380 GLY A N 1
ATOM 3002 C CA . GLY A 1 380 ? 61.936 8.235 -18.208 1.00 68.38 380 GLY A CA 1
ATOM 3003 C C . GLY A 1 380 ? 61.561 7.998 -19.678 1.00 68.38 380 GLY A C 1
ATOM 3004 O O . GLY A 1 380 ? 62.370 8.244 -20.578 1.00 68.38 380 GLY A O 1
ATOM 3005 N N . LEU A 1 381 ? 60.322 7.574 -19.946 1.00 64.94 381 LEU A N 1
ATOM 3006 C CA . LEU A 1 381 ? 59.807 7.390 -21.303 1.00 64.94 381 LEU A CA 1
ATOM 3007 C C . LEU A 1 381 ? 59.622 8.735 -22.015 1.00 64.94 381 LEU A C 1
ATOM 3009 O O . LEU A 1 381 ? 60.023 8.866 -23.168 1.00 64.94 381 LEU A O 1
ATOM 3013 N N . ASN A 1 382 ? 59.110 9.758 -21.325 1.00 65.31 382 ASN A N 1
ATOM 3014 C CA . ASN A 1 382 ? 58.956 11.106 -21.876 1.00 65.31 382 ASN A CA 1
ATOM 3015 C C . ASN A 1 382 ? 60.314 11.729 -22.253 1.00 65.31 382 ASN A C 1
ATOM 3017 O O . ASN A 1 382 ? 60.448 12.373 -23.295 1.00 65.31 382 ASN A O 1
ATOM 3021 N N . GLN A 1 383 ? 61.358 11.464 -21.462 1.00 69.56 383 GLN A N 1
ATOM 3022 C CA . GLN A 1 383 ? 62.722 11.885 -21.788 1.00 69.56 383 GLN A CA 1
ATOM 3023 C C . GLN A 1 383 ? 63.268 11.169 -23.039 1.00 69.56 383 GLN A C 1
ATOM 3025 O O . GLN A 1 383 ? 63.867 11.820 -23.900 1.00 69.56 383 GLN A O 1
ATOM 3030 N N . LYS A 1 384 ? 63.008 9.861 -23.192 1.00 71.75 384 LYS A N 1
ATOM 3031 C CA . LYS A 1 384 ? 63.377 9.089 -24.398 1.00 71.75 384 LYS A CA 1
ATOM 3032 C C . LYS A 1 384 ? 62.595 9.516 -25.642 1.00 71.75 384 LYS A C 1
ATOM 3034 O O . LYS A 1 384 ? 63.187 9.625 -26.711 1.00 71.75 384 LYS A O 1
ATOM 3039 N N . VAL A 1 385 ? 61.299 9.800 -25.508 1.00 69.81 385 VAL A N 1
ATOM 3040 C CA . VAL A 1 385 ? 60.450 10.310 -26.598 1.00 69.81 385 VAL A CA 1
ATOM 3041 C C . VAL A 1 385 ? 60.911 11.702 -27.031 1.00 69.81 385 VAL A C 1
ATOM 3043 O O . VAL A 1 385 ? 61.006 11.967 -28.224 1.00 69.81 385 VAL A O 1
ATOM 3046 N N . SER A 1 386 ? 61.301 12.570 -26.092 1.00 65.75 386 SER A N 1
ATOM 3047 C CA . SER A 1 386 ? 61.861 13.888 -26.420 1.00 65.75 386 SER A CA 1
ATOM 3048 C C . SER A 1 386 ? 63.233 13.795 -27.109 1.00 65.75 386 SER A C 1
ATOM 3050 O O . SER A 1 386 ? 63.532 14.579 -28.011 1.00 65.75 386 SER A O 1
ATOM 3052 N N . GLN A 1 387 ? 64.057 12.803 -26.748 1.00 69.25 387 GLN A N 1
ATOM 3053 C CA . GLN A 1 387 ? 65.288 12.485 -27.482 1.00 69.25 387 GLN A CA 1
ATOM 3054 C C . GLN A 1 387 ? 65.000 11.969 -28.897 1.00 69.25 387 GLN A C 1
ATOM 3056 O O . GLN A 1 387 ? 65.638 12.429 -29.841 1.00 69.25 387 GLN A O 1
ATOM 3061 N N . GLN A 1 388 ? 64.018 11.078 -29.063 1.00 63.38 388 GLN A N 1
ATOM 3062 C CA . GLN A 1 388 ? 63.604 10.593 -30.381 1.00 63.38 388 GLN A CA 1
ATOM 3063 C C . GLN A 1 388 ? 63.020 11.706 -31.256 1.00 63.38 388 GLN A C 1
ATOM 3065 O O . GLN A 1 388 ? 63.336 11.743 -32.440 1.00 63.38 388 GLN A O 1
ATOM 3070 N N . ASP A 1 389 ? 62.248 12.647 -30.702 1.00 67.31 389 ASP A N 1
ATOM 3071 C CA . ASP A 1 389 ? 61.719 13.793 -31.459 1.00 67.31 389 ASP A CA 1
ATOM 3072 C C . ASP A 1 389 ? 62.851 14.694 -31.985 1.00 67.31 389 ASP A C 1
ATOM 3074 O O . ASP A 1 389 ? 62.790 15.173 -33.117 1.00 67.31 389 ASP A O 1
ATOM 3078 N N . LYS A 1 390 ? 63.941 14.862 -31.219 1.00 69.38 390 LYS A N 1
ATOM 3079 C CA . LYS A 1 390 ? 65.149 15.559 -31.700 1.00 69.38 390 LYS A CA 1
ATOM 3080 C C . LYS A 1 390 ? 65.838 14.807 -32.837 1.00 69.38 390 LYS A C 1
ATOM 3082 O O . LYS A 1 390 ? 66.149 15.424 -33.850 1.00 69.38 390 LYS A O 1
ATOM 3087 N N . THR A 1 391 ? 66.018 13.492 -32.716 1.00 66.75 391 THR A N 1
ATOM 3088 C CA . THR A 1 391 ? 66.634 12.674 -33.776 1.00 66.75 391 THR A CA 1
ATOM 3089 C C . THR A 1 391 ? 65.760 12.613 -35.034 1.00 66.75 391 THR A C 1
ATOM 3091 O O . THR A 1 391 ? 66.273 12.655 -36.147 1.00 66.75 391 THR A O 1
ATOM 3094 N N . ILE A 1 392 ? 64.432 12.571 -34.885 1.00 64.12 392 ILE A N 1
ATOM 3095 C CA . ILE A 1 392 ? 63.480 12.621 -36.004 1.00 64.12 392 ILE A CA 1
ATOM 3096 C C . ILE A 1 392 ? 63.523 13.990 -36.691 1.00 64.12 392 ILE A C 1
ATOM 3098 O O . ILE A 1 392 ? 63.469 14.038 -37.916 1.00 64.12 392 ILE A O 1
ATOM 3102 N N . ARG A 1 393 ? 63.669 15.092 -35.943 1.00 65.31 393 ARG A N 1
ATOM 3103 C CA . ARG A 1 393 ? 63.858 16.439 -36.513 1.00 65.31 393 ARG A CA 1
ATOM 3104 C C . ARG A 1 393 ? 65.182 16.571 -37.264 1.00 65.31 393 ARG A C 1
ATOM 3106 O O . ARG A 1 393 ? 65.178 17.110 -38.364 1.00 65.31 393 ARG A O 1
ATOM 3113 N N . GLU A 1 394 ? 66.272 16.023 -36.730 1.00 64.25 394 GLU A N 1
ATOM 3114 C CA . GLU A 1 394 ? 67.563 15.962 -37.433 1.00 64.25 394 GLU A CA 1
ATOM 3115 C C . GLU A 1 394 ? 67.473 15.117 -38.717 1.00 64.25 394 GLU A C 1
ATOM 3117 O O . GLU A 1 394 ? 67.979 15.522 -39.762 1.00 64.25 394 GLU A O 1
ATOM 3122 N N . LEU A 1 395 ? 66.757 13.985 -38.689 1.00 58.00 395 LEU A N 1
ATOM 3123 C CA . LEU A 1 395 ? 66.495 13.166 -39.880 1.00 58.00 395 LEU A CA 1
ATOM 3124 C C . LEU A 1 395 ? 65.566 13.864 -40.891 1.00 58.00 395 LEU A C 1
ATOM 3126 O O . LEU A 1 395 ? 65.746 13.700 -42.097 1.00 58.00 395 LEU A O 1
ATOM 3130 N N . LEU A 1 396 ? 64.596 14.658 -40.427 1.00 57.62 396 LEU A N 1
ATOM 3131 C CA . LEU A 1 396 ? 63.711 15.470 -41.271 1.00 57.62 396 LEU A CA 1
ATOM 3132 C C . LEU A 1 396 ? 64.453 16.625 -41.954 1.00 57.62 396 LEU A C 1
ATOM 3134 O O . LEU A 1 396 ? 64.164 16.909 -43.116 1.00 57.62 396 LEU A O 1
ATOM 3138 N N . ASP A 1 397 ? 65.420 17.249 -41.278 1.00 59.94 397 ASP A N 1
ATOM 3139 C CA . ASP A 1 397 ? 66.279 18.274 -41.884 1.00 59.94 397 ASP A CA 1
ATOM 3140 C C . ASP A 1 397 ? 67.226 17.670 -42.933 1.00 59.94 397 ASP A C 1
ATOM 3142 O O . ASP A 1 397 ? 67.427 18.271 -43.988 1.00 59.94 397 ASP A O 1
ATOM 3146 N N . ILE A 1 398 ? 67.712 16.439 -42.724 1.00 59.78 398 ILE A N 1
ATOM 3147 C CA . ILE A 1 398 ? 68.499 15.693 -43.726 1.00 59.78 398 ILE A CA 1
ATOM 3148 C C . ILE A 1 398 ? 67.636 15.277 -44.937 1.00 59.78 398 ILE A C 1
ATOM 3150 O O . ILE A 1 398 ? 68.120 15.239 -46.069 1.00 59.78 398 ILE A O 1
ATOM 3154 N N . LEU A 1 399 ? 66.346 14.991 -44.733 1.00 51.19 399 LEU A N 1
ATOM 3155 C CA . LEU A 1 399 ? 65.411 14.600 -45.801 1.00 51.19 399 LEU A CA 1
ATOM 3156 C C . LEU A 1 399 ? 64.830 15.784 -46.591 1.00 51.19 399 LEU A C 1
ATOM 3158 O O . LEU A 1 399 ? 64.211 15.572 -47.636 1.00 51.19 399 LEU A O 1
ATOM 3162 N N . LYS A 1 400 ? 65.042 17.025 -46.141 1.00 55.88 400 LYS A N 1
ATOM 3163 C CA . LYS A 1 400 ? 64.531 18.235 -46.805 1.00 55.88 400 LYS A CA 1
ATOM 3164 C C . LYS A 1 400 ? 65.240 18.557 -48.128 1.00 55.88 400 LYS A C 1
ATOM 3166 O O . LYS A 1 400 ? 64.711 19.340 -48.913 1.00 55.88 400 LYS A O 1
ATOM 3171 N N . ASP A 1 401 ? 66.383 17.923 -48.401 1.00 49.47 401 ASP A N 1
ATOM 3172 C CA . ASP A 1 401 ? 67.259 18.257 -49.535 1.00 49.47 401 ASP A CA 1
ATOM 3173 C C . ASP A 1 401 ? 67.086 17.360 -50.783 1.00 49.47 401 ASP A C 1
ATOM 3175 O O . ASP A 1 401 ? 67.881 17.415 -51.722 1.00 49.47 401 ASP A O 1
ATOM 3179 N N . LYS A 1 402 ? 66.028 16.534 -50.856 1.00 46.34 402 LYS A N 1
ATOM 3180 C CA . LYS A 1 402 ? 65.659 15.809 -52.091 1.00 46.34 402 LYS A CA 1
ATOM 3181 C C . LYS A 1 402 ? 64.141 15.764 -52.309 1.00 46.34 402 LYS A C 1
ATOM 3183 O O . LYS A 1 402 ? 63.440 15.108 -51.541 1.00 46.34 402 LYS A O 1
ATOM 3188 N N . PRO A 1 403 ? 63.602 16.375 -53.381 1.00 35.81 403 PRO A N 1
ATOM 3189 C CA . PRO A 1 403 ? 62.178 16.304 -53.667 1.00 35.81 403 PRO A CA 1
ATOM 3190 C C . PRO A 1 403 ? 61.853 14.986 -54.382 1.00 35.81 403 PRO A C 1
ATOM 3192 O O . PRO A 1 403 ? 62.242 14.781 -55.531 1.00 35.81 403 PRO A O 1
ATOM 3195 N N . VAL A 1 404 ? 61.091 14.103 -53.734 1.00 35.25 404 VAL A N 1
ATOM 3196 C CA . VAL A 1 404 ? 60.415 12.987 -54.415 1.00 35.25 404 VAL A CA 1
ATOM 3197 C C . VAL A 1 404 ? 58.925 13.301 -54.483 1.00 35.25 404 VAL A C 1
ATOM 3199 O O . VAL A 1 404 ? 58.229 13.363 -53.475 1.00 35.25 404 VAL A O 1
ATOM 3202 N N . GLN A 1 405 ? 58.444 13.530 -55.703 1.00 40.25 405 GLN A N 1
ATOM 3203 C CA . GLN A 1 405 ? 57.027 13.660 -56.021 1.00 40.25 405 GLN A CA 1
ATOM 3204 C C . GLN A 1 405 ? 56.359 12.278 -56.002 1.00 40.25 405 GLN A C 1
ATOM 3206 O O . GLN A 1 405 ? 56.835 11.371 -56.679 1.00 40.25 405 GLN A O 1
ATOM 3211 N N . MET A 1 406 ? 55.206 12.134 -55.339 1.00 31.17 406 MET A N 1
ATOM 3212 C CA . MET A 1 406 ? 54.221 11.097 -55.679 1.00 31.17 406 MET A CA 1
ATOM 3213 C C . MET A 1 406 ? 52.783 11.615 -55.525 1.00 31.17 406 MET A C 1
ATOM 3215 O O . MET A 1 406 ? 52.375 12.096 -54.471 1.00 31.17 406 MET A O 1
ATOM 3219 N N . LYS A 1 407 ? 52.024 11.516 -56.624 1.00 33.47 407 LYS A N 1
ATOM 3220 C CA . LYS A 1 407 ? 50.586 11.805 -56.770 1.00 33.47 407 LYS A CA 1
ATOM 3221 C C . LYS A 1 407 ? 49.733 10.693 -56.138 1.00 33.47 407 LYS A C 1
ATOM 3223 O O . LYS A 1 407 ? 50.002 9.523 -56.383 1.00 33.47 407 LYS A O 1
ATOM 3228 N N . GLN A 1 408 ? 48.629 11.055 -55.476 1.00 32.59 408 GLN A N 1
ATOM 3229 C CA . GLN A 1 408 ? 47.508 10.148 -55.159 1.00 32.59 408 GLN A CA 1
ATOM 3230 C C . GLN A 1 408 ? 46.234 10.541 -55.946 1.00 32.59 408 GLN A C 1
ATOM 3232 O O . GLN A 1 408 ? 45.961 11.739 -56.080 1.00 32.59 408 GLN A O 1
ATOM 3237 N N . PRO A 1 409 ? 45.447 9.581 -56.483 1.00 34.62 409 PRO A N 1
ATOM 3238 C CA . PRO A 1 409 ? 44.273 9.865 -57.312 1.00 34.62 409 PRO A CA 1
ATOM 3239 C C . PRO A 1 409 ? 42.964 10.000 -56.506 1.00 34.62 409 PRO A C 1
ATOM 3241 O O . PRO A 1 409 ? 42.707 9.279 -55.545 1.00 34.62 409 PRO A O 1
ATOM 3244 N N . LYS A 1 410 ? 42.105 10.928 -56.954 1.00 41.03 410 LYS A N 1
ATOM 3245 C CA . LYS A 1 410 ? 40.818 11.338 -56.362 1.00 41.03 410 LYS A CA 1
ATOM 3246 C C . LYS A 1 410 ? 39.620 10.535 -56.910 1.00 41.03 410 LYS A C 1
ATOM 3248 O O . LYS A 1 410 ? 38.865 11.061 -57.722 1.00 41.03 410 LYS A O 1
ATOM 3253 N N . MET A 1 411 ? 39.419 9.286 -56.485 1.00 41.19 411 MET A N 1
ATOM 3254 C CA . MET A 1 411 ? 38.290 8.457 -56.975 1.00 41.19 411 MET A CA 1
ATOM 3255 C C . MET A 1 411 ? 37.572 7.622 -55.898 1.00 41.19 411 MET A C 1
ATOM 3257 O O . MET A 1 411 ? 36.911 6.645 -56.219 1.00 41.19 411 MET A O 1
ATOM 3261 N N . VAL A 1 412 ? 37.660 8.001 -54.616 1.00 44.28 412 VAL A N 1
ATOM 3262 C CA . VAL A 1 412 ? 36.980 7.261 -53.521 1.00 44.28 412 VAL A CA 1
ATOM 3263 C C . VAL A 1 412 ? 36.099 8.158 -52.632 1.00 44.28 412 VAL A C 1
ATOM 3265 O O . VAL A 1 412 ? 35.304 7.669 -51.841 1.00 44.28 412 VAL A O 1
ATOM 3268 N N . THR A 1 413 ? 36.138 9.482 -52.799 1.00 42.25 413 THR A N 1
ATOM 3269 C CA . THR A 1 413 ? 35.405 10.418 -51.919 1.00 42.25 413 THR A CA 1
ATOM 3270 C C . THR A 1 413 ? 33.991 10.759 -52.414 1.00 42.25 413 THR A C 1
ATOM 3272 O O . THR A 1 413 ? 33.137 11.138 -51.620 1.00 42.25 413 THR A O 1
ATOM 3275 N N . THR A 1 414 ? 33.701 10.612 -53.710 1.00 48.09 414 THR A N 1
ATOM 3276 C CA . THR A 1 414 ? 32.435 11.104 -54.292 1.00 48.09 414 THR A CA 1
ATOM 3277 C C . THR A 1 414 ? 31.275 10.101 -54.177 1.00 48.09 414 THR A C 1
ATOM 3279 O O . THR A 1 414 ? 30.117 10.506 -54.175 1.00 48.09 414 THR A O 1
ATOM 3282 N N . GLY A 1 415 ? 31.552 8.800 -54.017 1.00 42.50 415 GLY A N 1
ATOM 3283 C CA . GLY A 1 415 ? 30.514 7.758 -53.926 1.00 42.50 415 GLY A CA 1
ATOM 3284 C C . GLY A 1 415 ? 29.801 7.680 -52.569 1.00 42.50 415 GLY A C 1
ATOM 3285 O O . GLY A 1 415 ? 28.626 7.326 -52.499 1.00 42.50 415 GLY A O 1
ATOM 3286 N N . THR A 1 416 ? 30.471 8.067 -51.484 1.00 44.72 416 THR A N 1
ATOM 3287 C CA . THR A 1 416 ? 29.941 7.976 -50.112 1.00 44.72 416 THR A CA 1
ATOM 3288 C C . THR A 1 416 ? 29.006 9.130 -49.734 1.00 44.72 416 THR A C 1
ATOM 3290 O O . THR A 1 416 ? 28.145 8.963 -48.875 1.00 44.72 416 THR A O 1
ATOM 3293 N N . ILE A 1 417 ? 29.097 10.278 -50.412 1.00 49.97 417 ILE A N 1
ATOM 3294 C CA . ILE A 1 417 ? 28.290 11.475 -50.103 1.00 49.97 417 ILE A CA 1
ATOM 3295 C C . ILE A 1 417 ? 26.898 11.424 -50.772 1.00 49.97 417 ILE A C 1
ATOM 3297 O O . ILE A 1 417 ? 25.921 11.958 -50.242 1.00 49.97 417 ILE A O 1
ATOM 3301 N N . VAL A 1 418 ? 26.767 10.716 -51.899 1.00 49.38 418 VAL A N 1
ATOM 3302 C CA . VAL A 1 418 ? 25.496 10.590 -52.640 1.00 49.38 418 VAL A CA 1
ATOM 3303 C C . VAL A 1 418 ? 24.551 9.560 -52.000 1.00 49.38 418 VAL A C 1
ATOM 3305 O O . VAL A 1 418 ? 23.341 9.758 -51.982 1.00 49.38 418 VAL A O 1
ATOM 3308 N N . LEU A 1 419 ? 25.077 8.497 -51.383 1.00 46.38 419 LEU A N 1
ATOM 3309 C CA . LEU A 1 419 ? 24.250 7.495 -50.691 1.00 46.38 419 LEU A CA 1
ATOM 3310 C C . LEU A 1 419 ? 23.730 7.974 -49.322 1.00 46.38 419 LEU A C 1
ATOM 3312 O O . LEU A 1 419 ? 22.617 7.622 -48.933 1.00 46.38 419 LEU A O 1
ATOM 3316 N N . ALA A 1 420 ? 24.473 8.836 -48.620 1.00 43.91 420 ALA A N 1
ATOM 3317 C CA . ALA A 1 420 ? 24.053 9.393 -47.328 1.00 43.91 420 ALA A CA 1
ATOM 3318 C C . ALA A 1 420 ? 22.960 10.479 -47.452 1.00 43.91 420 ALA A C 1
ATOM 3320 O O . ALA A 1 420 ? 22.139 10.653 -46.548 1.00 43.91 420 ALA A O 1
ATOM 3321 N N . SER A 1 421 ? 22.912 11.191 -48.583 1.00 49.19 421 SER A N 1
ATOM 3322 C CA . SER A 1 421 ? 21.936 12.263 -48.836 1.00 49.19 421 SER A CA 1
ATOM 3323 C C . SER A 1 421 ? 20.570 11.736 -49.297 1.00 49.19 421 SER A C 1
ATOM 3325 O O . SER A 1 421 ? 19.537 12.291 -48.929 1.00 49.19 421 SER A O 1
ATOM 3327 N N . VAL A 1 422 ? 20.526 10.612 -50.019 1.00 49.81 422 VAL A N 1
ATOM 3328 C CA . VAL A 1 422 ? 19.263 10.008 -50.492 1.00 49.81 422 VAL A CA 1
ATOM 3329 C C . VAL A 1 422 ? 18.535 9.230 -49.378 1.00 49.81 422 VAL A C 1
ATOM 3331 O O . VAL A 1 422 ? 17.302 9.224 -49.323 1.00 49.81 422 VAL A O 1
ATOM 3334 N N . GLY A 1 423 ? 19.273 8.634 -48.433 1.00 44.25 423 GLY A N 1
ATOM 3335 C CA . GLY A 1 423 ? 18.695 7.929 -47.278 1.00 44.25 423 GLY A CA 1
ATOM 3336 C C . GLY A 1 423 ? 18.104 8.852 -46.202 1.00 44.25 423 GLY A C 1
ATOM 3337 O O . GLY A 1 423 ? 17.137 8.499 -45.531 1.00 44.25 423 GLY A O 1
ATOM 3338 N N . THR A 1 424 ? 18.634 10.069 -46.056 1.00 52.97 424 THR A N 1
ATOM 3339 C CA . THR A 1 424 ? 18.137 11.051 -45.077 1.00 52.97 424 THR A CA 1
ATOM 3340 C C . THR A 1 424 ? 16.862 11.756 -45.550 1.00 52.97 424 THR A C 1
ATOM 3342 O O . THR A 1 424 ? 15.945 11.962 -44.754 1.00 52.97 424 THR A O 1
ATOM 3345 N N . LEU A 1 425 ? 16.741 12.040 -46.851 1.00 47.91 425 LEU A N 1
ATOM 3346 C CA . LEU A 1 425 ? 15.547 12.659 -47.446 1.00 47.91 425 LEU A CA 1
ATOM 3347 C C . LEU A 1 425 ? 14.324 11.725 -47.483 1.00 47.91 425 LEU A C 1
ATOM 3349 O O . LEU A 1 425 ? 13.194 12.181 -47.309 1.00 47.91 425 LEU A O 1
ATOM 3353 N N . THR A 1 426 ? 14.532 10.417 -47.643 1.00 54.16 426 THR A N 1
ATOM 3354 C CA . THR A 1 426 ? 13.441 9.424 -47.668 1.00 54.16 426 THR A CA 1
ATOM 3355 C C . THR A 1 426 ? 12.883 9.126 -46.270 1.00 54.16 426 THR A C 1
ATOM 3357 O O . THR A 1 426 ? 11.666 9.034 -46.109 1.00 54.16 426 THR A O 1
ATOM 3360 N N . CYS A 1 427 ? 13.729 9.099 -45.234 1.00 46.38 427 CYS A N 1
ATOM 3361 C CA . CYS A 1 427 ? 13.283 8.982 -43.838 1.00 46.38 427 CYS A CA 1
ATOM 3362 C C . CYS A 1 427 ? 12.531 10.228 -43.333 1.00 46.38 427 CYS A C 1
ATOM 3364 O O . CYS A 1 427 ? 11.545 10.094 -42.607 1.00 46.38 427 CYS A O 1
ATOM 3366 N N . LEU A 1 428 ? 12.940 11.435 -43.745 1.00 48.75 428 LEU A N 1
ATOM 3367 C CA . LEU A 1 428 ? 12.246 12.682 -43.386 1.00 48.75 428 LEU A CA 1
ATOM 3368 C C . LEU A 1 428 ? 10.851 12.790 -44.026 1.00 48.75 428 LEU A C 1
ATOM 3370 O O . LEU A 1 428 ? 9.916 13.247 -43.369 1.00 48.75 428 LEU A O 1
ATOM 3374 N N . GLY A 1 429 ? 10.680 12.314 -45.264 1.00 53.59 429 GLY A N 1
ATOM 3375 C CA . GLY A 1 429 ? 9.380 12.318 -45.947 1.00 53.59 429 GLY A CA 1
ATOM 3376 C C . GLY A 1 429 ? 8.345 11.379 -45.315 1.00 53.59 429 GLY A C 1
ATOM 3377 O O . GLY A 1 429 ? 7.163 11.715 -45.243 1.00 53.59 429 GLY A O 1
ATOM 3378 N N . ILE A 1 430 ? 8.783 10.226 -44.803 1.00 56.19 430 ILE A N 1
ATOM 3379 C CA . ILE A 1 430 ? 7.897 9.256 -44.141 1.00 56.19 430 ILE A CA 1
ATOM 3380 C C . ILE A 1 430 ? 7.526 9.737 -42.730 1.00 56.19 430 ILE A C 1
ATOM 3382 O O . ILE A 1 430 ? 6.362 9.640 -42.349 1.00 56.19 430 ILE A O 1
ATOM 3386 N N . LEU A 1 431 ? 8.464 10.343 -41.990 1.00 49.91 431 LEU A N 1
ATOM 3387 C CA . LEU A 1 431 ? 8.187 10.949 -40.680 1.00 49.91 431 LEU A CA 1
ATOM 3388 C C . LEU A 1 431 ? 7.222 12.141 -40.768 1.00 49.91 431 LEU A C 1
ATOM 3390 O O . LEU A 1 431 ? 6.343 12.267 -39.918 1.00 49.91 431 LEU A O 1
ATOM 3394 N N . TYR A 1 432 ? 7.327 12.979 -41.806 1.00 56.84 432 TYR A N 1
ATOM 3395 C CA . TYR A 1 432 ? 6.407 14.106 -42.003 1.00 56.84 432 TYR A CA 1
ATOM 3396 C C . TYR A 1 432 ? 4.970 13.638 -42.284 1.00 56.84 432 TYR A C 1
ATOM 3398 O O . TYR A 1 432 ? 4.014 14.204 -41.759 1.00 56.84 432 TYR A O 1
ATOM 3406 N N . LYS A 1 433 ? 4.810 12.549 -43.045 1.00 49.56 433 LYS A N 1
ATOM 3407 C CA . LYS A 1 433 ? 3.494 11.982 -43.377 1.00 49.56 433 LYS A CA 1
ATOM 3408 C C . LYS A 1 433 ? 2.826 11.244 -42.206 1.00 49.56 433 LYS A C 1
ATOM 3410 O O . LYS A 1 433 ? 1.618 11.059 -42.236 1.00 49.56 433 LYS A O 1
ATOM 3415 N N . LEU A 1 434 ? 3.601 10.835 -41.197 1.00 45.28 434 LEU A N 1
ATOM 3416 C CA . LEU A 1 434 ? 3.130 10.096 -40.016 1.00 45.28 434 LEU A CA 1
ATOM 3417 C C . LEU A 1 434 ? 2.849 11.016 -38.811 1.00 45.28 434 LEU A C 1
ATOM 3419 O O . LEU A 1 434 ? 2.102 10.640 -37.918 1.00 45.28 434 LEU A O 1
ATOM 3423 N N . PHE A 1 435 ? 3.427 12.225 -38.786 1.00 43.72 435 PHE A N 1
ATOM 3424 C CA . PHE A 1 435 ? 3.196 13.219 -37.726 1.00 43.72 435 PHE A CA 1
ATOM 3425 C C . PHE A 1 435 ? 2.163 14.302 -38.073 1.00 43.72 435 PHE A C 1
ATOM 3427 O O . PHE A 1 435 ? 1.674 14.959 -37.157 1.00 43.72 435 PHE A O 1
ATOM 3434 N N . PHE A 1 436 ? 1.857 14.523 -39.356 1.00 45.38 436 PHE A N 1
ATOM 3435 C CA . PHE A 1 436 ? 0.995 15.627 -39.805 1.00 45.38 436 PHE A CA 1
ATOM 3436 C C . PHE A 1 436 ? -0.271 15.195 -40.557 1.00 45.38 436 PHE A C 1
ATOM 3438 O O . PHE A 1 436 ? -0.874 16.016 -41.249 1.00 45.38 436 PHE A O 1
ATOM 3445 N N . ASN A 1 437 ? -0.698 13.938 -40.402 1.00 36.91 437 ASN A N 1
ATOM 3446 C CA . ASN A 1 437 ? -2.005 13.480 -40.868 1.00 36.91 437 ASN A CA 1
ATOM 3447 C C . ASN A 1 437 ? -2.675 12.564 -39.847 1.00 36.91 437 ASN A C 1
ATOM 3449 O O . ASN A 1 437 ? -1.994 11.613 -39.401 1.00 36.91 437 ASN A O 1
#

Solvent-accessible surface area (backbone atoms only — not comparable to full-atom values): 24052 Å² total; per-residue (Å²): 134,84,82,78,81,84,76,90,71,81,82,76,96,65,91,75,50,71,69,53,48,54,40,44,52,53,47,40,50,49,56,67,72,45,69,68,53,87,80,58,65,67,60,54,46,50,55,44,49,55,58,50,50,56,51,52,51,55,51,58,70,52,52,56,49,44,39,54,52,10,53,51,39,26,54,50,21,43,53,51,10,59,69,61,34,61,77,87,86,58,101,46,76,67,52,58,55,52,19,52,52,34,32,51,51,16,45,52,52,11,54,50,30,38,52,51,12,48,51,50,27,53,51,50,50,53,53,48,54,55,49,50,55,52,50,54,51,51,50,49,53,48,51,49,43,41,62,71,54,47,48,53,54,51,51,70,60,49,54,18,66,58,51,49,49,48,49,50,49,55,48,48,52,49,56,48,50,53,51,50,51,52,49,52,49,53,53,49,53,51,50,52,50,51,52,53,50,52,50,53,52,52,52,52,52,50,54,52,53,53,52,50,51,52,50,50,50,51,50,49,51,52,49,52,53,46,49,50,51,48,50,52,46,49,54,47,50,59,53,41,68,63,44,71,79,57,77,80,67,62,84,76,60,66,82,74,64,73,78,73,70,70,64,57,57,62,52,49,53,50,49,52,52,51,52,48,52,52,50,51,51,52,51,49,49,53,50,52,53,55,51,46,55,53,47,54,50,54,50,51,51,51,51,52,50,50,52,51,52,51,49,50,51,50,53,52,48,51,52,52,49,54,50,50,52,48,56,48,51,53,47,51,51,50,51,52,52,48,48,52,48,51,51,50,50,49,52,51,52,50,48,53,52,51,52,51,51,50,51,50,52,51,50,50,50,53,52,53,57,52,50,54,53,50,53,56,51,49,53,55,46,51,54,52,51,53,52,48,53,50,53,50,50,56,52,50,61,66,55,69,82,60,92,80,88,80,90,84,84,96,81,75,72,72,69,63,59,59,60,56,54,56,57,53,56,55,55,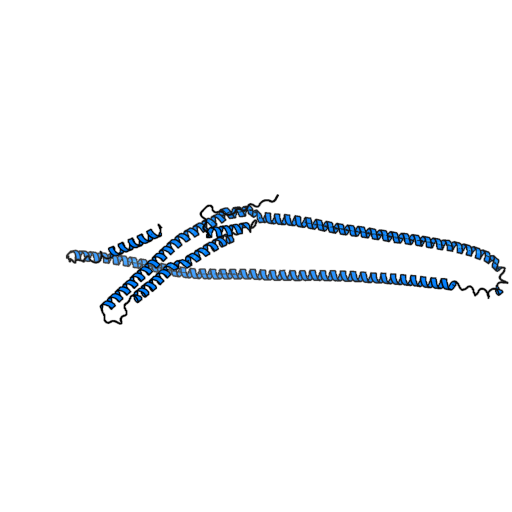51,54,54,52,52,59,67,74,74,105

Foldseek 3Di:
DDDPQDFDQDDDPDDDDPLNVQLSCVLRVLSVVQRLHQDDLVVNLCSNCVSVVVVLVVLVVCLCVLQVQLQVQLVCLQVQLQVQQPDPPDPDPVSNVRSVVSNVRSNVRSVVSNVRSVVVSVVSVVVSVVVVVVVVVVSVVVSCCCVVPVNVVVVVVNVSVVVVVVVVVVVVVVVVVVVVVVVVVVVVVVVVVVVVVVVVVVVVVVVVVVVVVVVVVVVVVVVVVVVVVVVVVVVVVVVVVVVVVVVPPVPPPVVPPPVPPPCVVVVVVVVVVVVVVVVVVVVVVVVVVVVVVVVVVVVVVVVVVVVVVVVVVVVVVVVVVVVVVVVVVVVVVVVVVVVVVVVVVVVVVVVVVVVVVVVVVVVVVVVVVVVVVVVVVVVVVVVVVVVVVVVVVVVVVVVVPDDDDDDDDDDPPPPVVVVVVVVVVVVVVVVCVVPPD

Secondary structure (DSSP, 8-state):
-------------S---HHHHHHHHHHHHHHHHSTTS---HHHHHHHHHHHHHHHHHHHHHHTTHHHHHHHHHHHHHHHHHHHTSPPTTS--HHHHHHHHHHHHHHHHHHHHHHHHHHHHHHHHHHHHHHHHHHHHHHHHHHHHHIIIIIHHHHHHT-THHHHHHHHHHHHHHHHHHHHHHHHHHHHHHHHHHHHHHHHHHHHHHHHHHHHHHHHHHHHHHHHHHHHHHHHHHHHHHHHHHHHTTSTTSGGGTTTSGGG--SSHHHHHHHHHHHHHHHHHHHHHHHHHHHHHHHHHHHHHHHHHHHHHHHHHHHHHHHHHHHHHHHHHHHHHHHHHHHHHHHHHHHHHHHHHHHHHHHHHHHHHHHHHHHHHHHHHHHHHHHHHHHHHHHHHHHHHHHHTT----------SSHHHHHHHHHHHHHHHHHHHHHH--

Radius of gyration: 63.11 Å; Cα contacts (8 Å, |Δi|>4): 115; chains: 1; bounding box: 153×75×174 Å

Sequence (437 aa):
MSEKINISLIDYDGKKNETLKDILSSVNGYLLRNKGAVSDFNLVKDIVDRNIDKVDDEISNNLPTPLYLGLMGTMLGIVGGLFFMPDVSGSETEGAIGGIDALLGGVKIAMFASVSGLALTILSNYFFFKARKKVEHQKHDFFTFIQTQLLPILSKNTSSSIYSLQTNLLKFNKDFKDNMSNFSSTVNEVRQTFDSQLEVVQELKRIDVANIAKYNIDVMQQLQNSFKKLQDLASYLDKMNGFIGNTRELNLAINQQLEKVGELSTIINRFDTNAGTISDSSTYLKSHFKNFDVREQAINDRIADFDSNTGKMIDNLETSFNRRLKEFNDKDVEISSGFEKLFEDLRKKTREVFDDESGNIKSIKSEVDNLKGVSSELSGLNQKVSQQDKTIRELLDILKDKPVQMKQPKMVTTGTIVLASVGTLTCLGILYKLFFN

Mean predicted aligned error: 23.73 Å

pLDDT: mean 70.62, std 14.73, range [31.17, 92.31]